Protein AF-A0AAV4HTU6-F1 (afdb_monomer_lite)

Radius of gyration: 28.93 Å; chains: 1; bounding box: 79×58×88 Å

InterPro domains:
  IPR001828 Receptor, ligand binding region [PF01094] (63-268)
  IPR015683 Ionotropic glutamate receptor [PTHR18966] (63-392)
  IPR019594 Ionotropic glutamate receptor, L-glutamate and glycine-binding domain [PF10613] (312-391)
  IPR019594 Ionotropic glutamate receptor, L-glutamate and glycine-binding domain [SM00918] (321-391)
  IPR028082 Periplasmic binding protein-like I [SSF53822] (63-299)

Structure (mmCIF, N/CA/C/O backbone):
data_AF-A0AAV4HTU6-F1
#
_entry.id   AF-A0AAV4HTU6-F1
#
loop_
_atom_site.group_PDB
_atom_site.id
_atom_site.type_symbol
_atom_site.label_atom_id
_atom_site.label_alt_id
_atom_site.label_comp_id
_atom_site.label_asym_id
_atom_site.label_entity_id
_atom_site.label_seq_id
_atom_site.pdbx_PDB_ins_code
_atom_site.Cartn_x
_atom_site.Cartn_y
_atom_site.Cartn_z
_atom_site.occupancy
_atom_site.B_iso_or_equiv
_atom_site.auth_seq_id
_atom_site.auth_comp_id
_atom_site.auth_asym_id
_atom_site.auth_atom_id
_atom_site.pdbx_PDB_model_num
ATOM 1 N N . LEU A 1 1 ? -7.949 -9.772 -6.831 1.00 37.47 1 LEU A N 1
ATOM 2 C CA . LEU A 1 1 ? -7.922 -10.896 -7.798 1.00 37.47 1 LEU A CA 1
ATOM 3 C C . LEU A 1 1 ? -9.117 -10.895 -8.755 1.00 37.47 1 LEU A C 1
ATOM 5 O O . LEU A 1 1 ? -8.896 -10.530 -9.895 1.00 37.47 1 LEU A O 1
ATOM 9 N N . LEU A 1 2 ? -10.366 -11.165 -8.338 1.00 31.00 2 LEU A N 1
ATOM 10 C CA . LEU A 1 2 ? -11.531 -11.206 -9.260 1.00 31.00 2 LEU A CA 1
ATOM 11 C C . LEU A 1 2 ? -11.732 -9.928 -10.101 1.00 31.00 2 LEU A C 1
ATOM 13 O O . LEU A 1 2 ? -11.996 -10.013 -11.293 1.00 31.00 2 LEU A O 1
ATOM 17 N N . ARG A 1 3 ? -11.541 -8.742 -9.507 1.00 34.28 3 ARG A N 1
ATOM 18 C CA . ARG A 1 3 ? -11.608 -7.459 -10.234 1.00 34.28 3 ARG A CA 1
ATOM 19 C C . ARG A 1 3 ? -10.460 -7.245 -11.226 1.00 34.28 3 ARG A C 1
ATOM 21 O O . ARG A 1 3 ? -10.662 -6.590 -12.231 1.00 34.28 3 ARG A O 1
ATOM 28 N N . VAL A 1 4 ? -9.277 -7.790 -10.948 1.00 41.62 4 VAL A N 1
ATOM 29 C CA . VAL A 1 4 ? -8.097 -7.630 -11.818 1.00 41.62 4 VAL A CA 1
ATOM 30 C C . VAL A 1 4 ? -8.128 -8.658 -12.952 1.00 41.62 4 VAL A C 1
ATOM 32 O O . VAL A 1 4 ? -7.769 -8.334 -14.075 1.00 41.62 4 VAL A O 1
ATOM 35 N N . GLN A 1 5 ? -8.658 -9.857 -12.685 1.00 41.72 5 GLN A N 1
ATOM 36 C CA . GLN A 1 5 ? -8.982 -10.853 -13.705 1.00 41.72 5 GLN A CA 1
ATOM 37 C C . GLN A 1 5 ? -10.040 -10.322 -14.683 1.00 41.72 5 GLN A C 1
ATOM 39 O O . GLN A 1 5 ? -9.871 -10.461 -15.882 1.00 41.72 5 GLN A O 1
ATOM 44 N N . HIS A 1 6 ? -11.072 -9.634 -14.182 1.00 42.31 6 HIS A N 1
ATOM 45 C CA . HIS A 1 6 ? -12.067 -8.969 -15.027 1.00 42.31 6 HIS A CA 1
ATOM 46 C C . HIS A 1 6 ? -11.448 -7.889 -15.926 1.00 42.31 6 HIS A C 1
ATOM 48 O O . HIS A 1 6 ? -11.732 -7.852 -17.116 1.00 42.31 6 HIS A O 1
ATOM 54 N N . ILE A 1 7 ? -10.559 -7.049 -15.378 1.00 46.12 7 ILE A N 1
ATOM 55 C CA . ILE A 1 7 ? -9.822 -6.040 -16.159 1.00 46.12 7 ILE A CA 1
ATOM 56 C C . ILE A 1 7 ? -8.935 -6.711 -17.220 1.00 46.12 7 ILE A C 1
ATOM 58 O O . ILE A 1 7 ? -8.851 -6.230 -18.344 1.00 46.12 7 ILE A O 1
ATOM 62 N N . TYR A 1 8 ? -8.295 -7.839 -16.897 1.00 48.00 8 TYR A N 1
ATOM 63 C CA . TYR A 1 8 ? -7.529 -8.624 -17.868 1.00 48.00 8 TYR A CA 1
ATOM 64 C C . TYR A 1 8 ? -8.408 -9.201 -18.983 1.00 48.00 8 TYR A C 1
ATOM 66 O O . TYR A 1 8 ? -8.039 -9.121 -20.153 1.00 48.00 8 TYR A O 1
ATOM 74 N N . ASP A 1 9 ? -9.569 -9.753 -18.635 1.00 49.31 9 ASP A N 1
ATOM 75 C CA . ASP A 1 9 ? -10.504 -10.318 -19.606 1.00 49.31 9 ASP A CA 1
ATOM 76 C C . ASP A 1 9 ? -11.052 -9.224 -20.548 1.00 49.31 9 ASP A C 1
ATOM 78 O O . ASP A 1 9 ? -11.162 -9.463 -21.749 1.00 49.31 9 ASP A O 1
ATOM 82 N N . GLU A 1 10 ? -11.282 -8.004 -20.046 1.00 50.50 10 GLU A N 1
ATOM 83 C CA . GLU A 1 10 ? -11.647 -6.828 -20.856 1.00 50.50 10 GLU A CA 1
ATOM 84 C C . GLU A 1 10 ? -10.492 -6.337 -21.751 1.00 50.50 10 GLU A C 1
ATOM 86 O O . GLU A 1 10 ? -10.703 -6.023 -22.924 1.00 50.50 10 GLU A O 1
ATOM 91 N N . LEU A 1 11 ? -9.255 -6.304 -21.241 1.00 45.00 11 LEU A N 1
ATOM 92 C CA . LEU A 1 11 ? -8.075 -5.889 -22.014 1.00 45.00 11 LEU A CA 1
ATOM 93 C C . LEU A 1 11 ? -7.703 -6.896 -23.110 1.00 45.00 11 LEU A C 1
ATOM 95 O O . LEU A 1 11 ? -7.198 -6.500 -24.155 1.00 45.00 11 LEU A O 1
ATOM 99 N N . LYS A 1 12 ? -7.992 -8.185 -22.910 1.00 43.84 12 LYS A N 1
ATOM 100 C CA . LYS A 1 12 ? -7.754 -9.251 -23.893 1.00 43.84 12 LYS A CA 1
ATOM 101 C C . LYS A 1 12 ? -8.618 -9.110 -25.153 1.00 43.84 12 LYS A C 1
ATOM 103 O O . LYS A 1 12 ? -8.204 -9.560 -26.223 1.00 43.84 12 LYS A O 1
ATOM 108 N N . GLU A 1 13 ? -9.803 -8.502 -25.053 1.00 48.97 13 GLU A N 1
ATOM 109 C CA . GLU A 1 13 ? -10.667 -8.239 -26.216 1.00 48.97 13 GLU A CA 1
ATOM 110 C C . GLU A 1 13 ? -10.166 -7.062 -27.070 1.00 48.97 13 GLU A C 1
ATOM 112 O O . GLU A 1 13 ? -10.355 -7.033 -28.291 1.00 48.97 13 GLU A O 1
ATOM 117 N N . ALA A 1 14 ? -9.455 -6.114 -26.460 1.00 42.72 14 ALA A N 1
ATOM 118 C CA . ALA A 1 14 ? -8.808 -5.018 -27.159 1.00 42.72 14 ALA A CA 1
ATOM 119 C C . ALA A 1 14 ? -7.433 -5.479 -27.661 1.00 42.72 14 ALA A C 1
ATOM 121 O O . ALA A 1 14 ? -6.504 -5.407 -26.885 1.00 42.72 14 ALA A O 1
ATOM 122 N N . ARG A 1 15 ? -7.327 -5.951 -28.921 1.00 39.88 15 ARG A N 1
ATOM 123 C CA . ARG A 1 15 ? -6.167 -6.324 -29.806 1.00 39.88 15 ARG A CA 1
ATOM 124 C C . ARG A 1 15 ? -4.683 -6.315 -29.335 1.00 39.88 15 ARG A C 1
ATOM 126 O O . ARG A 1 15 ? -3.843 -6.827 -30.071 1.00 39.88 15 ARG A O 1
ATOM 133 N N . TYR A 1 16 ? -4.317 -5.773 -28.190 1.00 41.41 16 TYR A N 1
ATOM 134 C CA . TYR A 1 16 ? -3.049 -5.910 -27.496 1.00 41.41 16 TYR A CA 1
ATOM 135 C C . TYR A 1 16 ? -2.930 -7.321 -26.902 1.00 41.41 16 TYR A C 1
ATOM 137 O O . TYR A 1 16 ? -3.671 -7.709 -26.000 1.00 41.41 16 TYR A O 1
ATOM 145 N N . ARG A 1 17 ? -1.979 -8.118 -27.403 1.00 44.34 17 ARG A N 1
ATOM 146 C CA . ARG A 1 17 ? -1.594 -9.393 -26.777 1.00 44.34 17 ARG A CA 1
ATOM 147 C C . ARG A 1 17 ? -0.794 -9.109 -25.503 1.00 44.34 17 ARG A C 1
ATOM 149 O O . ARG A 1 17 ? 0.425 -9.219 -25.503 1.00 44.34 17 ARG A O 1
ATOM 156 N N . VAL A 1 18 ? -1.471 -8.718 -24.429 1.00 44.56 18 VAL A N 1
ATOM 157 C CA . VAL A 1 18 ? -0.856 -8.652 -23.100 1.00 44.56 18 VAL A CA 1
ATOM 158 C C . VAL A 1 18 ? -1.016 -10.025 -22.451 1.00 44.56 18 VAL A C 1
ATOM 160 O O . VAL A 1 18 ? -2.129 -10.425 -22.122 1.00 44.56 18 VAL A O 1
ATOM 163 N N . GLU A 1 19 ? 0.077 -10.769 -22.273 1.00 49.31 19 GLU A N 1
ATOM 164 C CA . GLU A 1 19 ? 0.068 -11.978 -21.442 1.00 49.31 19 GLU A CA 1
ATOM 165 C C . GLU A 1 19 ? 0.246 -11.568 -19.973 1.00 49.31 19 GLU A C 1
ATOM 167 O O . GLU A 1 19 ? 1.336 -11.163 -19.560 1.00 49.31 19 GLU A O 1
ATOM 172 N N . ILE A 1 20 ? -0.836 -11.644 -19.185 1.00 52.19 20 ILE A N 1
ATOM 173 C CA . ILE A 1 20 ? -0.794 -11.430 -17.730 1.00 52.19 20 ILE A CA 1
ATOM 174 C C . ILE A 1 20 ? -0.961 -12.773 -17.021 1.00 52.19 20 ILE A C 1
ATOM 176 O O . ILE A 1 20 ? -2.019 -13.403 -17.060 1.00 52.19 20 ILE A O 1
ATOM 180 N N . GLY A 1 21 ? 0.095 -13.215 -16.344 1.00 53.31 21 GLY A N 1
ATOM 181 C CA . GLY A 1 21 ? 0.077 -14.372 -15.462 1.00 53.31 21 GLY A CA 1
ATOM 182 C C . GLY A 1 21 ? -0.266 -13.963 -14.033 1.00 53.31 21 GLY A C 1
ATOM 183 O O . GLY A 1 21 ? 0.561 -13.376 -13.341 1.00 53.31 21 GLY A O 1
ATOM 184 N N . PHE A 1 22 ? -1.458 -14.316 -13.550 1.00 54.06 22 PHE A N 1
ATOM 185 C CA . PHE A 1 22 ? -1.786 -14.197 -12.125 1.00 54.06 22 PHE A CA 1
ATOM 186 C C . PHE A 1 22 ? -1.301 -15.429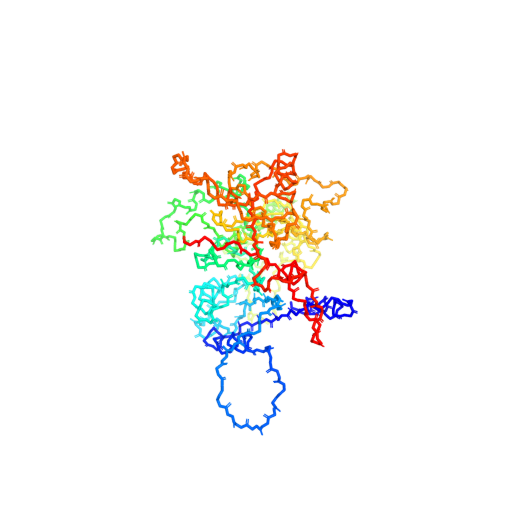 -11.369 1.00 54.06 22 PHE A C 1
ATOM 188 O O . PHE A 1 22 ? -1.655 -16.556 -11.734 1.00 54.06 22 PHE A O 1
ATOM 195 N N . ARG A 1 23 ? -0.528 -15.237 -10.298 1.00 62.12 23 ARG A N 1
ATOM 196 C CA . ARG A 1 23 ? -0.155 -16.319 -9.383 1.00 62.12 23 ARG A CA 1
ATOM 197 C C . ARG A 1 23 ? -0.417 -15.914 -7.944 1.00 62.12 23 ARG A C 1
ATOM 199 O O . ARG A 1 23 ? 0.264 -15.062 -7.377 1.00 62.12 23 ARG A O 1
ATOM 206 N N . ARG A 1 24 ? -1.419 -16.571 -7.366 1.00 59.97 24 ARG A N 1
ATOM 207 C CA . ARG A 1 24 ? -1.610 -16.616 -5.924 1.00 59.97 24 ARG A CA 1
ATOM 208 C C . ARG A 1 24 ? -0.740 -17.744 -5.384 1.00 59.97 24 ARG A C 1
ATOM 210 O O . ARG A 1 24 ? -0.894 -18.882 -5.816 1.00 59.97 24 ARG A O 1
ATOM 217 N N . ILE A 1 25 ? 0.179 -17.418 -4.487 1.00 59.94 25 ILE A N 1
ATOM 218 C CA . ILE A 1 25 ? 1.098 -18.392 -3.902 1.00 59.94 25 ILE A CA 1
ATOM 219 C C . ILE A 1 25 ? 0.526 -18.816 -2.556 1.00 59.94 25 ILE A C 1
ATOM 221 O O . ILE A 1 25 ? 0.583 -18.086 -1.569 1.00 59.94 25 ILE A O 1
ATOM 225 N N . ASP A 1 26 ? -0.073 -20.005 -2.560 1.00 58.34 26 ASP A N 1
ATOM 226 C CA . ASP A 1 26 ? -0.687 -20.637 -1.393 1.00 58.34 26 ASP A CA 1
ATOM 227 C C . ASP A 1 26 ? 0.282 -21.543 -0.623 1.00 58.34 26 ASP A C 1
ATOM 229 O O . ASP A 1 26 ? -0.035 -21.904 0.504 1.00 58.34 26 ASP A O 1
ATOM 233 N N . ASN A 1 27 ? 1.430 -21.905 -1.204 1.00 58.34 27 ASN A N 1
ATOM 234 C CA . ASN A 1 27 ? 2.564 -22.565 -0.554 1.00 58.34 27 ASN A CA 1
ATOM 235 C C . ASN A 1 27 ? 3.856 -22.124 -1.261 1.00 58.34 27 ASN A C 1
ATOM 237 O O . ASN A 1 27 ? 3.961 -22.206 -2.484 1.00 58.34 27 ASN A O 1
ATOM 241 N N . VAL A 1 28 ? 4.831 -21.639 -0.496 1.00 55.44 28 VAL A N 1
ATOM 242 C CA . VAL A 1 28 ? 6.086 -21.097 -1.032 1.00 55.44 28 VAL A CA 1
ATOM 243 C C . VAL A 1 28 ? 7.017 -22.209 -1.548 1.00 55.44 28 VAL A C 1
ATOM 245 O O . VAL A 1 28 ? 7.772 -21.971 -2.487 1.00 55.44 28 VAL A O 1
ATOM 248 N N . GLU A 1 29 ? 6.926 -23.427 -1.001 1.00 55.66 29 GLU A N 1
ATOM 249 C CA . GLU A 1 29 ? 7.744 -24.579 -1.427 1.00 55.66 29 GLU A CA 1
ATOM 250 C C . GLU A 1 29 ? 7.327 -25.117 -2.809 1.00 55.66 29 GLU A C 1
ATOM 252 O O . GLU A 1 29 ? 8.182 -25.481 -3.617 1.00 55.66 29 GLU A O 1
ATOM 257 N N . ASP A 1 30 ? 6.029 -25.078 -3.126 1.00 58.97 30 ASP A N 1
ATOM 258 C CA . ASP A 1 30 ? 5.487 -25.535 -4.417 1.00 58.97 30 ASP A CA 1
ATOM 259 C C . ASP A 1 30 ? 5.660 -24.485 -5.533 1.00 58.97 30 ASP A C 1
ATOM 261 O O . ASP A 1 30 ? 5.650 -24.804 -6.726 1.00 58.97 30 ASP A O 1
ATOM 265 N N . ALA A 1 31 ? 5.890 -23.220 -5.158 1.00 58.91 31 ALA A N 1
ATOM 266 C CA . ALA A 1 31 ? 5.995 -22.102 -6.093 1.00 58.91 31 ALA A CA 1
ATOM 267 C C . ALA A 1 31 ? 7.167 -22.246 -7.079 1.00 58.91 31 ALA A C 1
ATOM 269 O O . ALA A 1 31 ? 7.115 -21.704 -8.184 1.00 58.91 31 ALA A O 1
ATOM 270 N N . HIS A 1 32 ? 8.217 -22.996 -6.722 1.00 60.47 32 HIS A N 1
ATOM 271 C CA . HIS A 1 32 ? 9.373 -23.201 -7.596 1.00 60.47 32 HIS A CA 1
ATOM 272 C C . HIS A 1 32 ? 8.995 -23.916 -8.907 1.00 60.47 32 HIS A C 1
ATOM 274 O O . HIS A 1 32 ? 9.469 -23.542 -9.983 1.00 60.47 32 HIS A O 1
ATOM 280 N N . GLU A 1 33 ? 8.121 -24.928 -8.852 1.00 60.75 33 GLU A N 1
ATOM 281 C CA . GLU A 1 33 ? 7.669 -25.636 -10.056 1.00 60.75 33 GLU A CA 1
ATOM 282 C C . GLU A 1 33 ? 6.745 -24.755 -10.908 1.00 60.75 33 GLU A C 1
ATOM 284 O O . GLU A 1 33 ? 6.847 -24.750 -12.137 1.00 60.75 33 GLU A O 1
ATOM 289 N N . ASP A 1 34 ? 5.916 -23.931 -10.267 1.00 63.50 34 ASP A N 1
ATOM 290 C CA . ASP A 1 34 ? 5.042 -22.979 -10.953 1.00 63.50 34 ASP A CA 1
ATOM 291 C C . ASP A 1 34 ? 5.825 -21.885 -11.691 1.00 63.50 34 ASP A C 1
ATOM 293 O O . ASP A 1 34 ? 5.488 -21.551 -12.832 1.00 63.50 34 ASP A O 1
ATOM 297 N N . PHE A 1 35 ? 6.906 -21.368 -11.098 1.00 62.62 35 PHE A N 1
ATOM 298 C CA . PHE A 1 35 ? 7.805 -20.433 -11.778 1.00 62.62 35 PHE A CA 1
ATOM 299 C C . PHE A 1 35 ? 8.553 -21.101 -12.940 1.00 62.62 35 PHE A C 1
ATOM 301 O O . PHE A 1 35 ? 8.654 -20.510 -14.015 1.00 62.62 35 PHE A O 1
ATOM 308 N N . ARG A 1 36 ? 8.984 -22.366 -12.804 1.00 61.84 36 ARG A N 1
ATOM 309 C CA . ARG A 1 36 ? 9.549 -23.124 -13.941 1.00 61.84 36 ARG A CA 1
ATOM 310 C C . ARG A 1 36 ? 8.542 -23.299 -15.079 1.00 61.84 36 ARG A C 1
ATOM 312 O O . ARG A 1 36 ? 8.907 -23.139 -16.246 1.00 61.84 36 ARG A O 1
ATOM 319 N N . ARG A 1 37 ? 7.277 -23.597 -14.769 1.00 62.84 37 ARG A N 1
ATOM 320 C CA . ARG A 1 37 ? 6.196 -23.702 -15.768 1.00 62.84 37 ARG A CA 1
ATOM 321 C C . ARG A 1 37 ? 5.951 -22.369 -16.470 1.00 62.84 37 ARG A C 1
ATOM 323 O O . ARG A 1 37 ? 5.843 -22.338 -17.688 1.00 62.84 37 ARG A O 1
ATOM 330 N N . LEU A 1 38 ? 5.948 -21.262 -15.729 1.00 61.81 38 LEU A N 1
ATOM 331 C CA . LEU A 1 38 ? 5.842 -19.913 -16.296 1.00 61.81 38 LEU A CA 1
ATOM 332 C C . LEU A 1 38 ? 7.043 -19.522 -17.158 1.00 61.81 38 LEU A C 1
ATOM 334 O O . LEU A 1 38 ? 6.874 -18.793 -18.130 1.00 61.81 38 LEU A O 1
ATOM 338 N N . GLY A 1 39 ? 8.243 -19.999 -16.824 1.00 52.06 39 GLY A N 1
ATOM 339 C CA . GLY A 1 39 ? 9.436 -19.838 -17.652 1.00 52.06 39 GLY A CA 1
ATOM 340 C C . GLY A 1 39 ? 9.348 -20.616 -18.971 1.00 52.06 39 GLY A C 1
ATOM 341 O O . GLY A 1 39 ? 9.809 -20.125 -20.003 1.00 52.06 39 GLY A O 1
ATOM 342 N N . THR A 1 40 ? 8.694 -21.781 -18.960 1.00 55.78 40 THR A N 1
ATOM 343 C CA . THR A 1 40 ? 8.639 -22.734 -20.086 1.00 55.78 40 THR A CA 1
ATOM 344 C C . THR A 1 40 ? 7.389 -22.634 -20.963 1.00 55.78 40 THR A C 1
ATOM 346 O O . THR A 1 40 ? 7.434 -23.095 -22.100 1.00 55.78 40 THR A O 1
ATOM 349 N N . SER A 1 41 ? 6.302 -21.991 -20.519 1.00 45.22 41 SER A N 1
ATOM 350 C CA . SER A 1 41 ? 5.009 -21.924 -21.230 1.00 45.22 41 SER A CA 1
ATOM 351 C C . SER A 1 41 ? 4.972 -21.008 -22.467 1.00 45.22 41 SER A C 1
ATOM 353 O O . SER A 1 41 ? 3.937 -20.427 -22.777 1.00 45.22 41 SER A O 1
ATOM 355 N N . GLY A 1 42 ? 6.084 -20.891 -23.189 1.00 41.31 42 GLY A N 1
ATOM 356 C CA . GLY A 1 42 ? 6.157 -20.319 -24.531 1.00 41.31 42 GLY A CA 1
ATOM 357 C C . GLY A 1 42 ? 6.690 -21.369 -25.500 1.00 41.31 42 GLY A C 1
ATOM 358 O O . GLY A 1 42 ? 7.841 -21.286 -25.912 1.00 41.31 42 GLY A O 1
ATOM 359 N N . GLY A 1 43 ? 5.882 -22.387 -25.814 1.00 32.62 43 GLY A N 1
ATOM 360 C CA . GLY A 1 43 ? 6.263 -23.425 -26.771 1.00 32.62 43 GLY A CA 1
ATOM 361 C C . GLY A 1 43 ? 5.401 -24.686 -26.724 1.00 32.62 43 GLY A C 1
ATOM 362 O O . GLY A 1 43 ? 5.762 -25.640 -26.054 1.00 32.62 43 GLY A O 1
ATOM 363 N N . LEU A 1 44 ? 4.335 -24.676 -27.530 1.00 29.84 44 LEU A N 1
ATOM 364 C CA . LEU A 1 44 ? 3.627 -25.828 -28.108 1.00 29.84 44 LEU A CA 1
ATOM 365 C C . LEU A 1 44 ? 2.791 -26.725 -27.179 1.00 29.84 44 LEU A C 1
ATOM 367 O O . LEU A 1 44 ? 3.214 -27.223 -26.142 1.00 29.84 44 LEU A O 1
ATOM 371 N N . ALA A 1 45 ? 1.569 -26.968 -27.658 1.00 29.20 45 ALA A N 1
ATOM 372 C CA . ALA A 1 45 ? 0.744 -28.102 -27.290 1.00 29.20 45 ALA A CA 1
ATOM 373 C C . ALA A 1 45 ? 1.572 -29.396 -27.297 1.00 29.20 45 ALA A C 1
ATOM 375 O O . ALA A 1 45 ? 2.397 -29.604 -28.187 1.00 29.20 45 ALA A O 1
ATOM 376 N N . GLU A 1 46 ? 1.319 -30.255 -26.312 1.00 29.64 46 GLU A N 1
ATOM 377 C CA . GLU A 1 46 ? 1.823 -31.622 -26.277 1.00 29.64 46 GLU A CA 1
ATOM 378 C C . GLU A 1 46 ? 1.501 -32.329 -27.598 1.00 29.64 46 GLU A C 1
ATOM 380 O O . GLU A 1 46 ? 0.354 -32.710 -27.836 1.00 29.64 46 GLU A O 1
ATOM 385 N N . ASP A 1 47 ? 2.515 -32.552 -28.431 1.00 27.50 47 ASP A N 1
ATOM 386 C CA . ASP A 1 47 ? 2.478 -33.647 -29.386 1.00 27.50 47 ASP A CA 1
ATOM 387 C C . ASP A 1 47 ? 3.546 -34.671 -29.007 1.00 27.50 47 ASP A C 1
ATOM 389 O O . ASP A 1 47 ? 4.729 -34.374 -28.811 1.00 27.50 47 ASP A O 1
ATOM 393 N N . LYS A 1 48 ? 3.078 -35.900 -28.803 1.00 35.75 48 LYS A N 1
ATOM 394 C CA . LYS A 1 48 ? 3.858 -37.021 -28.290 1.00 35.75 48 LYS A CA 1
ATOM 395 C C . LYS A 1 48 ? 4.801 -37.527 -29.377 1.00 35.75 48 LYS A C 1
ATOM 397 O O . LYS A 1 48 ? 4.444 -38.428 -30.127 1.00 35.75 48 LYS A O 1
ATOM 402 N N . SER A 1 49 ? 6.042 -37.055 -29.403 1.00 28.11 49 SER A N 1
ATOM 403 C CA . SER A 1 49 ? 7.159 -37.872 -29.892 1.00 28.11 49 SER A CA 1
ATOM 404 C C . SER A 1 49 ? 8.474 -37.390 -29.290 1.00 28.11 49 SER A C 1
ATOM 406 O O . SER A 1 49 ? 8.821 -36.215 -29.348 1.00 28.11 49 SER A O 1
ATOM 408 N N . GLY A 1 50 ? 9.172 -38.303 -28.617 1.00 35.91 50 GLY A N 1
ATOM 409 C CA . GLY A 1 50 ? 10.409 -37.990 -27.920 1.00 35.91 50 GLY A CA 1
ATOM 410 C C . GLY A 1 50 ? 11.545 -37.676 -28.885 1.00 35.91 50 GLY A C 1
ATOM 411 O O . GLY A 1 50 ? 11.824 -38.466 -29.778 1.00 35.91 50 GLY A O 1
ATOM 412 N N . MET A 1 51 ? 12.238 -36.569 -28.631 1.00 24.81 51 MET A N 1
ATOM 413 C CA . MET A 1 51 ? 13.685 -36.427 -28.793 1.00 24.81 51 MET A CA 1
ATOM 414 C C . MET A 1 51 ? 14.140 -35.170 -28.041 1.00 24.81 51 MET A C 1
ATOM 416 O O . MET A 1 51 ? 13.585 -34.089 -28.218 1.00 24.81 51 MET A O 1
ATOM 420 N N . MET A 1 52 ? 15.141 -35.334 -27.170 1.00 34.91 52 MET A N 1
ATOM 421 C CA . MET A 1 52 ? 15.851 -34.235 -26.515 1.00 34.91 52 MET A CA 1
ATOM 422 C C . MET A 1 52 ? 16.479 -33.327 -27.574 1.00 34.91 52 MET A C 1
ATOM 424 O O . MET A 1 52 ? 17.298 -33.802 -28.352 1.00 34.91 52 MET 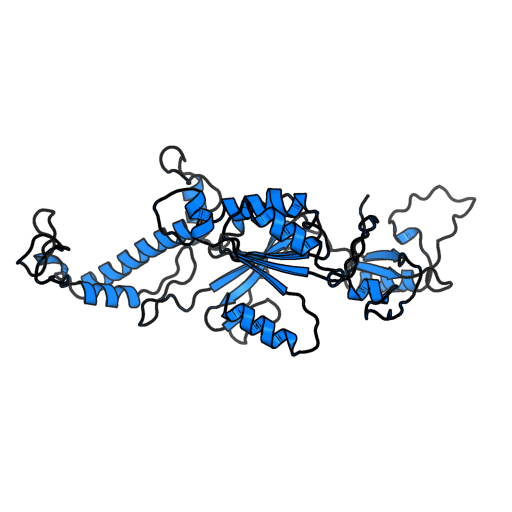A O 1
ATOM 428 N N . ASN A 1 53 ? 16.155 -32.035 -27.552 1.00 25.59 53 ASN A N 1
ATOM 429 C CA . ASN A 1 53 ? 16.991 -30.980 -28.115 1.00 25.59 53 ASN A CA 1
ATOM 430 C C . ASN A 1 53 ? 16.912 -29.741 -27.214 1.00 25.59 53 ASN A C 1
ATOM 432 O O . ASN A 1 53 ? 15.863 -29.434 -26.652 1.00 25.59 53 ASN A O 1
ATOM 436 N N . GLY A 1 54 ? 18.068 -29.105 -27.015 1.00 25.69 54 GLY A N 1
ATOM 437 C CA . GLY A 1 54 ? 18.304 -28.060 -26.023 1.00 25.69 54 GLY A CA 1
ATOM 438 C C . GLY A 1 54 ? 17.405 -26.835 -26.179 1.00 25.69 54 GLY A C 1
ATOM 439 O O . GLY A 1 54 ? 17.112 -26.383 -27.282 1.00 25.69 54 GLY A O 1
ATOM 440 N N . ALA A 1 55 ? 16.995 -26.298 -25.033 1.00 26.83 55 ALA A N 1
ATOM 441 C CA . ALA A 1 55 ? 16.171 -25.110 -24.907 1.00 26.83 55 ALA A CA 1
ATOM 442 C C . ALA A 1 55 ? 16.910 -23.853 -25.408 1.00 26.83 55 ALA A C 1
ATOM 444 O O . ALA A 1 55 ? 17.729 -23.276 -24.695 1.00 26.83 55 ALA A O 1
ATOM 445 N N . GLN A 1 56 ? 16.588 -23.404 -26.621 1.00 27.19 56 GLN A N 1
ATOM 446 C CA . GLN A 1 56 ? 16.674 -21.992 -26.989 1.00 27.19 56 GLN A CA 1
ATOM 447 C C . GLN A 1 56 ? 15.364 -21.328 -26.552 1.00 27.19 56 GLN A C 1
ATOM 449 O O . GLN A 1 56 ? 14.288 -21.677 -27.034 1.00 27.19 56 GLN A O 1
ATOM 454 N N . GLY A 1 57 ? 15.455 -20.436 -25.564 1.00 30.05 57 GLY A N 1
ATOM 455 C CA . GLY A 1 57 ? 14.315 -19.688 -25.042 1.00 30.05 57 GLY A CA 1
ATOM 456 C C . GLY A 1 57 ? 13.754 -18.736 -26.094 1.00 30.05 57 GLY A C 1
ATOM 457 O O . GLY A 1 57 ? 14.517 -18.065 -26.780 1.00 30.05 57 GLY A O 1
ATOM 458 N N . GLY A 1 58 ? 12.427 -18.680 -26.209 1.00 31.25 58 GLY A N 1
ATOM 459 C CA . GLY A 1 58 ? 11.745 -17.694 -27.041 1.00 31.25 58 GLY A CA 1
ATOM 460 C C . GLY A 1 58 ? 12.006 -16.280 -26.524 1.00 31.25 58 GLY A C 1
ATOM 461 O O . GLY A 1 58 ? 11.413 -15.863 -25.529 1.00 31.25 58 GLY A O 1
ATOM 462 N N . GLU A 1 59 ? 12.909 -15.566 -27.189 1.00 39.97 59 GLU A N 1
ATOM 463 C CA . GLU A 1 59 ? 13.087 -14.121 -27.074 1.00 39.97 59 GLU A CA 1
ATOM 464 C C . GLU A 1 59 ? 11.945 -13.427 -27.835 1.00 39.97 59 GLU A C 1
ATOM 466 O O . GLU A 1 59 ? 11.720 -13.721 -29.008 1.00 39.97 59 GLU A O 1
ATOM 471 N N . GLY A 1 60 ? 11.195 -12.542 -27.165 1.00 40.28 60 GLY A N 1
ATOM 472 C CA . GLY A 1 60 ? 10.264 -11.624 -27.838 1.00 40.28 60 GLY A CA 1
ATOM 473 C C . GLY A 1 60 ? 8.919 -11.348 -27.155 1.00 40.28 60 GLY A C 1
ATOM 474 O O . GLY A 1 60 ? 8.207 -10.457 -27.595 1.00 40.28 60 GLY A O 1
ATOM 475 N N . VAL A 1 61 ? 8.533 -12.053 -26.086 1.00 52.41 61 VAL A N 1
ATOM 476 C CA . VAL A 1 61 ? 7.262 -11.765 -25.383 1.00 52.41 61 VAL A CA 1
ATOM 477 C C . VAL A 1 61 ? 7.553 -11.223 -23.990 1.00 52.41 61 VAL A C 1
ATOM 479 O O . VAL A 1 61 ? 8.068 -11.957 -23.146 1.00 52.41 61 VAL A O 1
ATOM 482 N N . GLU A 1 62 ? 7.220 -9.951 -23.749 1.00 53.19 62 GLU A N 1
ATOM 483 C CA . GLU A 1 62 ? 7.199 -9.382 -22.399 1.00 53.19 62 GLU A CA 1
ATOM 484 C C . GLU A 1 62 ? 6.153 -10.105 -21.544 1.00 53.19 62 GLU A C 1
ATOM 486 O O . GLU A 1 62 ? 4.973 -10.176 -21.896 1.00 53.19 62 GLU A O 1
ATOM 491 N N . ARG A 1 63 ? 6.583 -10.651 -20.404 1.00 62.25 63 ARG A N 1
ATOM 492 C CA . ARG A 1 63 ? 5.720 -11.408 -19.493 1.00 62.25 63 ARG A CA 1
ATOM 493 C C . ARG A 1 63 ? 5.373 -10.563 -18.282 1.00 62.25 63 ARG A C 1
ATOM 495 O O . ARG A 1 63 ? 6.246 -10.238 -17.478 1.00 62.25 63 ARG A O 1
ATOM 502 N N . ASN A 1 64 ? 4.087 -10.264 -18.122 1.00 62.31 64 ASN A N 1
ATOM 503 C CA . ASN A 1 64 ? 3.574 -9.534 -16.967 1.00 62.31 64 ASN A CA 1
ATOM 504 C C . ASN A 1 64 ? 3.081 -10.535 -15.919 1.00 62.31 64 ASN A C 1
ATOM 506 O O . ASN A 1 64 ? 2.178 -11.328 -16.181 1.00 62.31 64 ASN A O 1
ATOM 510 N N . ILE A 1 65 ? 3.677 -10.530 -14.732 1.00 66.81 65 ILE A N 1
ATOM 511 C CA . ILE A 1 65 ? 3.412 -11.505 -13.674 1.00 66.81 65 ILE A CA 1
ATOM 512 C C . ILE A 1 65 ? 2.940 -10.766 -12.426 1.00 66.81 65 ILE A C 1
ATOM 514 O O . ILE A 1 65 ? 3.651 -9.940 -11.860 1.00 66.81 65 ILE A O 1
ATOM 518 N N . VAL A 1 66 ? 1.737 -11.091 -11.961 1.00 65.12 66 VAL A N 1
ATOM 519 C CA . VAL A 1 66 ? 1.212 -10.574 -10.693 1.00 65.12 66 VAL A CA 1
ATOM 520 C C . VAL A 1 66 ? 1.438 -11.623 -9.617 1.00 65.12 66 VAL A C 1
ATOM 522 O O . VAL A 1 66 ? 0.890 -12.727 -9.704 1.00 65.12 66 VAL A O 1
ATOM 525 N N . ILE A 1 67 ? 2.235 -11.271 -8.610 1.00 64.12 67 ILE A N 1
ATOM 526 C CA . ILE A 1 67 ? 2.540 -12.135 -7.471 1.00 64.12 67 ILE A CA 1
ATOM 527 C C . ILE A 1 67 ? 1.702 -11.676 -6.289 1.00 64.12 67 ILE A C 1
ATOM 529 O O . ILE A 1 67 ? 1.866 -10.565 -5.784 1.00 64.12 67 ILE A O 1
ATOM 533 N N . ASP A 1 68 ? 0.824 -12.567 -5.846 1.00 66.12 68 ASP A N 1
ATOM 534 C CA . ASP A 1 68 ? 0.068 -12.416 -4.615 1.00 66.12 68 ASP A CA 1
ATOM 535 C C . ASP A 1 68 ? 0.498 -13.505 -3.634 1.00 66.12 68 ASP A C 1
ATOM 537 O O . ASP A 1 68 ? 0.036 -14.647 -3.694 1.00 66.12 68 ASP A O 1
ATOM 541 N N . ALA A 1 69 ? 1.414 -13.143 -2.739 1.00 59.50 69 ALA A N 1
ATOM 542 C CA . ALA A 1 69 ? 1.818 -14.006 -1.640 1.00 59.50 69 ALA A CA 1
ATOM 543 C C . ALA A 1 69 ? 0.949 -13.789 -0.393 1.00 59.50 69 ALA A C 1
ATOM 545 O O . ALA A 1 69 ? 1.319 -14.279 0.659 1.00 59.50 69 ALA A O 1
ATOM 546 N N . SER A 1 70 ? -0.191 -13.083 -0.469 1.00 58.41 70 SER A N 1
ATOM 547 C CA . SER A 1 70 ? -1.020 -12.740 0.700 1.00 58.41 70 SER A CA 1
ATOM 548 C C . SER A 1 70 ? -1.750 -13.926 1.358 1.00 58.41 70 SER A C 1
ATOM 550 O O . SER A 1 70 ? -2.550 -13.739 2.277 1.00 58.41 70 SER A O 1
ATOM 552 N N . SER A 1 71 ? -1.524 -15.154 0.881 1.00 55.31 71 SER A N 1
ATOM 553 C CA . SER A 1 71 ? -2.366 -16.294 1.216 1.00 55.31 71 SER A CA 1
ATOM 554 C C . SER A 1 71 ? -2.160 -16.831 2.632 1.00 55.31 71 SER A C 1
ATOM 556 O O . SER A 1 71 ? -1.087 -17.300 3.007 1.00 55.31 71 SER A O 1
ATOM 558 N N . GLU A 1 72 ? -3.263 -16.886 3.381 1.00 50.44 72 GLU A N 1
ATOM 559 C CA . GLU A 1 72 ? -3.347 -17.480 4.719 1.00 50.44 72 GLU A CA 1
ATOM 560 C C . GLU A 1 72 ? -2.908 -18.962 4.752 1.00 50.44 72 GLU A C 1
ATOM 562 O O . GLU A 1 72 ? -2.438 -19.448 5.779 1.00 50.44 72 GLU A O 1
ATOM 567 N N . SER A 1 73 ? -3.031 -19.710 3.646 1.00 47.25 73 SER A N 1
ATOM 568 C CA . SER A 1 73 ? -2.633 -21.126 3.580 1.00 47.25 73 SER A CA 1
ATOM 569 C C . SER A 1 73 ? -1.119 -21.339 3.483 1.00 47.25 73 SER A C 1
ATOM 571 O O . SER A 1 73 ? -0.631 -22.311 4.059 1.00 47.25 73 SER A O 1
ATOM 573 N N . ALA A 1 74 ? -0.378 -20.413 2.861 1.00 41.97 74 ALA A N 1
ATOM 574 C CA . ALA A 1 74 ? 1.090 -20.473 2.769 1.00 41.97 74 ALA A CA 1
ATOM 575 C C . ALA A 1 74 ? 1.715 -20.272 4.149 1.00 41.97 74 ALA A C 1
ATOM 577 O O . ALA A 1 74 ? 2.685 -20.923 4.529 1.00 41.97 74 ALA A O 1
ATOM 578 N N . TYR A 1 75 ? 1.063 -19.416 4.931 1.00 39.72 75 TYR A N 1
ATOM 579 C CA . TYR A 1 75 ? 1.369 -19.139 6.321 1.00 39.72 75 TYR A CA 1
ATOM 580 C C . TYR A 1 75 ? 0.954 -20.282 7.269 1.00 39.72 75 TYR A C 1
ATOM 582 O O . TYR A 1 75 ? 1.668 -20.588 8.223 1.00 39.72 75 TYR A O 1
ATOM 590 N N . ARG A 1 76 ? -0.146 -21.003 6.985 1.00 41.66 76 ARG A N 1
ATOM 591 C CA . ARG A 1 76 ? -0.582 -22.177 7.779 1.00 41.66 76 ARG A CA 1
ATOM 592 C C . ARG A 1 76 ? 0.419 -23.336 7.776 1.00 41.66 76 ARG A C 1
ATOM 594 O O . ARG A 1 76 ? 0.411 -24.108 8.735 1.00 41.66 76 ARG A O 1
ATOM 601 N N . ALA A 1 77 ? 1.264 -23.453 6.749 1.00 42.03 77 ALA A N 1
ATOM 602 C CA . ALA A 1 77 ? 2.376 -24.406 6.729 1.00 42.03 77 ALA A CA 1
ATOM 603 C C . ALA A 1 77 ? 3.533 -23.989 7.662 1.00 42.03 77 ALA A C 1
ATOM 605 O O . ALA A 1 77 ? 4.337 -24.835 8.047 1.00 42.03 77 ALA A O 1
ATOM 606 N N . LEU A 1 78 ? 3.578 -22.716 8.083 1.00 38.84 78 LEU A N 1
ATOM 607 C CA . LEU A 1 78 ? 4.702 -22.118 8.800 1.00 38.84 78 LEU A CA 1
ATOM 608 C C . LEU A 1 78 ? 4.406 -21.572 10.203 1.00 38.84 78 LEU A C 1
ATOM 610 O O . LEU A 1 78 ? 5.389 -21.269 10.857 1.00 38.84 78 LEU A O 1
ATOM 614 N N . LEU A 1 79 ? 3.155 -21.489 10.700 1.00 30.78 79 LEU A N 1
ATOM 615 C CA . LEU A 1 79 ? 2.777 -21.583 12.136 1.00 30.78 79 LEU A CA 1
ATOM 616 C C . LEU A 1 79 ? 1.271 -21.316 12.380 1.00 30.78 79 LEU A C 1
ATOM 618 O O . LEU A 1 79 ? 0.608 -20.545 11.691 1.00 30.78 79 LEU A O 1
ATOM 622 N N . ARG A 1 80 ? 0.715 -21.982 13.404 1.00 34.59 80 ARG A N 1
ATOM 623 C CA . ARG A 1 80 ? -0.664 -21.807 13.895 1.00 34.59 80 ARG A CA 1
ATOM 624 C C . ARG A 1 80 ? -0.785 -20.554 14.766 1.00 34.59 80 ARG A C 1
ATOM 626 O O . ARG A 1 80 ? 0.027 -20.365 15.659 1.00 34.59 80 ARG A O 1
ATOM 633 N N . GLN A 1 81 ? -1.933 -19.889 14.618 1.00 35.22 81 GLN A N 1
ATOM 634 C CA . GLN A 1 81 ? -2.459 -18.777 15.423 1.00 35.22 81 GLN A CA 1
ATOM 635 C C . GLN A 1 81 ? -1.820 -17.422 15.117 1.00 35.22 81 GLN A C 1
ATOM 637 O O . GLN A 1 81 ? -0.836 -17.047 15.732 1.00 35.22 81 GLN A O 1
ATOM 642 N N . ILE A 1 82 ? -2.433 -16.686 14.192 1.00 32.53 82 ILE A N 1
ATOM 643 C CA . ILE A 1 82 ? -2.999 -15.336 14.369 1.00 32.53 82 ILE A CA 1
ATOM 644 C C . ILE A 1 82 ? -3.493 -14.907 12.968 1.00 32.53 82 ILE A C 1
ATOM 646 O O . ILE A 1 82 ? -2.774 -15.102 11.988 1.00 32.53 82 ILE A O 1
ATOM 650 N N . PRO A 1 83 ? -4.746 -14.445 12.817 1.00 35.66 83 PRO A N 1
ATOM 651 C CA . PRO A 1 83 ? -5.264 -13.994 11.531 1.00 35.66 83 PRO A CA 1
ATOM 652 C C . PRO A 1 83 ? -4.739 -12.582 11.247 1.00 35.66 83 PRO A C 1
ATOM 654 O O . PRO A 1 83 ? -5.276 -11.624 11.794 1.00 35.66 83 PRO A O 1
ATOM 657 N N . GLU A 1 84 ? -3.713 -12.438 10.406 1.00 39.88 84 GLU A N 1
ATOM 658 C CA . GLU A 1 84 ? -3.147 -11.122 10.076 1.00 39.88 84 GLU A CA 1
ATOM 659 C C . GLU A 1 84 ? -2.943 -10.913 8.570 1.00 39.88 84 GLU A C 1
ATOM 661 O O . GLU A 1 84 ? -2.277 -11.676 7.869 1.00 39.88 84 GLU A O 1
ATOM 666 N N . VAL A 1 85 ? -3.543 -9.826 8.080 1.00 40.34 85 VAL A N 1
ATOM 667 C CA . VAL A 1 85 ? -3.315 -9.233 6.762 1.00 40.34 85 VAL A CA 1
ATOM 668 C C . VAL A 1 85 ? -2.035 -8.400 6.877 1.00 40.34 85 VAL A C 1
ATOM 670 O O . VAL A 1 85 ? -2.071 -7.329 7.468 1.00 40.34 85 VAL A O 1
ATOM 673 N N . GLY A 1 86 ? -0.909 -8.902 6.360 1.00 43.91 86 GLY A N 1
ATOM 674 C CA . GLY A 1 86 ? 0.389 -8.196 6.406 1.00 43.91 86 GLY A CA 1
ATOM 675 C C . GLY A 1 86 ? 1.617 -9.112 6.494 1.00 43.91 86 GLY A C 1
ATOM 676 O O . GLY A 1 86 ? 2.696 -8.778 6.006 1.00 43.91 86 GLY A O 1
ATOM 677 N N . MET A 1 87 ? 1.460 -10.338 6.998 1.00 48.78 87 MET A N 1
ATOM 678 C CA . MET A 1 87 ? 2.587 -11.243 7.262 1.00 48.78 87 MET A CA 1
ATOM 679 C C . MET A 1 87 ? 3.033 -12.085 6.053 1.00 48.78 87 MET A C 1
ATOM 681 O O . MET A 1 87 ? 3.049 -13.309 6.122 1.00 48.78 87 MET A O 1
ATOM 685 N N . ASN A 1 88 ? 3.448 -11.459 4.946 1.00 60.22 88 ASN A N 1
ATOM 686 C CA . ASN A 1 88 ? 4.033 -12.199 3.806 1.00 60.22 88 ASN A CA 1
ATOM 687 C C . ASN A 1 88 ? 5.413 -11.723 3.371 1.00 60.22 88 ASN A C 1
ATOM 689 O O . ASN A 1 88 ? 5.934 -12.166 2.350 1.00 60.22 88 ASN A O 1
ATOM 693 N N . ARG A 1 89 ? 6.057 -10.885 4.186 1.00 69.31 89 ARG A N 1
ATOM 694 C CA . ARG A 1 89 ? 7.423 -10.413 3.950 1.00 69.31 89 ARG A CA 1
ATOM 695 C C . ARG A 1 89 ? 8.410 -11.556 3.709 1.00 69.31 89 ARG A C 1
ATOM 697 O O . ARG A 1 89 ? 9.188 -11.490 2.767 1.00 69.31 89 ARG A O 1
ATOM 704 N N . HIS A 1 90 ? 8.360 -12.615 4.520 1.00 69.56 90 HIS A N 1
ATOM 705 C CA . HIS A 1 90 ? 9.230 -13.782 4.337 1.00 69.56 90 HIS A CA 1
ATOM 706 C C . HIS A 1 90 ? 8.953 -14.515 3.020 1.00 69.56 90 HIS A C 1
ATOM 708 O O . HIS A 1 90 ? 9.899 -14.883 2.330 1.00 69.56 90 HIS A O 1
ATOM 714 N N . GLY A 1 91 ? 7.678 -14.671 2.644 1.00 66.94 91 GLY A N 1
ATOM 715 C CA . GLY A 1 91 ? 7.285 -15.276 1.371 1.00 66.94 91 GLY A CA 1
ATOM 716 C C . GLY A 1 91 ? 7.771 -14.455 0.180 1.00 66.94 91 GLY A C 1
ATOM 717 O O . GLY A 1 91 ? 8.467 -14.985 -0.681 1.00 66.94 91 GLY A O 1
ATOM 718 N N . TYR A 1 92 ? 7.491 -13.149 0.167 1.00 74.19 92 TYR A N 1
ATOM 719 C CA . TYR A 1 92 ? 7.981 -12.238 -0.870 1.00 74.19 92 TYR A CA 1
ATOM 720 C C . TYR A 1 92 ? 9.510 -12.217 -0.937 1.00 74.19 92 TYR A C 1
ATOM 722 O O . TYR A 1 92 ? 10.056 -12.355 -2.026 1.00 74.19 92 TYR A O 1
ATOM 730 N N . ASN A 1 93 ? 10.211 -12.127 0.197 1.00 79.94 93 ASN A N 1
ATOM 731 C CA . ASN A 1 93 ? 11.674 -12.146 0.216 1.00 79.94 93 ASN A CA 1
ATOM 732 C C . ASN A 1 93 ? 12.244 -13.468 -0.294 1.00 79.94 93 ASN A C 1
ATOM 734 O O . ASN A 1 93 ? 13.227 -13.446 -1.017 1.00 79.94 93 ASN A O 1
ATOM 738 N N . TYR A 1 94 ? 11.637 -14.610 0.024 1.00 72.06 94 TYR A N 1
ATOM 739 C CA . TYR A 1 94 ? 12.083 -15.891 -0.520 1.00 72.06 94 TYR A CA 1
ATOM 740 C C . TYR A 1 94 ? 11.831 -15.990 -2.032 1.00 72.06 94 TYR A C 1
ATOM 742 O O . TYR A 1 94 ? 12.708 -16.403 -2.791 1.00 72.06 94 TYR A O 1
ATOM 750 N N . ILE A 1 95 ? 10.658 -15.554 -2.501 1.00 70.75 95 ILE A N 1
ATOM 751 C CA . ILE A 1 95 ? 10.330 -15.537 -3.931 1.00 70.75 95 ILE A CA 1
ATOM 752 C C . ILE A 1 95 ? 11.304 -14.636 -4.702 1.00 70.75 95 ILE A C 1
ATOM 754 O O . ILE A 1 95 ? 11.845 -15.046 -5.730 1.00 70.75 95 ILE A O 1
ATOM 758 N N . LEU A 1 96 ? 11.545 -13.427 -4.191 1.00 75.69 96 LEU A N 1
ATOM 759 C CA . LEU A 1 96 ? 12.430 -12.446 -4.805 1.00 75.69 96 LEU A CA 1
ATOM 760 C C . LEU A 1 96 ? 13.896 -12.885 -4.698 1.00 75.69 96 LEU A C 1
ATOM 762 O O . LEU A 1 96 ? 14.578 -13.000 -5.708 1.00 75.69 96 LEU A O 1
ATOM 766 N N . ALA A 1 97 ? 14.406 -13.169 -3.503 1.00 74.69 97 ALA A N 1
ATOM 767 C CA . ALA A 1 97 ? 15.830 -13.436 -3.306 1.00 74.69 97 ALA A CA 1
ATOM 768 C C . ALA A 1 97 ? 16.274 -14.824 -3.799 1.00 74.69 97 ALA A C 1
ATOM 770 O O . ALA A 1 97 ? 17.452 -14.993 -4.130 1.00 74.69 97 ALA A O 1
ATOM 771 N N . THR A 1 98 ? 15.367 -15.805 -3.852 1.00 67.38 98 THR A N 1
ATOM 772 C CA . THR A 1 98 ? 15.697 -17.207 -4.152 1.00 67.38 98 THR A CA 1
ATOM 773 C C . THR A 1 98 ? 15.011 -17.696 -5.423 1.00 67.38 98 THR A C 1
ATOM 775 O O . THR A 1 98 ? 15.696 -17.951 -6.411 1.00 67.38 98 THR A O 1
ATOM 778 N N . LEU A 1 99 ? 13.677 -17.786 -5.446 1.00 68.31 99 LEU A N 1
ATOM 779 C CA . LEU A 1 99 ? 12.973 -18.506 -6.518 1.00 68.31 99 LEU A CA 1
ATOM 780 C C . LEU A 1 99 ? 13.152 -17.874 -7.900 1.00 68.31 99 LEU A C 1
ATOM 782 O O . LEU A 1 99 ? 13.559 -18.562 -8.833 1.00 68.31 99 LEU A O 1
ATOM 786 N N . ILE A 1 100 ? 12.858 -16.580 -8.042 1.00 72.19 100 ILE A N 1
ATOM 787 C CA . ILE A 1 100 ? 12.893 -15.886 -9.338 1.00 72.19 100 ILE A CA 1
ATOM 788 C C . ILE A 1 100 ? 14.317 -15.860 -9.936 1.00 72.19 100 ILE A C 1
ATOM 790 O O . ILE A 1 100 ? 14.460 -16.157 -11.129 1.00 72.19 100 ILE A O 1
ATOM 794 N N . PRO A 1 101 ? 15.380 -15.554 -9.162 1.00 75.50 101 PRO A N 1
ATOM 795 C CA . PRO A 1 101 ? 16.753 -15.638 -9.648 1.00 75.50 101 PRO A CA 1
ATOM 796 C C . PRO A 1 101 ? 17.184 -17.056 -10.032 1.00 75.50 101 PRO A C 1
ATOM 798 O O . PRO A 1 101 ? 17.859 -17.216 -11.045 1.00 75.50 101 PRO A O 1
ATOM 801 N N . GLU A 1 102 ? 16.792 -18.086 -9.273 1.00 71.69 102 GLU A N 1
ATOM 802 C CA . GLU A 1 102 ? 17.156 -19.482 -9.572 1.00 71.69 102 GLU A CA 1
ATOM 803 C C . GLU A 1 102 ? 16.616 -19.959 -10.923 1.00 71.69 102 GLU A C 1
ATOM 805 O O . GLU A 1 102 ? 17.294 -20.703 -11.632 1.00 71.69 102 GLU A O 1
ATOM 810 N N . VAL A 1 103 ? 15.418 -19.513 -11.310 1.00 68.81 103 VAL A N 1
ATOM 811 C CA . VAL A 1 103 ? 14.833 -19.828 -12.625 1.00 68.81 103 VAL A CA 1
ATOM 812 C C . VAL A 1 103 ? 15.231 -18.829 -13.721 1.00 68.81 103 VAL A C 1
ATOM 814 O O . VAL A 1 103 ? 14.768 -18.941 -14.857 1.00 68.81 103 VAL A O 1
ATOM 817 N N . GLY A 1 104 ? 16.085 -17.847 -13.410 1.00 66.56 104 GLY A N 1
ATOM 818 C CA . GLY A 1 104 ? 16.564 -16.844 -14.364 1.00 66.56 104 GLY A CA 1
ATOM 819 C C . GLY A 1 104 ? 15.467 -15.910 -14.883 1.00 66.56 104 GLY A C 1
ATOM 820 O O . GLY A 1 104 ? 15.545 -15.442 -16.021 1.00 66.56 104 GLY A O 1
ATOM 821 N N . MET A 1 105 ? 14.426 -15.659 -14.084 1.00 73.00 105 MET A N 1
ATOM 822 C CA . MET A 1 105 ? 13.325 -14.744 -14.422 1.00 73.00 105 MET A CA 1
ATOM 823 C C . MET A 1 105 ? 13.492 -13.357 -13.770 1.00 73.00 105 MET A C 1
ATOM 825 O O . MET A 1 105 ? 12.557 -12.561 -13.757 1.00 73.00 105 MET A O 1
ATOM 829 N N . ASN A 1 106 ? 14.680 -13.044 -13.242 1.00 72.69 106 ASN A N 1
ATOM 830 C CA . ASN A 1 106 ? 15.080 -11.720 -12.742 1.00 72.69 106 ASN A CA 1
ATOM 831 C C . ASN A 1 106 ? 15.779 -10.868 -13.823 1.00 72.69 106 ASN A C 1
ATOM 833 O O . ASN A 1 106 ? 16.629 -10.040 -13.503 1.00 72.69 106 ASN A O 1
ATOM 837 N N . ARG A 1 107 ? 15.467 -11.102 -15.102 1.00 67.69 107 ARG A N 1
ATOM 838 C CA . ARG A 1 107 ? 16.089 -10.438 -16.257 1.00 67.69 107 ARG A CA 1
ATOM 839 C C . ARG A 1 107 ? 15.075 -9.633 -17.066 1.00 67.69 107 ARG A C 1
ATOM 841 O O . ARG A 1 107 ? 13.875 -9.747 -16.840 1.00 67.69 107 ARG A O 1
ATOM 848 N N . HIS A 1 108 ? 15.563 -8.862 -18.032 1.00 64.50 108 HIS A N 1
ATOM 849 C CA . HIS A 1 108 ? 14.728 -8.148 -19.000 1.00 64.50 108 HIS A CA 1
ATOM 850 C C . HIS A 1 108 ? 13.692 -9.062 -19.688 1.00 64.50 108 HIS A C 1
ATOM 852 O O . HIS A 1 108 ? 13.952 -10.247 -19.917 1.00 64.50 108 HIS A O 1
ATOM 858 N N . GLY A 1 109 ? 12.528 -8.498 -20.025 1.00 62.34 109 GLY A N 1
ATOM 859 C CA . GLY A 1 109 ? 11.381 -9.218 -20.592 1.00 62.34 109 GLY A CA 1
ATOM 860 C C . GLY A 1 109 ? 10.401 -9.764 -19.547 1.00 62.34 109 GLY A C 1
ATOM 861 O O . GLY A 1 109 ? 9.390 -10.358 -19.916 1.00 62.34 109 GLY A O 1
ATOM 862 N N . TYR A 1 110 ? 10.672 -9.550 -18.256 1.00 67.56 110 TYR A N 1
ATOM 863 C CA . TYR A 1 110 ? 9.759 -9.859 -17.156 1.00 67.56 110 TYR A CA 1
ATOM 864 C C . TYR A 1 110 ? 9.362 -8.577 -16.422 1.00 67.56 110 TYR A C 1
ATOM 866 O O . TYR A 1 110 ? 10.217 -7.765 -16.064 1.00 67.56 110 TYR A O 1
ATOM 874 N N . ASN A 1 111 ? 8.066 -8.443 -16.153 1.00 71.56 111 ASN A N 1
ATOM 875 C CA . ASN A 1 111 ? 7.488 -7.366 -15.361 1.00 71.56 111 ASN A CA 1
ATOM 876 C C . ASN A 1 111 ? 6.715 -7.988 -14.194 1.00 71.56 111 ASN A C 1
ATOM 878 O O . ASN A 1 111 ? 5.839 -8.825 -14.412 1.00 71.56 111 ASN A O 1
ATOM 882 N N . TYR A 1 112 ? 7.010 -7.582 -12.964 1.00 77.44 112 TYR A N 1
ATOM 883 C CA . TYR A 1 112 ? 6.348 -8.072 -11.761 1.00 77.44 112 TYR A CA 1
ATOM 884 C C . TYR A 1 112 ? 5.504 -6.988 -11.112 1.00 77.44 112 TYR A C 1
ATOM 886 O O . TYR A 1 112 ? 5.969 -5.869 -10.910 1.00 77.44 112 TYR A O 1
ATOM 894 N N . ILE A 1 113 ? 4.290 -7.352 -10.709 1.00 80.88 113 ILE A N 1
ATOM 895 C CA . ILE A 1 113 ? 3.473 -6.555 -9.795 1.00 80.88 113 ILE A CA 1
ATOM 896 C C . ILE A 1 113 ? 3.337 -7.331 -8.491 1.00 80.88 113 ILE A C 1
ATOM 898 O O . ILE A 1 113 ? 2.771 -8.427 -8.469 1.00 80.88 113 ILE A O 1
ATOM 902 N N . LEU A 1 114 ? 3.852 -6.764 -7.404 1.00 81.62 114 LEU A N 1
ATOM 903 C CA . LEU A 1 114 ? 3.776 -7.343 -6.070 1.00 81.62 114 LEU A CA 1
ATOM 904 C C . LEU A 1 114 ? 2.543 -6.799 -5.350 1.00 81.62 114 LEU A C 1
ATOM 906 O O . LEU A 1 114 ? 2.429 -5.599 -5.090 1.00 81.62 114 LEU A O 1
ATOM 910 N N . ALA A 1 115 ? 1.613 -7.690 -5.007 1.00 79.12 115 ALA A N 1
ATOM 911 C CA . ALA A 1 115 ? 0.405 -7.349 -4.260 1.00 79.12 115 ALA A CA 1
ATOM 912 C C . ALA A 1 115 ? 0.710 -7.239 -2.754 1.00 79.12 115 ALA A C 1
ATOM 914 O O . ALA A 1 115 ? 0.268 -8.048 -1.937 1.00 79.12 115 ALA A O 1
ATOM 915 N N . THR A 1 116 ? 1.519 -6.248 -2.391 1.00 80.44 116 THR A N 1
ATOM 916 C CA . THR A 1 116 ? 1.914 -5.936 -1.013 1.00 80.44 116 THR A CA 1
ATOM 917 C C . THR A 1 116 ? 1.838 -4.434 -0.773 1.00 80.44 116 THR A C 1
ATOM 919 O O . THR A 1 116 ? 1.999 -3.668 -1.718 1.00 80.44 116 THR A O 1
ATOM 922 N N . LEU A 1 117 ? 1.597 -4.031 0.477 1.00 86.81 117 LEU A N 1
ATOM 923 C CA . LEU A 1 117 ? 1.642 -2.637 0.942 1.00 86.81 117 LEU A CA 1
ATOM 924 C C . LEU A 1 117 ? 2.989 -2.272 1.593 1.00 86.81 117 LEU A C 1
ATOM 926 O O . LEU A 1 117 ? 3.173 -1.138 2.031 1.00 86.81 117 LEU A O 1
ATOM 930 N N . ASP A 1 118 ? 3.907 -3.240 1.658 1.00 88.00 118 ASP A N 1
ATOM 931 C CA . ASP A 1 118 ? 5.170 -3.181 2.397 1.00 88.00 118 ASP A CA 1
ATOM 932 C C . ASP A 1 118 ? 6.388 -3.303 1.477 1.00 88.00 118 ASP A C 1
ATOM 934 O O . ASP A 1 118 ? 7.375 -3.962 1.824 1.00 88.00 118 ASP A O 1
ATOM 938 N N . MET A 1 119 ? 6.325 -2.697 0.286 1.00 87.31 119 MET A N 1
ATOM 939 C CA . MET A 1 119 ? 7.415 -2.746 -0.695 1.00 87.31 119 MET A CA 1
ATOM 940 C C . MET A 1 119 ? 8.760 -2.327 -0.097 1.00 87.31 119 MET A C 1
ATOM 942 O O . MET A 1 119 ? 9.758 -2.994 -0.343 1.00 87.31 119 MET A O 1
ATOM 946 N N . SER A 1 120 ? 8.798 -1.297 0.751 1.00 86.19 120 SER A N 1
ATOM 947 C CA . SER A 1 120 ? 10.030 -0.815 1.399 1.00 86.19 120 SER A CA 1
ATOM 948 C C . SER A 1 120 ? 10.716 -1.825 2.320 1.00 86.19 120 SER A C 1
ATOM 950 O O . SER A 1 120 ? 11.891 -1.662 2.642 1.00 86.19 120 SER A O 1
ATOM 952 N N . THR A 1 121 ? 10.012 -2.878 2.736 1.00 84.94 121 THR A N 1
ATOM 953 C CA . THR A 1 121 ? 10.533 -3.893 3.665 1.00 84.94 121 THR A CA 1
ATOM 954 C C . THR A 1 121 ? 11.156 -5.103 2.959 1.00 84.94 121 THR A C 1
ATOM 956 O O . THR A 1 121 ? 11.735 -5.976 3.627 1.00 84.94 121 THR A O 1
ATOM 959 N N . LEU A 1 122 ? 11.000 -5.179 1.632 1.00 86.12 122 LEU A N 1
ATOM 960 C CA . LEU A 1 122 ? 11.444 -6.293 0.801 1.00 86.12 122 LEU A CA 1
ATOM 961 C C . LEU A 1 122 ? 12.892 -6.119 0.327 1.00 86.12 122 LEU A C 1
ATOM 963 O O . LEU A 1 122 ? 13.387 -5.004 0.174 1.00 86.12 122 LEU A O 1
ATOM 967 N N . ASP A 1 123 ? 13.564 -7.243 0.080 1.00 83.12 123 ASP A N 1
ATOM 968 C CA . ASP A 1 123 ? 14.924 -7.266 -0.462 1.00 83.12 123 ASP A CA 1
ATOM 969 C C . ASP A 1 123 ? 14.914 -7.348 -1.997 1.00 83.12 123 ASP A C 1
ATOM 971 O O . ASP A 1 123 ? 14.496 -8.347 -2.588 1.00 83.12 123 ASP A O 1
ATOM 975 N N . PHE A 1 124 ? 15.415 -6.291 -2.639 1.00 83.25 124 PHE A N 1
ATOM 976 C CA . PHE A 1 124 ? 15.517 -6.174 -4.096 1.00 83.25 124 PHE A CA 1
ATOM 977 C C . PHE A 1 124 ? 16.953 -6.224 -4.625 1.00 83.25 124 PHE A C 1
ATOM 979 O O . PHE A 1 124 ? 17.161 -5.968 -5.813 1.00 83.25 124 PHE A O 1
ATOM 986 N N . ALA A 1 125 ? 17.950 -6.578 -3.806 1.00 80.00 125 ALA A N 1
ATOM 987 C CA . ALA A 1 125 ? 19.362 -6.547 -4.204 1.00 80.00 125 ALA A CA 1
ATOM 988 C C . ALA A 1 125 ? 19.649 -7.321 -5.510 1.00 80.00 125 ALA A C 1
ATOM 990 O O . ALA A 1 125 ? 20.483 -6.917 -6.315 1.00 80.00 125 ALA A O 1
ATOM 991 N N . ARG A 1 126 ? 18.910 -8.409 -5.778 1.00 75.50 126 ARG A N 1
ATOM 992 C CA . ARG A 1 126 ? 19.060 -9.233 -6.997 1.00 75.50 126 ARG A CA 1
ATOM 993 C C . ARG A 1 126 ? 18.289 -8.739 -8.230 1.00 75.50 126 ARG A C 1
ATOM 995 O O . ARG A 1 126 ? 18.413 -9.349 -9.293 1.00 75.50 126 ARG A O 1
ATOM 1002 N N . PHE A 1 127 ? 17.505 -7.669 -8.100 1.00 73.88 127 PHE A N 1
ATOM 1003 C CA . PHE A 1 127 ? 16.671 -7.094 -9.168 1.00 73.88 127 PHE A CA 1
ATOM 1004 C C . PHE A 1 127 ? 17.207 -5.749 -9.666 1.00 73.88 127 PHE A C 1
ATOM 1006 O O . PHE A 1 127 ? 16.937 -5.388 -10.807 1.00 73.88 127 PHE A O 1
ATOM 1013 N N . GLN A 1 128 ? 18.027 -5.056 -8.866 1.00 67.38 128 GLN A N 1
ATOM 1014 C CA . GLN A 1 128 ? 18.575 -3.731 -9.194 1.00 67.38 128 GLN A CA 1
ATOM 1015 C C . GLN A 1 128 ? 19.417 -3.704 -10.482 1.00 67.38 128 GLN A C 1
ATOM 1017 O O . GLN A 1 128 ? 19.440 -2.688 -11.167 1.00 67.38 128 GLN A O 1
ATOM 1022 N N . HIS A 1 129 ? 20.050 -4.821 -10.858 1.00 67.31 129 HIS A N 1
ATOM 1023 C CA . HIS A 1 129 ? 20.918 -4.889 -12.046 1.00 67.31 129 HIS A CA 1
ATOM 1024 C C . HIS A 1 129 ? 20.353 -5.755 -13.189 1.00 67.31 129 HIS A C 1
ATOM 1026 O O . HIS A 1 129 ? 20.874 -5.730 -14.305 1.00 67.31 129 HIS A O 1
ATOM 1032 N N . GLY A 1 130 ? 19.272 -6.504 -12.940 1.00 63.22 130 GLY A N 1
ATOM 1033 C CA . GLY A 1 130 ? 18.742 -7.517 -13.861 1.00 63.22 130 GLY A CA 1
ATOM 1034 C C . GLY A 1 130 ? 17.948 -6.971 -15.055 1.00 63.22 130 GLY A C 1
ATOM 1035 O O . GLY A 1 130 ? 17.792 -7.660 -16.062 1.00 63.22 130 GLY A O 1
ATOM 1036 N N . GLY A 1 131 ? 17.472 -5.725 -14.991 1.00 64.88 131 GLY A N 1
ATOM 1037 C CA . GLY A 1 131 ? 16.642 -5.141 -16.054 1.00 64.88 131 GLY A CA 1
ATOM 1038 C C . GLY A 1 131 ? 15.168 -5.550 -16.023 1.00 64.88 131 GLY A C 1
ATOM 1039 O O . GLY A 1 131 ? 14.467 -5.373 -17.010 1.00 64.88 131 GLY A O 1
ATOM 1040 N N . VAL A 1 132 ? 14.732 -6.131 -14.910 1.00 73.06 132 VAL A N 1
ATOM 1041 C CA . VAL A 1 132 ? 13.361 -6.557 -14.624 1.00 73.06 132 VAL A CA 1
ATOM 1042 C C . VAL A 1 132 ? 12.597 -5.408 -13.966 1.00 73.06 132 VAL A C 1
ATOM 1044 O O . VAL A 1 132 ? 13.098 -4.809 -13.014 1.00 73.06 132 VAL A O 1
ATOM 1047 N N . ASN A 1 133 ? 11.378 -5.119 -14.424 1.00 73.81 133 ASN A N 1
ATOM 1048 C CA . ASN A 1 133 ? 10.541 -4.114 -13.768 1.00 73.81 133 ASN A CA 1
ATOM 1049 C C . ASN A 1 133 ? 9.779 -4.762 -12.616 1.00 73.81 133 ASN A C 1
ATOM 1051 O O . ASN A 1 133 ? 9.078 -5.752 -12.815 1.00 73.81 133 ASN A O 1
ATOM 1055 N N . VAL A 1 134 ? 9.896 -4.204 -11.413 1.00 82.94 134 VAL A N 1
ATOM 1056 C CA . VAL A 1 134 ? 9.145 -4.668 -10.241 1.00 82.94 134 VAL A CA 1
ATOM 1057 C C . VAL A 1 134 ? 8.378 -3.494 -9.666 1.00 82.94 134 VAL A C 1
ATOM 1059 O O . VAL A 1 134 ? 8.970 -2.576 -9.108 1.00 82.94 134 VAL A O 1
ATOM 1062 N N . THR A 1 135 ? 7.059 -3.536 -9.794 1.00 83.75 135 THR A N 1
ATOM 1063 C CA . THR A 1 135 ? 6.132 -2.538 -9.264 1.00 83.75 135 THR A CA 1
ATOM 1064 C C . THR A 1 135 ? 5.370 -3.118 -8.079 1.00 83.75 135 THR A C 1
ATOM 1066 O O . THR A 1 135 ? 5.084 -4.311 -8.019 1.00 83.75 135 THR A O 1
ATOM 1069 N N . GLY A 1 136 ? 5.006 -2.281 -7.122 1.00 85.38 136 GLY A N 1
ATOM 1070 C CA . GLY A 1 136 ? 4.147 -2.668 -6.015 1.00 85.38 136 GLY A CA 1
ATOM 1071 C C . GLY A 1 136 ? 3.613 -1.449 -5.292 1.00 85.38 136 GLY A C 1
ATOM 1072 O O . GLY A 1 136 ? 3.637 -0.335 -5.823 1.00 85.38 136 GLY A O 1
ATOM 1073 N N . PHE A 1 137 ? 3.115 -1.666 -4.080 1.00 87.56 137 PHE A N 1
ATOM 1074 C CA . PHE A 1 137 ? 2.397 -0.642 -3.343 1.00 87.56 137 PHE A CA 1
ATOM 1075 C C . PHE A 1 137 ? 3.024 -0.387 -1.972 1.00 87.56 137 PHE A C 1
ATOM 1077 O O . PHE A 1 137 ? 3.602 -1.277 -1.349 1.00 87.56 137 PHE A O 1
ATOM 1084 N N . GLN A 1 138 ? 2.917 0.852 -1.506 1.00 89.12 138 GLN A N 1
ATOM 1085 C CA . GLN A 1 138 ? 3.444 1.284 -0.218 1.00 89.12 138 GLN A CA 1
ATOM 1086 C C . GLN A 1 138 ? 2.363 2.067 0.533 1.00 89.12 138 GLN A C 1
ATOM 1088 O O . GLN A 1 138 ? 1.878 3.088 0.042 1.00 89.12 138 GLN A O 1
ATOM 1093 N N . ALA A 1 139 ? 1.965 1.594 1.716 1.00 89.94 139 ALA A N 1
ATOM 1094 C CA . ALA A 1 139 ? 0.987 2.303 2.553 1.00 89.94 139 ALA A CA 1
ATOM 1095 C C . ALA A 1 139 ? 1.645 3.352 3.464 1.00 89.94 139 ALA A C 1
ATOM 1097 O O . ALA A 1 139 ? 1.100 4.437 3.669 1.00 89.94 139 ALA A O 1
ATOM 1098 N N . VAL A 1 140 ? 2.822 3.038 4.011 1.00 91.62 140 VAL A N 1
ATOM 1099 C CA . VAL A 1 140 ? 3.562 3.935 4.908 1.00 91.62 140 VAL A CA 1
ATOM 1100 C C . VAL A 1 140 ? 4.531 4.791 4.095 1.00 91.62 140 VAL A C 1
ATOM 1102 O O . VAL A 1 140 ? 5.558 4.298 3.632 1.00 91.62 140 VAL A O 1
ATOM 1105 N N . ASP A 1 141 ? 4.188 6.066 3.924 1.00 88.62 141 ASP A N 1
ATOM 1106 C CA . ASP A 1 141 ? 5.014 7.078 3.253 1.00 88.62 141 ASP A CA 1
ATOM 1107 C C . ASP A 1 141 ? 5.955 7.771 4.255 1.00 88.62 141 ASP A C 1
ATOM 1109 O O . ASP A 1 141 ? 5.521 8.627 5.031 1.00 88.62 141 ASP A O 1
ATOM 1113 N N . SER A 1 142 ? 7.241 7.403 4.227 1.00 86.75 142 SER A N 1
ATOM 1114 C CA . SER A 1 142 ? 8.285 7.943 5.111 1.00 86.75 142 SER A CA 1
ATOM 1115 C C . SER A 1 142 ? 8.661 9.390 4.801 1.00 86.75 142 SER A C 1
ATOM 1117 O O . SER A 1 142 ? 9.346 10.017 5.601 1.00 86.75 142 SER A O 1
ATOM 1119 N N . THR A 1 143 ? 8.223 9.938 3.661 1.00 84.44 143 THR A N 1
ATOM 1120 C CA . THR A 1 143 ? 8.479 11.343 3.312 1.00 84.44 143 THR A CA 1
ATOM 1121 C C . THR A 1 143 ? 7.582 12.303 4.095 1.00 84.44 143 THR A C 1
ATOM 1123 O O . THR A 1 143 ? 7.878 13.493 4.189 1.00 84.44 143 THR A O 1
ATOM 1126 N N . ARG A 1 144 ? 6.491 11.803 4.698 1.00 87.06 144 ARG A N 1
ATOM 1127 C CA . ARG A 1 144 ? 5.612 12.621 5.539 1.00 87.06 144 ARG A CA 1
ATOM 1128 C C . ARG A 1 144 ? 6.292 12.924 6.879 1.00 87.06 144 ARG A C 1
ATOM 1130 O O . ARG A 1 144 ? 6.661 11.978 7.574 1.00 87.06 144 ARG A O 1
ATOM 1137 N N . PRO A 1 145 ? 6.366 14.198 7.316 1.00 90.56 145 PRO A N 1
ATOM 1138 C CA . PRO A 1 145 ? 7.087 14.578 8.533 1.00 90.56 145 PRO A CA 1
ATOM 1139 C C . PRO A 1 145 ? 6.657 13.802 9.782 1.00 90.56 145 PRO A C 1
ATOM 1141 O O . PRO A 1 145 ? 7.499 13.278 10.500 1.00 90.56 145 PRO A O 1
ATOM 1144 N N . GLN A 1 146 ? 5.346 13.649 9.994 1.00 92.25 146 GLN A N 1
ATOM 1145 C CA . GLN A 1 146 ? 4.797 12.923 11.145 1.00 92.25 146 GLN A CA 1
ATOM 1146 C C . GLN A 1 146 ? 5.206 11.440 11.157 1.00 92.25 146 GLN A C 1
ATOM 1148 O O . GLN A 1 146 ? 5.438 10.869 12.219 1.00 92.25 146 GLN A O 1
ATOM 1153 N N . VAL A 1 147 ? 5.332 10.827 9.975 1.00 94.19 147 VAL A N 1
ATOM 1154 C CA . VAL A 1 147 ? 5.785 9.439 9.827 1.00 94.19 147 VAL A CA 1
ATOM 1155 C C . VAL A 1 147 ? 7.293 9.349 10.025 1.00 94.19 147 VAL A C 1
ATOM 1157 O O . VAL A 1 147 ? 7.744 8.459 10.733 1.00 94.19 147 VAL A O 1
ATOM 1160 N N . SER A 1 148 ? 8.069 10.276 9.454 1.00 93.31 148 SER A N 1
ATOM 1161 C CA . SER A 1 148 ? 9.526 10.326 9.637 1.00 93.31 148 SER A CA 1
ATOM 1162 C C . SER A 1 148 ? 9.896 10.431 11.115 1.00 93.31 148 SER A C 1
ATOM 1164 O O . SER A 1 148 ? 10.691 9.634 11.599 1.00 93.31 148 SER A O 1
ATOM 1166 N N . THR A 1 149 ? 9.258 11.339 11.860 1.00 95.31 149 THR A N 1
ATOM 1167 C CA . THR A 1 149 ? 9.484 11.480 13.306 1.00 95.31 149 THR A CA 1
ATOM 1168 C C . THR A 1 149 ? 9.129 10.201 14.064 1.00 95.31 149 THR A C 1
ATOM 1170 O O . THR A 1 149 ? 9.911 9.748 14.896 1.00 95.31 149 THR A O 1
ATOM 1173 N N . PHE A 1 150 ? 7.998 9.565 13.741 1.00 95.81 150 PHE A N 1
ATOM 1174 C CA . PHE A 1 150 ? 7.641 8.279 14.346 1.00 95.81 150 PHE A CA 1
ATOM 1175 C C . PHE A 1 150 ? 8.686 7.192 14.045 1.00 95.81 150 PHE A C 1
ATOM 1177 O O . PHE A 1 150 ? 9.045 6.416 14.927 1.00 95.81 150 PHE A O 1
ATOM 1184 N N . LEU A 1 151 ? 9.190 7.130 12.808 1.00 94.31 151 LEU A N 1
ATOM 1185 C CA . LEU A 1 151 ? 10.200 6.153 12.394 1.00 94.31 151 LEU A CA 1
ATOM 1186 C C . LEU A 1 151 ? 11.559 6.394 13.064 1.00 94.31 151 LEU A C 1
ATOM 1188 O O . LEU A 1 151 ? 12.242 5.428 13.391 1.00 94.31 151 LEU A O 1
ATOM 1192 N N . GLU A 1 152 ? 11.944 7.647 13.304 1.00 94.94 152 GLU A N 1
ATOM 1193 C CA . GLU A 1 152 ? 13.154 7.990 14.064 1.00 94.94 152 GLU A CA 1
ATOM 1194 C C . GLU A 1 152 ? 13.068 7.480 15.508 1.00 94.94 152 GLU A C 1
ATOM 1196 O O . GLU A 1 152 ? 14.003 6.846 16.007 1.00 94.94 152 GLU A O 1
ATOM 1201 N N . GLU A 1 153 ? 11.924 7.685 16.166 1.00 95.19 153 GLU A N 1
ATOM 1202 C CA . GLU A 1 153 ? 11.675 7.143 17.503 1.00 95.19 153 GLU A CA 1
ATOM 1203 C C . GLU A 1 153 ? 11.653 5.612 17.483 1.00 95.19 153 GLU A C 1
ATOM 1205 O O . GLU A 1 153 ? 12.336 4.977 18.289 1.00 95.19 153 GLU A O 1
ATOM 1210 N N . TRP A 1 154 ? 10.947 5.011 16.522 1.00 94.81 154 TRP A N 1
ATOM 1211 C CA . TRP A 1 154 ? 10.877 3.562 16.330 1.00 94.81 154 TRP A CA 1
ATOM 1212 C C . TRP A 1 154 ? 12.258 2.927 16.134 1.00 94.81 154 TRP A C 1
ATOM 1214 O O . TRP A 1 154 ? 12.553 1.883 16.724 1.00 94.81 154 TRP A O 1
ATOM 1224 N N . ALA A 1 155 ? 13.130 3.576 15.359 1.00 94.94 155 ALA A N 1
ATOM 1225 C CA . ALA A 1 155 ? 14.502 3.142 15.118 1.00 94.94 155 ALA A CA 1
ATOM 1226 C C . ALA A 1 155 ? 15.385 3.239 16.374 1.00 94.94 155 ALA A C 1
ATOM 1228 O O . ALA A 1 155 ? 16.352 2.490 16.505 1.00 94.94 155 ALA A O 1
ATOM 1229 N N . SER A 1 156 ? 15.054 4.129 17.315 1.00 95.56 156 SER A N 1
ATOM 1230 C CA . SER A 1 156 ? 15.779 4.270 18.586 1.00 95.56 156 SER A CA 1
ATOM 1231 C C . SER A 1 156 ? 15.423 3.195 19.624 1.00 95.56 156 SER A C 1
ATOM 1233 O O . SER A 1 156 ? 16.156 3.002 20.600 1.00 95.56 156 SER A O 1
ATOM 1235 N N . LEU A 1 157 ? 14.309 2.478 19.429 1.00 95.38 157 LEU A N 1
ATOM 1236 C CA . LEU A 1 157 ? 13.848 1.446 20.354 1.00 95.38 157 LEU A CA 1
ATOM 1237 C C . LEU A 1 157 ? 14.753 0.211 20.318 1.00 95.38 157 LEU A C 1
ATOM 1239 O O . LEU A 1 157 ? 15.184 -0.257 19.268 1.00 95.38 157 LEU A O 1
ATOM 1243 N N . GLN A 1 158 ? 15.003 -0.367 21.494 1.00 93.44 158 GLN A N 1
ATOM 1244 C CA . GLN A 1 158 ? 15.831 -1.564 21.615 1.00 93.44 158 GLN A CA 1
ATOM 1245 C C . GLN A 1 158 ? 15.029 -2.826 21.254 1.00 93.44 158 GLN A C 1
ATOM 1247 O O . GLN A 1 158 ? 14.064 -3.138 21.965 1.00 93.44 158 GLN A O 1
ATOM 1252 N N . PRO A 1 159 ? 15.466 -3.627 20.260 1.00 90.50 159 PRO A N 1
ATOM 1253 C CA . PRO A 1 159 ? 14.747 -4.832 19.834 1.00 90.50 159 PRO A CA 1
ATOM 1254 C C . PRO A 1 159 ? 14.580 -5.890 20.935 1.00 90.50 159 PRO A C 1
ATOM 1256 O O . PRO A 1 159 ? 13.663 -6.704 20.892 1.00 90.50 159 PRO A O 1
ATOM 1259 N N . GLY A 1 160 ? 15.466 -5.890 21.939 1.00 90.88 160 GLY A N 1
ATOM 1260 C CA . GLY A 1 160 ? 15.382 -6.808 23.079 1.00 90.88 160 GLY A CA 1
ATOM 1261 C C . GLY A 1 160 ? 14.219 -6.513 24.034 1.00 90.88 160 GLY A C 1
ATOM 1262 O O . GLY A 1 160 ? 13.766 -7.417 24.728 1.00 90.88 160 GLY A O 1
ATOM 1263 N N . VAL A 1 161 ? 13.735 -5.266 24.066 1.00 93.56 161 VAL A N 1
ATOM 1264 C CA . VAL A 1 161 ? 12.562 -4.849 24.857 1.00 93.56 161 VAL A CA 1
ATOM 1265 C C . VAL A 1 161 ? 11.312 -4.829 23.984 1.00 93.56 161 VAL A C 1
ATOM 1267 O O . VAL A 1 161 ? 10.247 -5.257 24.422 1.00 93.56 161 VAL A O 1
ATOM 1270 N N . TRP A 1 162 ? 11.463 -4.365 22.742 1.00 88.50 162 TRP A N 1
ATOM 1271 C CA . TRP A 1 162 ? 10.399 -4.221 21.756 1.00 88.50 162 TRP A CA 1
ATOM 1272 C C . TRP A 1 162 ? 10.728 -5.077 20.527 1.00 88.50 162 TRP A C 1
ATOM 1274 O O . TRP A 1 162 ? 11.372 -4.589 19.596 1.00 88.50 162 TRP A O 1
ATOM 1284 N N . PRO A 1 163 ? 10.338 -6.365 20.512 1.00 87.44 163 PRO A N 1
ATOM 1285 C CA . PRO A 1 163 ? 10.612 -7.244 19.382 1.00 87.44 163 PRO A CA 1
ATOM 1286 C C . PRO A 1 163 ? 10.073 -6.660 18.071 1.00 87.44 163 PRO A C 1
ATOM 1288 O O . PRO A 1 163 ? 8.915 -6.260 18.001 1.00 87.44 163 PRO A O 1
ATOM 1291 N N . GLY A 1 164 ? 10.917 -6.614 17.039 1.00 83.19 164 GLY A N 1
ATOM 1292 C CA . GLY A 1 164 ? 10.570 -6.047 15.729 1.00 83.19 164 GLY A CA 1
ATOM 1293 C C . GLY A 1 164 ? 10.783 -4.534 15.594 1.00 83.19 164 GLY A C 1
ATOM 1294 O O . GLY A 1 164 ? 10.735 -4.036 14.472 1.00 83.19 164 GLY A O 1
ATOM 1295 N N . ALA A 1 165 ? 11.066 -3.818 16.688 1.00 88.56 165 ALA A N 1
ATOM 1296 C CA . ALA A 1 165 ? 11.454 -2.407 16.649 1.00 88.56 165 ALA A CA 1
ATOM 1297 C C . ALA A 1 165 ? 12.949 -2.211 16.350 1.00 88.56 165 ALA A C 1
ATOM 1299 O O . ALA A 1 165 ? 13.684 -3.183 16.157 1.00 88.56 165 ALA A O 1
ATOM 1300 N N . GLY A 1 166 ? 13.408 -0.956 16.296 1.00 90.31 166 GLY A N 1
ATOM 1301 C CA . GLY A 1 166 ? 14.807 -0.621 16.007 1.00 90.31 166 GLY A CA 1
ATOM 1302 C C . GLY A 1 166 ? 15.169 -0.671 14.518 1.00 90.31 166 GLY A C 1
ATOM 1303 O O . GLY A 1 166 ? 16.341 -0.774 14.159 1.00 90.31 166 GLY A O 1
ATOM 1304 N N . THR A 1 167 ? 14.168 -0.644 13.638 1.00 90.19 167 THR A N 1
ATOM 1305 C CA . THR A 1 167 ? 14.322 -0.644 12.177 1.00 90.19 167 THR A CA 1
ATOM 1306 C C . THR A 1 167 ? 14.087 0.750 11.599 1.00 90.19 167 THR A C 1
ATOM 1308 O O . THR A 1 167 ? 13.366 1.552 12.178 1.00 90.19 167 THR A O 1
ATOM 1311 N N . SER A 1 168 ? 14.641 1.035 10.418 1.00 87.06 168 SER A N 1
ATOM 1312 C CA . SER A 1 168 ? 14.387 2.289 9.682 1.00 87.06 168 SER A CA 1
ATOM 1313 C C . SER A 1 168 ? 13.042 2.319 8.942 1.00 87.06 168 SER A C 1
ATOM 1315 O O . SER A 1 168 ? 12.681 3.325 8.340 1.00 87.06 168 SER A O 1
ATOM 1317 N N . TYR A 1 169 ? 12.311 1.206 8.959 1.00 87.12 169 TYR A N 1
ATOM 1318 C CA . TYR A 1 169 ? 10.995 1.041 8.350 1.00 87.12 169 TYR A CA 1
ATOM 1319 C C . TYR A 1 169 ? 10.013 0.492 9.383 1.00 87.12 169 TYR A C 1
ATOM 1321 O O . TYR A 1 169 ? 10.415 -0.114 10.378 1.00 87.12 169 TYR A O 1
ATOM 1329 N N . LEU A 1 170 ? 8.725 0.644 9.096 1.00 88.81 170 LEU A N 1
ATOM 1330 C CA . LEU A 1 170 ? 7.624 0.084 9.869 1.00 88.81 170 LEU A CA 1
ATOM 1331 C C . LEU A 1 170 ? 6.746 -0.740 8.930 1.00 88.81 170 LEU A C 1
ATOM 1333 O O . LEU A 1 170 ? 6.454 -0.298 7.818 1.00 88.81 170 LEU A O 1
ATOM 1337 N N . GLN A 1 171 ? 6.348 -1.932 9.367 1.00 88.19 171 GLN A N 1
ATOM 1338 C CA . GLN A 1 171 ? 5.405 -2.755 8.615 1.00 88.19 171 GLN A CA 1
ATOM 1339 C C . GLN A 1 171 ? 3.996 -2.145 8.673 1.00 88.19 171 GLN A C 1
ATOM 1341 O O . GLN A 1 171 ? 3.617 -1.487 9.647 1.00 88.19 171 GLN A O 1
ATOM 1346 N N . THR A 1 172 ? 3.216 -2.343 7.614 1.00 87.75 172 THR A N 1
ATOM 1347 C CA . THR A 1 172 ? 1.887 -1.741 7.461 1.00 87.75 172 THR A CA 1
ATOM 1348 C C . THR A 1 172 ? 0.917 -2.213 8.542 1.00 87.75 172 THR A C 1
ATOM 1350 O O . THR A 1 172 ? 0.089 -1.427 8.988 1.00 87.75 172 THR A O 1
ATOM 1353 N N . ASP A 1 173 ? 1.023 -3.455 9.009 1.00 86.06 173 ASP A N 1
ATOM 1354 C CA . ASP A 1 173 ? 0.237 -3.993 10.127 1.00 86.06 173 ASP A CA 1
ATOM 1355 C C . ASP A 1 173 ? 0.491 -3.236 11.441 1.00 86.06 173 ASP A C 1
ATOM 1357 O O . ASP A 1 173 ? -0.456 -2.804 12.102 1.00 86.06 173 ASP A O 1
ATOM 1361 N N . ALA A 1 174 ? 1.756 -2.985 11.779 1.00 90.12 174 ALA A N 1
ATOM 1362 C CA . ALA A 1 174 ? 2.148 -2.196 12.937 1.00 90.12 174 ALA A CA 1
ATOM 1363 C C . ALA A 1 174 ? 1.679 -0.739 12.799 1.00 90.12 174 ALA A C 1
ATOM 1365 O O . ALA A 1 174 ? 1.132 -0.174 13.746 1.00 90.12 174 ALA A O 1
ATOM 1366 N N . ALA A 1 175 ? 1.809 -0.149 11.608 1.00 92.31 175 ALA A N 1
ATOM 1367 C CA . ALA A 1 175 ? 1.301 1.194 11.330 1.00 92.31 175 ALA A CA 1
ATOM 1368 C C . ALA A 1 175 ? -0.230 1.281 11.495 1.00 92.31 175 ALA A C 1
ATOM 1370 O O . ALA A 1 175 ? -0.737 2.205 12.128 1.00 92.31 175 ALA A O 1
ATOM 1371 N N . LEU A 1 176 ? -0.971 0.291 10.982 1.00 92.44 176 LEU A N 1
ATOM 1372 C CA . LEU A 1 176 ? -2.423 0.187 11.152 1.00 92.44 176 LEU A CA 1
ATOM 1373 C C . LEU A 1 176 ? -2.816 -0.009 12.621 1.00 92.44 176 LEU A C 1
ATOM 1375 O O . LEU A 1 176 ? -3.850 0.507 13.038 1.00 92.44 176 LEU A O 1
ATOM 1379 N N . ALA A 1 177 ? -2.019 -0.733 13.411 1.00 93.44 177 ALA A N 1
ATOM 1380 C CA . ALA A 1 177 ? -2.265 -0.905 14.841 1.00 93.44 177 ALA A CA 1
ATOM 1381 C C . ALA A 1 177 ? -2.120 0.419 15.607 1.00 93.44 177 ALA A C 1
ATOM 1383 O O . ALA A 1 177 ? -2.937 0.711 16.480 1.00 93.44 177 ALA A O 1
ATOM 1384 N N . VAL A 1 178 ? -1.131 1.243 15.247 1.00 94.94 178 VAL A N 1
ATOM 1385 C CA . VAL A 1 178 ? -0.970 2.596 15.805 1.00 94.94 178 VAL A CA 1
ATOM 1386 C C . VAL A 1 178 ? -2.164 3.477 15.431 1.00 94.94 178 VAL A C 1
ATOM 1388 O O . VAL A 1 178 ? -2.802 4.050 16.313 1.00 94.94 178 VAL A O 1
ATOM 1391 N N . ASP A 1 179 ? -2.548 3.501 14.153 1.00 95.75 179 ASP A N 1
ATOM 1392 C CA . ASP A 1 179 ? -3.711 4.269 13.685 1.00 95.75 179 ASP A CA 1
ATOM 1393 C C . ASP A 1 179 ? -5.034 3.770 14.300 1.00 95.75 179 ASP A C 1
ATOM 1395 O O . ASP A 1 179 ? -5.973 4.541 14.508 1.00 95.75 179 ASP A O 1
ATOM 1399 N N . MET A 1 180 ? -5.133 2.478 14.624 1.00 95.62 180 MET A N 1
ATOM 1400 C CA . MET A 1 180 ? -6.286 1.894 15.313 1.00 95.62 180 MET A CA 1
ATOM 1401 C C . MET A 1 180 ? -6.410 2.395 16.756 1.00 95.62 180 MET A C 1
ATOM 1403 O O . MET A 1 180 ? -7.525 2.682 17.201 1.00 95.62 180 MET A O 1
ATOM 1407 N N . LEU A 1 181 ? -5.294 2.544 17.476 1.00 96.69 181 LEU A N 1
ATOM 1408 C CA . LEU A 1 181 ? -5.302 3.118 18.824 1.00 96.69 181 LEU A CA 1
ATOM 1409 C C . LEU A 1 181 ? -5.733 4.586 18.797 1.00 96.69 181 LEU A C 1
ATOM 1411 O O . LEU A 1 181 ? -6.580 4.980 19.599 1.00 96.69 181 LEU A O 1
ATOM 1415 N N . GLU A 1 182 ? -5.229 5.357 17.834 1.00 96.62 182 GLU A N 1
ATOM 1416 C CA . GLU A 1 182 ? -5.625 6.755 17.634 1.00 96.62 182 GLU A CA 1
ATOM 1417 C C . GLU A 1 182 ? -7.120 6.867 17.295 1.00 96.62 182 GLU A C 1
ATOM 1419 O O . GLU A 1 182 ? -7.863 7.621 17.924 1.00 96.62 182 GLU A O 1
ATOM 1424 N N . THR A 1 183 ? -7.602 6.015 16.383 1.00 96.56 183 THR A N 1
ATOM 1425 C CA . THR A 1 183 ? -9.028 5.891 16.038 1.00 96.56 183 THR A CA 1
ATOM 1426 C C . THR A 1 183 ? -9.892 5.646 17.279 1.00 96.56 183 THR A C 1
ATOM 1428 O O . THR A 1 183 ? -10.946 6.267 17.443 1.00 96.56 183 THR A O 1
ATOM 1431 N N . LEU A 1 184 ? -9.464 4.742 18.167 1.00 96.94 184 LEU A N 1
ATOM 1432 C CA . LEU A 1 184 ? -10.186 4.449 19.401 1.00 96.94 184 LEU A CA 1
ATOM 1433 C C . LEU A 1 184 ? -10.154 5.638 20.371 1.00 96.94 184 LEU A C 1
ATOM 1435 O O . LEU A 1 184 ? -11.190 5.937 20.967 1.00 96.94 184 LEU A O 1
ATOM 1439 N N . SER A 1 185 ? -9.009 6.317 20.510 1.00 97.81 185 SER A N 1
ATOM 1440 C CA . SER A 1 185 ? -8.874 7.494 21.379 1.00 97.81 185 SER A CA 1
ATOM 1441 C C . SER A 1 185 ? -9.818 8.606 20.940 1.00 97.81 185 SER A C 1
ATOM 1443 O O . SER A 1 185 ? -10.683 9.008 21.716 1.00 97.81 185 SER A O 1
ATOM 1445 N N . ILE A 1 186 ? -9.759 9.001 19.662 1.00 97.88 186 ILE A N 1
ATOM 1446 C CA . ILE A 1 186 ? -10.607 10.054 19.085 1.00 97.88 186 ILE A CA 1
ATOM 1447 C C . ILE A 1 186 ? -12.094 9.727 19.284 1.00 97.88 186 ILE A C 1
ATOM 1449 O O . ILE A 1 186 ? -12.881 10.586 19.687 1.00 97.88 186 ILE A O 1
ATOM 1453 N N . ALA A 1 187 ? -12.498 8.477 19.036 1.00 97.50 187 ALA A N 1
ATOM 1454 C CA . ALA A 1 187 ? -13.890 8.062 19.193 1.00 97.50 187 ALA A CA 1
ATOM 1455 C C . ALA A 1 187 ? -14.368 8.131 20.655 1.00 97.50 187 ALA A C 1
ATOM 1457 O O . ALA A 1 187 ? -15.489 8.575 20.921 1.00 97.50 187 ALA A O 1
ATOM 1458 N N . LEU A 1 188 ? -13.545 7.684 21.609 1.00 95.81 188 LEU A N 1
ATOM 1459 C CA . LEU A 1 188 ? -13.889 7.712 23.033 1.00 95.81 188 LEU A CA 1
ATOM 1460 C C . LEU A 1 188 ? -13.871 9.138 23.597 1.00 95.81 188 LEU A C 1
ATOM 1462 O O . LEU A 1 188 ? -14.757 9.487 24.380 1.00 95.81 188 LEU A O 1
ATOM 1466 N N . GLU A 1 189 ? -12.924 9.971 23.170 1.00 96.31 189 GLU A N 1
ATOM 1467 C CA . GLU A 1 189 ? -12.858 11.391 23.521 1.00 96.31 189 GLU A CA 1
ATOM 1468 C C . GLU A 1 189 ? -14.092 12.149 23.025 1.00 96.31 189 GLU A C 1
ATOM 1470 O O . GLU A 1 189 ? -14.718 12.862 23.808 1.00 96.31 189 GLU A O 1
ATOM 1475 N N . ASP A 1 190 ? -14.520 11.929 21.777 1.00 95.88 190 ASP A N 1
ATOM 1476 C CA . ASP A 1 190 ? -15.751 12.512 21.224 1.00 95.88 190 ASP A CA 1
ATOM 1477 C C . ASP A 1 190 ? -16.998 12.090 22.025 1.00 95.88 190 ASP A C 1
ATOM 1479 O O . ASP A 1 190 ? -17.900 12.897 22.275 1.00 95.88 190 ASP A O 1
ATOM 1483 N N . MET A 1 191 ? -17.052 10.838 22.496 1.00 95.56 191 MET A N 1
ATOM 1484 C CA . MET A 1 191 ? -18.140 10.377 23.367 1.00 95.56 191 MET A CA 1
ATOM 1485 C C . MET A 1 191 ? -18.147 11.084 24.725 1.00 95.56 191 MET A C 1
ATOM 1487 O O . MET A 1 191 ? -19.207 11.534 25.166 1.00 95.56 191 MET A O 1
ATOM 1491 N N . VAL A 1 192 ? -16.986 11.200 25.376 1.00 95.00 192 VAL A N 1
ATOM 1492 C CA . VAL A 1 192 ? -16.852 11.875 26.678 1.00 95.00 192 VAL A CA 1
ATOM 1493 C C . VAL A 1 192 ? -17.120 13.376 26.546 1.00 95.00 192 VAL A C 1
ATOM 1495 O O . VAL A 1 192 ? -17.796 13.952 27.395 1.00 95.00 192 VAL A O 1
ATOM 1498 N N . ALA A 1 193 ? -16.673 14.008 25.460 1.00 95.31 193 ALA A N 1
ATOM 1499 C CA . ALA A 1 193 ? -16.920 15.421 25.193 1.00 95.31 193 ALA A CA 1
ATOM 1500 C C . ALA A 1 193 ? -18.417 15.727 25.016 1.00 95.31 193 ALA A C 1
ATOM 1502 O O . ALA A 1 193 ? -18.903 16.746 25.507 1.00 95.31 193 ALA A O 1
ATOM 1503 N N . ARG A 1 194 ? -19.172 14.840 24.349 1.00 94.81 194 ARG A N 1
ATOM 1504 C CA . ARG A 1 194 ? -20.632 14.990 24.191 1.00 94.81 194 ARG A CA 1
ATOM 1505 C C . ARG A 1 194 ? -21.408 14.675 25.467 1.00 94.81 194 ARG A C 1
ATOM 1507 O O . ARG A 1 194 ? -22.431 15.308 25.723 1.00 94.81 194 ARG A O 1
ATOM 1514 N N . GLN A 1 195 ? -20.962 13.686 26.236 1.00 94.38 195 GLN A N 1
ATOM 1515 C CA . GLN A 1 195 ? -21.595 13.278 27.486 1.00 94.38 195 GLN A CA 1
ATOM 1516 C C . GLN A 1 195 ? -20.515 12.902 28.519 1.00 94.38 195 GLN A C 1
ATOM 1518 O O . GLN A 1 195 ? -20.080 11.750 28.554 1.00 94.38 195 GLN A O 1
ATOM 1523 N N . PRO A 1 196 ? -20.133 13.828 29.421 1.00 92.81 196 PRO A N 1
ATOM 1524 C CA . PRO A 1 196 ? -19.046 13.605 30.383 1.00 92.81 196 PRO A CA 1
ATOM 1525 C C . PRO A 1 196 ? -19.242 12.375 31.278 1.00 92.81 196 PRO A C 1
ATOM 1527 O O . PRO A 1 196 ? -18.293 11.655 31.581 1.00 92.81 196 PRO A O 1
ATOM 1530 N N . ASP A 1 197 ? -20.493 12.080 31.640 1.00 89.31 197 ASP A N 1
ATOM 1531 C CA . ASP A 1 197 ? -20.846 10.949 32.503 1.00 89.31 197 ASP A CA 1
ATOM 1532 C C . ASP A 1 197 ? -21.193 9.661 31.731 1.00 89.31 197 ASP A C 1
ATOM 1534 O O . ASP A 1 197 ? -21.721 8.714 32.321 1.00 89.31 197 ASP A O 1
ATOM 1538 N N . VAL A 1 198 ? -20.908 9.580 30.421 1.00 90.50 198 VAL A N 1
ATOM 1539 C CA . VAL A 1 198 ? -21.294 8.435 29.564 1.00 90.50 198 VAL A CA 1
ATOM 1540 C C . VAL A 1 198 ? -20.801 7.095 30.117 1.00 90.50 198 VAL A C 1
ATOM 1542 O O . VAL A 1 198 ? -21.520 6.094 30.084 1.00 90.50 198 VAL A O 1
ATOM 1545 N N . PHE A 1 199 ? -19.613 7.084 30.727 1.00 89.31 199 PHE A N 1
ATOM 1546 C CA . PHE A 1 199 ? -19.017 5.889 31.322 1.00 89.31 199 PHE A CA 1
ATOM 1547 C C . PHE A 1 199 ? -19.102 5.832 32.853 1.00 89.31 199 PHE A C 1
ATOM 1549 O O . PHE A 1 199 ? -18.653 4.843 33.437 1.00 89.31 199 PHE A O 1
ATOM 1556 N N . HIS A 1 200 ? -19.723 6.818 33.512 1.00 85.19 200 HIS A N 1
ATOM 1557 C CA . HIS A 1 200 ? -19.711 6.970 34.974 1.00 85.19 200 HIS A CA 1
ATOM 1558 C C . HIS A 1 200 ? -20.160 5.700 35.717 1.00 85.19 200 HIS A C 1
ATOM 1560 O O . HIS A 1 200 ? -19.524 5.251 36.668 1.00 85.19 200 HIS A O 1
ATOM 1566 N N . TYR A 1 201 ? -21.232 5.058 35.245 1.00 79.62 201 TYR A N 1
ATOM 1567 C CA . TYR A 1 201 ? -21.754 3.834 35.862 1.00 79.62 201 TYR A CA 1
ATOM 1568 C C . TYR A 1 201 ? -21.101 2.540 35.355 1.00 79.62 201 TYR A C 1
ATOM 1570 O O . TYR A 1 201 ? -21.384 1.477 35.912 1.00 79.62 201 TYR A O 1
ATOM 1578 N N . THR A 1 202 ? -20.237 2.634 34.341 1.00 87.00 202 THR A N 1
ATOM 1579 C CA . THR A 1 202 ? -19.614 1.498 33.640 1.00 87.00 202 THR A CA 1
ATOM 1580 C C . THR A 1 202 ? -18.359 1.022 34.363 1.00 87.00 202 THR A C 1
ATOM 1582 O O . THR A 1 202 ? -18.170 -0.182 34.510 1.00 87.00 202 THR A O 1
ATOM 1585 N N . PHE A 1 203 ? -17.532 1.947 34.857 1.00 86.06 203 PHE A N 1
ATOM 1586 C CA . PHE A 1 203 ? -16.286 1.631 35.557 1.00 86.06 203 PHE A CA 1
ATOM 1587 C C . PHE A 1 203 ? -16.443 1.878 37.057 1.00 86.06 203 PHE A C 1
ATOM 1589 O O . PHE A 1 203 ? -16.495 3.017 37.514 1.00 86.06 203 PHE A O 1
ATOM 1596 N N . ARG A 1 204 ? -16.514 0.808 37.855 1.00 81.00 204 ARG A N 1
ATOM 1597 C CA . ARG A 1 204 ? -16.634 0.904 39.319 1.00 81.00 204 ARG A CA 1
ATOM 1598 C C . ARG A 1 204 ? -15.558 0.057 39.978 1.00 81.00 204 ARG A C 1
ATOM 1600 O O . ARG A 1 204 ? -15.493 -1.143 39.742 1.00 81.00 204 ARG A O 1
ATOM 1607 N N . ARG A 1 205 ? -14.725 0.672 40.828 1.00 83.50 205 ARG A N 1
ATOM 1608 C CA . ARG A 1 205 ? -13.646 -0.013 41.579 1.00 83.50 205 ARG A CA 1
ATOM 1609 C C . ARG A 1 205 ? -12.729 -0.870 40.680 1.00 83.50 205 ARG A C 1
ATOM 1611 O O . ARG A 1 205 ? -12.404 -1.999 41.029 1.00 83.50 205 ARG A O 1
ATOM 1618 N N . GLY A 1 206 ? -12.364 -0.352 39.503 1.00 81.94 206 GLY A N 1
ATOM 1619 C CA . GLY A 1 206 ? -11.509 -1.056 38.535 1.00 81.94 206 GLY A CA 1
ATOM 1620 C C . GLY A 1 206 ? -12.190 -2.202 37.775 1.00 81.94 206 GLY A C 1
ATOM 1621 O O . GLY A 1 206 ? -11.514 -2.949 37.077 1.00 81.94 206 GLY A O 1
ATOM 1622 N N . ARG A 1 207 ? -13.514 -2.358 37.901 1.00 85.75 207 ARG A N 1
ATOM 1623 C CA . ARG A 1 207 ? -14.308 -3.368 37.191 1.00 85.75 207 ARG A CA 1
ATOM 1624 C C . ARG A 1 207 ? -15.260 -2.715 36.198 1.00 85.75 207 ARG A C 1
ATOM 1626 O O . ARG A 1 207 ? -15.751 -1.610 36.432 1.00 85.75 207 ARG A O 1
ATOM 1633 N N . ILE A 1 208 ? -15.522 -3.429 35.107 1.00 87.62 208 ILE A N 1
ATOM 1634 C CA . ILE A 1 208 ? -16.459 -3.033 34.052 1.00 87.62 208 ILE A CA 1
ATOM 1635 C C . ILE A 1 208 ? -17.822 -3.652 34.360 1.00 87.62 208 ILE A C 1
ATOM 1637 O O . ILE A 1 208 ? -17.896 -4.827 34.707 1.00 87.62 208 ILE A O 1
ATOM 1641 N N . TYR A 1 209 ? -18.899 -2.890 34.205 1.00 86.75 209 TYR A N 1
ATOM 1642 C CA . TYR A 1 209 ? -20.273 -3.352 34.392 1.00 86.75 209 TYR A CA 1
ATOM 1643 C C . TYR A 1 209 ? -21.132 -3.021 33.170 1.00 86.75 209 TYR A C 1
ATOM 1645 O O . TYR A 1 209 ? -21.026 -1.937 32.598 1.00 86.75 209 TYR A O 1
ATOM 1653 N N . ASN A 1 210 ? -22.016 -3.944 32.788 1.00 87.56 210 ASN A N 1
ATOM 1654 C CA . ASN A 1 210 ? -22.981 -3.760 31.706 1.00 87.56 210 ASN A CA 1
ATOM 1655 C C . ASN A 1 210 ? -24.406 -3.610 32.268 1.00 87.56 210 ASN A C 1
ATOM 1657 O O . ASN A 1 210 ? -24.867 -4.448 33.047 1.00 87.56 210 ASN A O 1
ATOM 1661 N N . MET A 1 211 ? -25.094 -2.524 31.891 1.00 76.62 211 MET A N 1
ATOM 1662 C CA . MET A 1 211 ? -26.459 -2.172 32.325 1.00 76.62 211 MET A CA 1
ATOM 1663 C C . MET A 1 211 ? -26.716 -2.291 33.840 1.00 76.62 211 MET A C 1
ATOM 1665 O O . MET A 1 211 ? -27.821 -2.625 34.254 1.00 76.62 211 MET A O 1
ATOM 1669 N N . ASN A 1 212 ? -25.705 -2.027 34.679 1.00 66.81 212 ASN A N 1
ATOM 1670 C CA . ASN A 1 212 ? -25.773 -2.140 36.146 1.00 66.81 212 ASN A CA 1
ATOM 1671 C C . ASN A 1 212 ? -26.187 -3.528 36.693 1.00 66.81 212 ASN A C 1
ATOM 1673 O O . ASN A 1 212 ? -26.494 -3.633 37.879 1.00 66.81 212 ASN A O 1
ATOM 1677 N N . LEU A 1 213 ? -26.184 -4.584 35.868 1.00 66.62 213 LEU A N 1
ATOM 1678 C CA . LEU A 1 213 ? -26.702 -5.913 36.231 1.00 66.62 213 LEU A CA 1
ATOM 1679 C C . LEU A 1 213 ? -25.669 -7.036 36.091 1.00 66.62 213 LEU A C 1
ATOM 1681 O O . LEU A 1 213 ? -25.779 -8.045 36.784 1.00 66.62 213 LEU A O 1
ATOM 1685 N N . THR A 1 214 ? -24.654 -6.874 35.240 1.00 78.19 214 THR A N 1
ATOM 1686 C CA . THR A 1 214 ? -23.611 -7.890 35.044 1.00 78.19 214 THR A CA 1
ATOM 1687 C C . THR A 1 214 ? -22.221 -7.281 35.108 1.00 78.19 214 THR A C 1
ATOM 1689 O O . THR A 1 214 ? -21.959 -6.250 34.489 1.00 78.19 214 THR A O 1
ATOM 1692 N N . GLU A 1 215 ? -21.320 -7.933 35.839 1.00 84.44 215 GLU A N 1
ATOM 1693 C CA . GLU A 1 215 ? -19.888 -7.652 35.759 1.00 84.44 215 GLU A CA 1
ATOM 1694 C C . GLU A 1 215 ? -19.354 -8.142 34.404 1.00 84.44 215 GLU A C 1
ATOM 1696 O O . GLU A 1 215 ? -19.547 -9.300 34.025 1.00 84.44 215 GLU A O 1
ATOM 1701 N N . GLY A 1 216 ? -18.715 -7.238 33.666 1.00 83.25 216 GLY A N 1
ATOM 1702 C CA . GLY A 1 216 ? -18.164 -7.470 32.339 1.00 83.25 216 GLY A CA 1
ATOM 1703 C C . GLY A 1 216 ? -19.210 -7.694 31.243 1.00 83.25 216 GLY A C 1
ATOM 1704 O O . GLY A 1 216 ? -20.393 -7.367 31.371 1.00 83.25 216 GLY A O 1
ATOM 1705 N N . ILE A 1 217 ? -18.732 -8.256 30.132 1.00 83.62 217 ILE A N 1
ATOM 1706 C CA . ILE A 1 217 ? -19.533 -8.692 28.986 1.00 83.62 217 ILE A CA 1
ATOM 1707 C C . ILE A 1 217 ? -19.433 -10.218 28.944 1.00 83.62 217 ILE A C 1
ATOM 1709 O O . ILE A 1 217 ? -18.410 -10.775 28.554 1.00 83.62 217 ILE A O 1
ATOM 1713 N N . GLN A 1 218 ? -20.473 -10.908 29.409 1.00 82.56 218 GLN A N 1
ATOM 1714 C CA . GLN A 1 218 ? -20.463 -12.368 29.489 1.00 82.56 218 GLN A CA 1
ATOM 1715 C C . GLN A 1 218 ? -20.795 -12.998 28.132 1.00 82.56 218 GLN A C 1
ATOM 1717 O O . GLN A 1 218 ? -21.945 -12.977 27.692 1.00 82.56 218 GLN A O 1
ATOM 1722 N N . CYS A 1 219 ? -19.802 -13.619 27.493 1.00 86.62 219 CYS A N 1
ATOM 1723 C CA . CYS A 1 219 ? -19.961 -14.284 26.193 1.00 86.62 219 CYS A CA 1
ATOM 1724 C C . CYS A 1 219 ? -20.788 -15.582 26.248 1.00 86.62 219 CYS A C 1
ATOM 1726 O O . CYS A 1 219 ? -21.201 -16.090 25.211 1.00 86.62 219 CYS A O 1
ATOM 1728 N N . ASN A 1 220 ? -21.014 -16.142 27.440 1.00 87.81 220 ASN A N 1
ATOM 1729 C CA . ASN A 1 220 ? -21.750 -17.392 27.664 1.00 87.81 220 ASN A CA 1
ATOM 1730 C C . ASN A 1 220 ? -23.100 -17.191 28.379 1.00 87.81 220 ASN A C 1
ATOM 1732 O O . ASN A 1 220 ? -23.779 -18.176 28.684 1.00 87.81 220 ASN A O 1
ATOM 1736 N N . ALA A 1 221 ? -23.494 -15.942 28.646 1.00 82.88 221 ALA A N 1
ATOM 1737 C CA . ALA A 1 221 ? -24.771 -15.638 29.278 1.00 82.88 221 ALA A CA 1
ATOM 1738 C C . ALA A 1 221 ? -25.952 -16.052 28.386 1.00 82.88 221 ALA A C 1
ATOM 1740 O O . ALA A 1 221 ? -25.902 -15.965 27.157 1.00 82.88 221 ALA A O 1
ATOM 1741 N N . LYS A 1 222 ? -27.041 -16.500 29.018 1.00 85.50 222 LYS A N 1
ATOM 1742 C CA . LYS A 1 222 ? -28.289 -16.874 28.346 1.00 85.50 222 LYS A CA 1
ATOM 1743 C C . LYS A 1 222 ? -29.457 -16.133 29.009 1.00 85.50 222 LYS A C 1
ATOM 1745 O O . LYS A 1 222 ? -29.784 -16.469 30.145 1.00 85.50 222 LYS A O 1
ATOM 1750 N N . PRO A 1 223 ? -30.098 -15.164 28.331 1.00 84.88 223 PRO A N 1
ATOM 1751 C CA . PRO A 1 223 ? -29.775 -14.644 26.997 1.00 84.88 223 PRO A CA 1
ATOM 1752 C C . PRO A 1 223 ? -28.464 -13.837 26.975 1.00 84.88 223 PRO A C 1
ATOM 1754 O O . PRO A 1 223 ? -28.025 -13.324 28.003 1.00 84.88 223 PRO A O 1
ATOM 1757 N N . LEU A 1 224 ? -27.857 -13.696 25.793 1.00 86.62 224 LEU A N 1
ATOM 1758 C CA . LEU A 1 224 ? -26.700 -12.818 25.611 1.00 86.62 224 LEU A CA 1
ATOM 1759 C C . LEU A 1 224 ? -27.114 -11.359 25.825 1.00 86.62 224 LEU A C 1
ATOM 1761 O O . LEU A 1 224 ? -28.018 -10.850 25.157 1.00 86.62 224 LEU A O 1
ATOM 1765 N N . LEU A 1 225 ? -26.419 -10.676 26.731 1.00 85.62 225 LEU A N 1
ATOM 1766 C CA . LEU A 1 225 ? -26.596 -9.249 26.970 1.00 85.62 225 LEU A CA 1
ATOM 1767 C C . LEU A 1 225 ? -25.543 -8.475 26.179 1.00 85.62 225 LEU A C 1
ATOM 1769 O O . LEU A 1 225 ? -24.360 -8.484 26.515 1.00 85.62 225 LEU A O 1
ATOM 1773 N N . ARG A 1 226 ? -25.991 -7.787 25.122 1.00 87.62 226 ARG A N 1
ATOM 1774 C CA . ARG A 1 226 ? -25.149 -6.863 24.351 1.00 87.62 226 ARG A CA 1
ATOM 1775 C C . ARG A 1 226 ? -24.602 -5.762 25.262 1.00 87.62 226 ARG A C 1
ATOM 1777 O O . ARG A 1 226 ? -25.279 -5.345 26.203 1.00 87.62 226 ARG A O 1
ATOM 1784 N N . TRP A 1 227 ? -23.404 -5.267 24.973 1.00 88.81 227 TRP A N 1
ATOM 1785 C CA . TRP A 1 227 ? -22.864 -4.136 25.717 1.00 88.81 227 TRP A CA 1
ATOM 1786 C C . TRP A 1 227 ? -23.656 -2.861 25.420 1.00 88.81 227 TRP A C 1
ATOM 1788 O O . TRP A 1 227 ? -23.884 -2.530 24.255 1.00 88.81 227 TRP A O 1
ATOM 1798 N N . MET A 1 228 ? -24.069 -2.144 26.466 1.00 89.94 228 MET A N 1
ATOM 1799 C CA . MET A 1 228 ? -24.933 -0.964 26.348 1.00 89.94 228 MET A CA 1
ATOM 1800 C C . MET A 1 228 ? -24.342 0.166 25.496 1.00 89.94 228 MET A C 1
ATOM 1802 O O . MET A 1 228 ? -25.087 0.861 24.810 1.00 89.94 228 MET A O 1
ATOM 1806 N N . HIS A 1 229 ? -23.013 0.303 25.480 1.00 91.00 229 HIS A N 1
ATOM 1807 C CA . HIS A 1 229 ? -22.316 1.340 24.711 1.00 91.00 229 HIS A CA 1
ATOM 1808 C C . HIS A 1 229 ? -21.898 0.890 23.314 1.00 91.00 229 HIS A C 1
ATOM 1810 O O . HIS A 1 229 ? -21.441 1.714 22.529 1.00 91.00 229 HIS A O 1
ATOM 1816 N N . GLY A 1 230 ? -22.081 -0.391 22.968 1.00 91.69 230 GLY A N 1
ATOM 1817 C CA . GLY A 1 230 ? -21.538 -0.966 21.734 1.00 91.69 230 GLY A CA 1
ATOM 1818 C C . GLY A 1 230 ? -21.954 -0.200 20.475 1.00 91.69 230 GLY A C 1
ATOM 1819 O O . GLY A 1 230 ? -21.109 0.141 19.654 1.00 91.69 230 GLY A O 1
ATOM 1820 N N . GLN A 1 231 ? -23.238 0.154 20.353 1.00 92.56 231 GLN A N 1
ATOM 1821 C CA . GLN A 1 231 ? -23.722 0.922 19.200 1.00 92.56 231 GLN A CA 1
ATOM 1822 C C . GLN A 1 231 ? -23.200 2.366 19.189 1.00 92.56 231 GLN A C 1
ATOM 1824 O O . GLN A 1 231 ? -22.928 2.906 18.120 1.00 92.56 231 GLN A O 1
ATOM 1829 N N . GLN A 1 232 ? -23.075 2.998 20.361 1.00 93.75 232 GLN A N 1
ATOM 1830 C CA . GLN A 1 232 ? -22.588 4.375 20.465 1.00 93.75 232 GLN A CA 1
ATOM 1831 C C . GLN A 1 232 ? -21.112 4.456 20.074 1.00 93.75 232 GLN A C 1
ATOM 1833 O O . GLN A 1 232 ? -20.755 5.302 19.261 1.00 93.75 232 GLN A O 1
ATOM 1838 N N . ILE A 1 233 ? -20.299 3.514 20.558 1.00 94.75 233 ILE A N 1
ATOM 1839 C CA . ILE A 1 233 ? -18.875 3.414 20.223 1.00 94.75 233 ILE A CA 1
ATOM 1840 C C . ILE A 1 233 ? -18.690 3.095 18.749 1.00 94.75 233 ILE A C 1
ATOM 1842 O O . ILE A 1 233 ? -17.923 3.775 18.082 1.00 94.75 233 ILE A O 1
ATOM 1846 N N . TYR A 1 234 ? -19.441 2.137 18.199 1.00 95.12 234 TYR A N 1
ATOM 1847 C CA . TYR A 1 234 ? -19.372 1.848 16.766 1.00 95.12 234 TYR A CA 1
ATOM 1848 C C . TYR A 1 234 ? -19.732 3.074 15.913 1.00 95.12 234 TYR A C 1
ATOM 1850 O O . TYR A 1 234 ? -19.066 3.370 14.925 1.00 95.12 234 TYR A O 1
ATOM 1858 N N . ASN A 1 235 ? -20.748 3.841 16.314 1.00 95.31 235 ASN A N 1
ATOM 1859 C CA . ASN A 1 235 ? -21.118 5.073 15.619 1.00 95.31 235 ASN A CA 1
ATOM 1860 C C . ASN A 1 235 ? -20.084 6.198 15.789 1.00 95.31 235 ASN A C 1
ATOM 1862 O O . ASN A 1 235 ? -19.972 7.025 14.889 1.00 95.31 235 ASN A O 1
ATOM 1866 N N . ALA A 1 236 ? -19.369 6.256 16.915 1.00 96.69 236 ALA A N 1
ATOM 1867 C CA . ALA A 1 236 ? -18.280 7.207 17.134 1.00 96.69 236 ALA A CA 1
ATOM 1868 C C . ALA A 1 236 ? -17.051 6.842 16.288 1.00 96.69 236 ALA A C 1
ATOM 1870 O O . ALA A 1 236 ? -16.530 7.697 15.582 1.00 96.69 236 ALA A O 1
ATOM 1871 N N . LEU A 1 237 ? -16.677 5.557 16.252 1.00 96.62 237 LEU A N 1
ATOM 1872 C CA . LEU A 1 237 ? -15.595 5.034 15.411 1.00 96.62 237 LEU A CA 1
ATOM 1873 C C . LEU A 1 237 ? -15.815 5.359 13.929 1.00 96.62 237 LEU A C 1
ATOM 1875 O O . LEU A 1 237 ? -14.897 5.797 13.254 1.00 96.62 237 LEU A O 1
ATOM 1879 N N . LYS A 1 238 ? -17.044 5.228 13.417 1.00 95.50 238 LYS A N 1
ATOM 1880 C CA . LYS A 1 238 ? -17.346 5.569 12.014 1.00 95.50 238 LYS A CA 1
ATOM 1881 C C . LYS A 1 238 ? -17.238 7.061 11.678 1.00 95.50 238 LYS A C 1
ATOM 1883 O O . LYS A 1 238 ? -17.262 7.412 10.506 1.00 95.50 238 LYS A O 1
ATOM 1888 N N . LYS A 1 239 ? -17.180 7.939 12.681 1.00 95.56 239 LYS A N 1
ATOM 1889 C CA . LYS A 1 239 ? -17.109 9.397 12.497 1.00 95.56 239 LYS A CA 1
ATOM 1890 C C . LYS A 1 239 ? -15.694 9.951 12.614 1.00 95.56 239 LYS A C 1
ATOM 1892 O O . LYS A 1 239 ? -15.529 11.154 12.423 1.00 95.56 239 LYS A O 1
ATOM 1897 N N . VAL A 1 240 ? -14.706 9.123 12.956 1.00 96.69 240 VAL A N 1
ATOM 1898 C CA . VAL A 1 240 ? -13.324 9.596 13.048 1.00 96.69 240 VAL A CA 1
ATOM 1899 C C . VAL A 1 240 ? -12.830 10.030 11.672 1.00 96.69 240 VAL A C 1
ATOM 1901 O O . VAL A 1 240 ? -13.190 9.446 10.646 1.00 96.69 240 VAL A O 1
ATOM 1904 N N . ASN A 1 241 ? -12.020 11.078 11.679 1.00 96.69 241 ASN A N 1
ATOM 1905 C CA . ASN A 1 241 ? -11.401 11.645 10.499 1.00 96.69 241 ASN A CA 1
ATOM 1906 C C . ASN A 1 241 ? -10.094 12.311 10.941 1.00 96.69 241 ASN A C 1
ATOM 1908 O O . ASN A 1 241 ? -10.135 13.316 11.652 1.00 96.69 241 ASN A O 1
ATOM 1912 N N . PHE A 1 242 ? -8.962 11.713 10.579 1.00 96.75 242 PHE A N 1
ATOM 1913 C CA . PHE A 1 242 ? -7.629 12.216 10.910 1.00 96.75 242 PHE A CA 1
ATOM 1914 C C . PHE A 1 242 ? -6.579 11.660 9.940 1.00 96.75 242 PHE A C 1
ATOM 1916 O O . PHE A 1 242 ? -6.844 10.708 9.203 1.00 96.75 242 PHE A O 1
ATOM 1923 N N . ASP A 1 243 ? -5.378 12.235 9.958 1.00 95.50 243 ASP A N 1
ATOM 1924 C CA . ASP A 1 243 ? -4.226 11.715 9.222 1.00 95.50 243 ASP A CA 1
ATOM 1925 C C . ASP A 1 243 ? -3.291 10.964 10.179 1.00 95.50 243 ASP A C 1
ATOM 1927 O O . ASP A 1 243 ? -2.777 11.534 11.142 1.00 95.50 243 ASP A O 1
ATOM 1931 N N . GLY A 1 244 ? -3.097 9.671 9.914 1.00 95.19 244 GLY A N 1
ATOM 1932 C CA . GLY A 1 244 ? -2.249 8.768 10.693 1.00 95.19 244 GLY A CA 1
ATOM 1933 C C . GLY A 1 244 ? -1.010 8.293 9.927 1.00 95.19 244 GLY A C 1
ATOM 1934 O O . GLY A 1 244 ? -0.677 8.784 8.837 1.00 95.19 244 GLY A O 1
ATOM 1935 N N . LEU A 1 245 ? -0.331 7.278 10.461 1.00 95.06 245 LEU A N 1
ATOM 1936 C CA . LEU A 1 245 ? 0.857 6.672 9.855 1.00 95.06 245 LEU A CA 1
ATOM 1937 C C . LEU A 1 245 ? 0.567 6.044 8.492 1.00 95.06 245 LEU A C 1
ATOM 1939 O O . LEU A 1 245 ? 1.427 6.062 7.615 1.00 95.06 245 LEU A O 1
ATOM 1943 N N . THR A 1 246 ? -0.656 5.576 8.255 1.00 92.81 246 THR A N 1
ATOM 1944 C CA . THR A 1 246 ? -1.083 4.994 6.970 1.00 92.81 246 THR A CA 1
ATOM 1945 C C . THR A 1 246 ? -1.830 5.979 6.068 1.00 92.81 246 THR A C 1
ATOM 1947 O O . THR A 1 246 ? -2.552 5.566 5.162 1.00 92.81 246 THR A O 1
ATOM 1950 N N . GLY A 1 247 ? -1.708 7.285 6.318 1.00 92.00 247 GLY A N 1
ATOM 1951 C CA . GLY A 1 247 ? -2.389 8.318 5.536 1.00 92.00 247 GLY A CA 1
ATOM 1952 C C . GLY A 1 247 ? -3.724 8.703 6.150 1.00 92.00 247 GLY A C 1
ATOM 1953 O O . GLY A 1 247 ? -3.926 8.573 7.354 1.00 92.00 247 GLY A O 1
ATOM 1954 N N . HIS A 1 248 ? -4.640 9.161 5.308 1.00 93.25 248 HIS A N 1
ATOM 1955 C CA . HIS A 1 248 ? -5.954 9.599 5.749 1.00 93.25 248 HIS A CA 1
ATOM 1956 C C . HIS A 1 248 ? -6.809 8.429 6.259 1.00 93.25 248 HIS A C 1
ATOM 1958 O O . HIS A 1 248 ? -6.964 7.406 5.574 1.00 93.25 248 HIS A O 1
ATOM 1964 N N . VAL A 1 249 ? -7.354 8.556 7.467 1.00 95.50 249 VAL A N 1
ATOM 1965 C CA . VAL A 1 249 ? -8.182 7.546 8.134 1.00 95.50 249 VAL A CA 1
ATOM 1966 C C . VAL A 1 249 ? -9.603 8.077 8.275 1.00 95.50 249 VAL A C 1
ATOM 1968 O O . VAL A 1 249 ? -9.883 8.965 9.074 1.00 95.50 249 VAL A O 1
ATOM 1971 N N . GLN A 1 250 ? -10.514 7.482 7.510 1.00 94.31 250 GLN A N 1
ATOM 1972 C CA . GLN A 1 250 ? -11.954 7.689 7.630 1.00 94.31 250 GLN A CA 1
ATOM 1973 C C . GLN A 1 250 ? -12.704 6.418 7.222 1.00 94.31 250 GLN A C 1
ATOM 1975 O O . GLN A 1 250 ? -12.184 5.593 6.460 1.00 94.31 250 GLN A O 1
ATOM 1980 N N . PHE A 1 251 ? -13.947 6.280 7.679 1.00 93.44 251 PHE A N 1
ATOM 1981 C CA . PHE A 1 251 ? -14.764 5.090 7.448 1.00 93.44 251 PHE A CA 1
ATOM 1982 C C . PHE A 1 251 ? -16.117 5.427 6.819 1.00 93.44 251 PHE A C 1
ATOM 1984 O O . PHE A 1 251 ? -16.656 6.514 7.007 1.00 93.44 251 PHE A O 1
ATOM 1991 N N . ASP A 1 252 ? -16.671 4.479 6.067 1.00 88.62 252 ASP A N 1
ATOM 1992 C CA . ASP A 1 252 ? -18.047 4.545 5.581 1.00 88.62 252 ASP A CA 1
ATOM 1993 C C . ASP A 1 252 ? -19.061 4.051 6.630 1.00 88.62 252 ASP A C 1
ATOM 1995 O O . ASP A 1 252 ? -18.723 3.616 7.736 1.00 88.62 252 ASP A O 1
ATOM 1999 N N . ASP A 1 253 ? -20.343 4.048 6.260 1.00 91.56 253 ASP A N 1
ATOM 2000 C CA . ASP A 1 253 ? -21.426 3.584 7.131 1.00 91.56 253 ASP A CA 1
ATOM 2001 C C . ASP A 1 253 ? -21.333 2.107 7.543 1.00 91.56 253 ASP A C 1
ATOM 2003 O O . ASP A 1 253 ? -21.968 1.711 8.531 1.00 91.56 253 ASP A O 1
ATOM 2007 N N . ARG A 1 254 ? -20.547 1.305 6.817 1.00 88.94 254 ARG A N 1
ATOM 2008 C CA . ARG A 1 254 ? -20.281 -0.114 7.085 1.00 88.94 254 ARG A CA 1
ATOM 2009 C C . ARG A 1 254 ? -18.989 -0.325 7.882 1.00 88.94 254 ARG A C 1
ATOM 2011 O O . ARG A 1 254 ? -18.696 -1.462 8.247 1.00 88.94 254 ARG A O 1
ATOM 2018 N N . GLY A 1 255 ? -18.242 0.737 8.185 1.00 86.56 255 GLY A N 1
ATOM 2019 C CA . GLY A 1 255 ? -16.952 0.669 8.870 1.00 86.56 255 GLY A CA 1
ATOM 2020 C C . GLY A 1 255 ? -15.786 0.291 7.952 1.00 86.56 255 GLY A C 1
ATOM 2021 O O . GLY A 1 255 ? -14.750 -0.143 8.447 1.00 86.56 255 GLY A O 1
ATOM 2022 N N . GLN A 1 256 ? -15.937 0.412 6.631 1.00 86.50 256 GLN A N 1
ATOM 2023 C CA . GLN A 1 256 ? -14.849 0.206 5.673 1.00 86.50 256 GLN A CA 1
ATOM 2024 C C . GLN A 1 256 ? -14.075 1.503 5.468 1.00 86.50 256 GLN A C 1
ATOM 2026 O O . GLN A 1 256 ? -14.671 2.577 5.382 1.00 86.50 256 GLN A O 1
ATOM 2031 N N . ARG A 1 257 ? -12.745 1.411 5.369 1.00 86.75 257 ARG A N 1
ATOM 2032 C CA . ARG A 1 257 ? -11.902 2.587 5.136 1.00 86.75 257 ARG A CA 1
ATOM 2033 C C . ARG A 1 257 ? -12.198 3.190 3.760 1.00 86.75 257 ARG A C 1
ATOM 2035 O O . ARG A 1 257 ? -12.291 2.466 2.770 1.00 86.75 257 ARG A O 1
ATOM 2042 N N . THR A 1 258 ? -12.322 4.510 3.687 1.00 86.69 258 THR A N 1
ATOM 2043 C CA . THR A 1 258 ? -12.561 5.261 2.439 1.00 86.69 258 THR A CA 1
ATOM 2044 C C . THR A 1 258 ? -11.625 6.464 2.344 1.00 86.69 258 THR A C 1
ATOM 2046 O O . THR A 1 258 ? -10.930 6.760 3.309 1.00 86.69 258 THR A O 1
ATOM 2049 N N . ASN A 1 259 ? -11.557 7.121 1.177 1.00 86.31 259 ASN A N 1
ATOM 2050 C CA . ASN A 1 259 ? -10.701 8.299 0.932 1.00 86.31 259 ASN A CA 1
ATOM 2051 C C . ASN A 1 259 ? -9.238 8.091 1.360 1.00 86.31 259 ASN A C 1
ATOM 2053 O O . ASN A 1 259 ? -8.570 8.995 1.847 1.00 86.31 259 ASN A O 1
ATOM 2057 N N . TYR A 1 260 ? -8.758 6.858 1.217 1.00 87.44 260 TYR A N 1
ATOM 2058 C CA . TYR A 1 260 ? -7.379 6.505 1.497 1.00 87.44 260 TYR A CA 1
ATOM 2059 C C . TYR A 1 260 ? -6.573 6.499 0.202 1.00 87.44 260 TYR A C 1
ATOM 2061 O O . TYR A 1 260 ? -7.110 6.313 -0.902 1.00 87.44 260 TYR A O 1
ATOM 2069 N N . THR A 1 261 ? -5.272 6.686 0.371 1.00 83.69 261 THR A N 1
ATOM 2070 C CA . THR A 1 261 ? -4.276 6.659 -0.689 1.00 83.69 261 THR A CA 1
ATOM 2071 C C . THR A 1 261 ? -3.254 5.571 -0.415 1.00 83.69 261 THR A C 1
ATOM 2073 O O . THR A 1 261 ? -2.963 5.248 0.734 1.00 83.69 261 THR A O 1
ATOM 2076 N N . VAL A 1 262 ? -2.719 4.997 -1.485 1.00 87.88 262 VAL A N 1
ATOM 2077 C CA . VAL A 1 262 ? -1.603 4.055 -1.430 1.00 87.88 262 VAL A CA 1
ATOM 2078 C C . VAL A 1 262 ? -0.604 4.480 -2.489 1.00 87.88 262 VAL A C 1
ATOM 2080 O O . VAL A 1 262 ? -0.993 4.779 -3.617 1.00 87.88 262 VAL A O 1
ATOM 2083 N N . ASP A 1 263 ? 0.672 4.538 -2.146 1.00 86.25 263 ASP A N 1
ATOM 2084 C CA . ASP A 1 263 ? 1.695 4.932 -3.101 1.00 86.25 263 ASP A CA 1
ATOM 2085 C C . ASP A 1 263 ? 2.049 3.764 -4.022 1.00 86.25 263 ASP A C 1
ATOM 2087 O O . ASP A 1 263 ? 2.076 2.606 -3.603 1.00 86.25 263 ASP A O 1
ATOM 2091 N N . ILE A 1 264 ? 2.306 4.074 -5.291 1.00 85.31 264 ILE A N 1
ATOM 2092 C CA . ILE A 1 264 ? 2.759 3.116 -6.298 1.00 85.31 264 ILE A CA 1
ATOM 2093 C C . ILE A 1 264 ? 4.262 3.312 -6.446 1.00 85.31 264 ILE A C 1
ATOM 2095 O O . ILE A 1 264 ? 4.726 4.414 -6.757 1.00 85.31 264 ILE A O 1
ATOM 2099 N N . VAL A 1 265 ? 5.019 2.247 -6.208 1.00 85.19 265 VAL A N 1
ATOM 2100 C CA . VAL A 1 265 ? 6.482 2.274 -6.195 1.00 85.19 265 VAL A CA 1
ATOM 2101 C C . VAL A 1 265 ? 7.047 1.232 -7.152 1.00 85.19 265 VAL A C 1
ATOM 2103 O O . VAL A 1 265 ? 6.473 0.158 -7.323 1.00 85.19 265 VAL A O 1
ATOM 2106 N N . THR A 1 266 ? 8.177 1.548 -7.771 1.00 85.38 266 THR A N 1
ATOM 2107 C CA . THR A 1 266 ? 8.935 0.651 -8.643 1.00 85.38 266 THR A CA 1
ATOM 2108 C C . THR A 1 266 ? 10.375 0.523 -8.163 1.00 85.38 266 THR A C 1
ATOM 2110 O O . THR A 1 266 ? 10.881 1.406 -7.473 1.00 85.38 266 THR A O 1
ATOM 2113 N N . VAL A 1 267 ? 11.047 -0.565 -8.528 1.00 80.00 267 VAL A N 1
ATOM 2114 C CA . VAL A 1 267 ? 12.493 -0.714 -8.331 1.00 80.00 267 VAL A CA 1
ATOM 2115 C C . VAL A 1 267 ? 13.206 -0.141 -9.554 1.00 80.00 267 VAL A C 1
ATOM 2117 O O . VAL A 1 267 ? 13.173 -0.731 -10.631 1.00 80.00 267 VAL A O 1
ATOM 2120 N N . ALA A 1 268 ? 13.838 1.017 -9.387 1.00 68.00 268 ALA A N 1
ATOM 2121 C CA . ALA A 1 268 ? 14.693 1.632 -10.391 1.00 68.00 268 ALA A CA 1
ATOM 2122 C C . ALA A 1 268 ? 16.129 1.097 -10.272 1.00 68.00 268 ALA A C 1
ATOM 2124 O O . ALA A 1 268 ? 16.634 0.859 -9.168 1.00 68.00 268 ALA A O 1
ATOM 2125 N N . MET A 1 269 ? 16.794 0.916 -11.416 1.00 63.41 269 MET A N 1
ATOM 2126 C CA . MET A 1 269 ? 18.194 0.483 -11.443 1.00 63.41 269 MET A CA 1
ATOM 2127 C C . MET A 1 269 ? 19.080 1.521 -10.766 1.00 63.41 269 MET A C 1
ATOM 2129 O O . MET A 1 269 ? 18.888 2.715 -10.976 1.00 63.41 269 MET A O 1
ATOM 2133 N N . ASP A 1 270 ? 20.012 1.056 -9.935 1.00 57.97 270 ASP A N 1
ATOM 2134 C CA . ASP A 1 270 ? 21.016 1.854 -9.213 1.00 57.97 270 ASP A CA 1
ATOM 2135 C C . ASP A 1 270 ? 20.472 2.942 -8.251 1.00 57.97 270 ASP A C 1
ATOM 2137 O O . ASP A 1 270 ? 21.231 3.505 -7.465 1.00 57.97 270 ASP A O 1
ATOM 2141 N N . VAL A 1 271 ? 19.156 3.189 -8.236 1.00 65.31 271 VAL A N 1
ATOM 2142 C CA . VAL A 1 271 ? 18.456 4.135 -7.344 1.00 65.31 271 VAL A CA 1
ATOM 2143 C C . VAL A 1 271 ? 17.693 3.404 -6.232 1.00 65.31 271 VAL A C 1
ATOM 2145 O O . VAL A 1 271 ? 17.550 3.925 -5.127 1.00 65.31 271 VAL A O 1
ATOM 2148 N N . GLY A 1 272 ? 17.224 2.177 -6.486 1.00 71.62 272 GLY A N 1
ATOM 2149 C CA . GLY A 1 272 ? 16.418 1.411 -5.536 1.00 71.62 272 GLY A CA 1
ATOM 2150 C C . GLY A 1 272 ? 14.925 1.713 -5.665 1.00 71.62 272 GLY A C 1
ATOM 2151 O O . GLY A 1 272 ? 14.406 1.843 -6.771 1.00 71.62 272 GLY A O 1
ATOM 2152 N N . LEU A 1 273 ? 14.197 1.760 -4.548 1.00 76.81 273 LEU A N 1
ATOM 2153 C CA . LEU A 1 273 ? 12.753 2.003 -4.583 1.00 76.81 273 LEU A CA 1
ATOM 2154 C C . LEU A 1 273 ? 12.441 3.459 -4.920 1.00 76.81 273 LEU A C 1
ATOM 2156 O O . LEU A 1 273 ? 12.904 4.383 -4.258 1.00 76.81 273 LEU A O 1
ATOM 2160 N N . MET A 1 274 ? 11.586 3.639 -5.916 1.00 79.75 274 MET A N 1
ATOM 2161 C CA . MET A 1 274 ? 11.186 4.931 -6.437 1.00 79.75 274 MET A CA 1
ATOM 2162 C C . MET A 1 274 ? 9.667 5.009 -6.528 1.00 79.75 274 MET A C 1
ATOM 2164 O O . MET A 1 274 ? 9.012 4.123 -7.077 1.00 79.75 274 MET A O 1
ATOM 2168 N N . LYS A 1 275 ? 9.089 6.090 -6.009 1.00 81.56 275 LYS A N 1
ATOM 2169 C CA . LYS A 1 275 ? 7.657 6.363 -6.136 1.00 81.56 275 LYS A CA 1
ATOM 2170 C C . LYS A 1 275 ? 7.345 6.915 -7.522 1.00 81.56 275 LYS A C 1
ATOM 2172 O O . LYS A 1 275 ? 7.950 7.893 -7.946 1.00 81.56 275 LYS A O 1
ATOM 2177 N N . ILE A 1 276 ? 6.384 6.293 -8.200 1.00 81.31 276 ILE A N 1
ATOM 2178 C CA . ILE A 1 276 ? 5.988 6.624 -9.580 1.00 81.31 276 ILE A CA 1
ATOM 2179 C C . ILE A 1 276 ? 4.546 7.128 -9.686 1.00 81.31 276 ILE A C 1
ATOM 2181 O O . ILE A 1 276 ? 4.128 7.620 -10.729 1.00 81.31 276 ILE A O 1
ATOM 2185 N N . GLY A 1 277 ? 3.771 7.020 -8.608 1.00 82.25 277 GLY A N 1
ATOM 2186 C CA . GLY A 1 277 ? 2.404 7.514 -8.571 1.00 82.25 277 GLY A CA 1
ATOM 2187 C C . GLY A 1 277 ? 1.712 7.195 -7.258 1.00 82.25 277 GLY A C 1
ATOM 2188 O O . GLY A 1 277 ? 2.329 6.763 -6.280 1.00 82.25 277 GLY A O 1
ATOM 2189 N N . ARG A 1 278 ? 0.400 7.402 -7.240 1.00 80.12 278 ARG A N 1
ATOM 2190 C CA . ARG A 1 278 ? -0.459 7.141 -6.087 1.00 80.12 278 ARG A CA 1
ATOM 2191 C C . ARG A 1 278 ? -1.802 6.610 -6.556 1.00 80.12 278 ARG A C 1
ATOM 2193 O O . ARG A 1 278 ? -2.374 7.118 -7.507 1.00 80.12 278 ARG A O 1
ATOM 2200 N N . TRP A 1 279 ? -2.338 5.615 -5.873 1.00 82.50 279 TRP A N 1
ATOM 2201 C CA . TRP A 1 279 ? -3.700 5.145 -6.070 1.00 82.50 279 TRP A CA 1
ATOM 2202 C C . TRP A 1 279 ? -4.620 5.767 -5.021 1.00 82.50 279 TRP A C 1
ATOM 2204 O O . TRP A 1 279 ? -4.317 5.738 -3.827 1.00 82.50 279 TRP A O 1
ATOM 2214 N N . HIS A 1 280 ? -5.744 6.325 -5.459 1.00 82.75 280 HIS A N 1
ATOM 2215 C CA . HIS A 1 280 ? -6.793 6.853 -4.598 1.00 82.75 280 HIS A CA 1
ATOM 2216 C C . HIS A 1 280 ? -8.022 5.949 -4.631 1.00 82.75 280 HIS A C 1
ATOM 2218 O O . HIS A 1 280 ? -8.509 5.587 -5.702 1.00 82.75 280 HIS A O 1
ATOM 2224 N N . SER A 1 281 ? -8.594 5.674 -3.460 1.00 79.38 281 SER A N 1
ATOM 2225 C CA . SER A 1 281 ? -9.769 4.801 -3.315 1.00 79.38 281 SER A CA 1
ATOM 2226 C C . SER A 1 281 ? -10.991 5.173 -4.163 1.00 79.38 281 SER A C 1
ATOM 2228 O O . SER A 1 281 ? -11.773 4.291 -4.513 1.00 79.38 281 SER A O 1
ATOM 2230 N N . GLN A 1 282 ? -11.147 6.452 -4.514 1.00 75.38 282 GLN A N 1
ATOM 2231 C CA . GLN A 1 282 ? -12.246 6.943 -5.357 1.00 75.38 282 GLN A CA 1
ATOM 2232 C C . GLN A 1 282 ? -11.838 7.245 -6.803 1.00 75.38 282 GLN A C 1
ATOM 2234 O O . GLN A 1 282 ? -12.672 7.123 -7.694 1.00 75.38 282 GLN A O 1
ATOM 2239 N N . TYR A 1 283 ? -10.587 7.654 -7.037 1.00 76.44 283 TYR A N 1
ATOM 2240 C CA . TYR A 1 283 ? -10.156 8.196 -8.335 1.00 76.44 283 TYR A CA 1
ATOM 2241 C C . TYR A 1 283 ? -9.276 7.228 -9.130 1.00 76.44 283 TYR A C 1
ATOM 2243 O O . TYR A 1 283 ? -9.030 7.457 -10.307 1.00 76.44 283 TYR A O 1
ATOM 2251 N N . GLY A 1 284 ? -8.838 6.122 -8.524 1.00 77.06 284 GLY A N 1
ATOM 2252 C CA . GLY A 1 284 ? -7.952 5.169 -9.176 1.00 77.06 284 GLY A CA 1
ATOM 2253 C C . GLY A 1 284 ? -6.499 5.640 -9.185 1.00 77.06 284 GLY A C 1
ATOM 2254 O O . GLY A 1 284 ? -6.044 6.287 -8.243 1.00 77.06 284 GLY A O 1
ATOM 2255 N N . VAL A 1 285 ? -5.752 5.246 -10.215 1.00 77.69 285 VAL A N 1
ATOM 2256 C CA . VAL A 1 285 ? -4.330 5.578 -10.361 1.00 77.69 285 VAL A CA 1
ATOM 2257 C C . VAL A 1 285 ? -4.178 7.057 -10.714 1.00 77.69 285 VAL A C 1
ATOM 2259 O O . VAL A 1 285 ? -4.846 7.559 -11.606 1.00 77.69 285 VAL A O 1
ATOM 2262 N N . MET A 1 286 ? -3.287 7.737 -10.004 1.00 69.25 286 MET A N 1
ATOM 2263 C CA . MET A 1 286 ? -2.880 9.115 -10.239 1.00 69.25 286 MET A CA 1
ATOM 2264 C C . MET A 1 286 ? -1.366 9.108 -10.459 1.00 69.25 286 MET A C 1
ATOM 2266 O O . MET A 1 286 ? -0.592 8.841 -9.533 1.00 69.25 286 MET A O 1
ATOM 2270 N N . THR A 1 287 ? -0.948 9.358 -11.693 1.00 67.44 287 THR A N 1
ATOM 2271 C CA . THR A 1 287 ? 0.453 9.571 -12.077 1.00 67.44 287 THR A CA 1
ATOM 2272 C C . THR A 1 287 ? 0.696 11.059 -12.322 1.00 67.44 287 THR A C 1
ATOM 2274 O O . THR A 1 287 ? -0.245 11.855 -12.382 1.00 67.44 287 THR A O 1
ATOM 2277 N N . ASN A 1 288 ? 1.963 11.448 -12.463 1.00 54.56 288 ASN A N 1
ATOM 2278 C CA . ASN A 1 288 ? 2.340 12.839 -12.725 1.00 54.56 288 ASN A CA 1
ATOM 2279 C C . ASN A 1 288 ? 1.759 13.385 -14.046 1.00 54.56 288 ASN A C 1
ATOM 2281 O O . ASN A 1 288 ? 1.550 14.591 -14.150 1.00 54.56 288 ASN A O 1
ATOM 2285 N N . ASP A 1 289 ? 1.444 12.509 -15.005 1.00 48.44 289 ASP A N 1
ATOM 2286 C CA . ASP A 1 289 ? 0.923 12.885 -16.325 1.00 48.44 289 ASP A CA 1
ATOM 2287 C C . ASP A 1 289 ? -0.619 12.960 -16.381 1.00 48.44 289 ASP A C 1
ATOM 2289 O O . ASP A 1 289 ? -1.173 13.565 -17.298 1.00 48.44 289 ASP A O 1
ATOM 2293 N N . GLU A 1 290 ? -1.327 12.389 -15.396 1.00 41.75 290 GLU A N 1
ATOM 2294 C CA . GLU A 1 290 ? -2.790 12.188 -15.433 1.00 41.75 290 GLU A CA 1
ATOM 2295 C C . GLU A 1 290 ? -3.536 12.730 -14.198 1.00 41.75 290 GLU A C 1
ATOM 2297 O O . GLU A 1 290 ? -4.669 12.328 -13.922 1.00 41.75 290 GLU A O 1
ATOM 2302 N N . ALA A 1 291 ? -2.938 13.639 -13.420 1.00 36.84 291 ALA A N 1
ATOM 2303 C CA . ALA A 1 291 ? -3.612 14.202 -12.249 1.00 36.84 291 ALA A CA 1
ATOM 2304 C C . ALA A 1 291 ? -4.933 14.913 -12.650 1.00 36.84 291 ALA A C 1
ATOM 2306 O O . ALA A 1 291 ? -4.906 15.845 -13.461 1.00 36.84 291 ALA A O 1
ATOM 2307 N N . PRO A 1 292 ? -6.099 14.522 -12.090 1.00 34.59 292 PRO A N 1
ATOM 2308 C CA . PRO A 1 292 ? -7.369 15.189 -12.363 1.00 34.59 292 PRO A CA 1
ATOM 2309 C C . PRO A 1 292 ? -7.308 16.675 -11.988 1.00 34.59 292 PRO A C 1
ATOM 2311 O O . PRO A 1 292 ? -6.749 17.043 -10.952 1.00 34.59 292 PRO A O 1
ATOM 2314 N N . TYR A 1 293 ? -7.925 17.536 -12.804 1.00 30.42 293 TYR A N 1
ATOM 2315 C CA . TYR A 1 293 ? -8.029 18.973 -12.531 1.00 30.42 293 TYR A CA 1
ATOM 2316 C C . TYR A 1 293 ? -8.539 19.227 -11.099 1.00 30.42 293 TYR A C 1
ATOM 2318 O O . TYR A 1 293 ? -9.707 18.983 -10.800 1.00 30.42 293 TYR A O 1
ATOM 2326 N N . GLY A 1 294 ? -7.664 19.737 -10.224 1.00 36.56 294 GLY A N 1
ATOM 2327 C CA . GLY A 1 294 ? -7.999 20.144 -8.854 1.00 36.56 294 GLY A CA 1
ATOM 2328 C C . GLY A 1 294 ? -7.252 19.422 -7.726 1.00 36.56 294 GLY A C 1
ATOM 2329 O O . GLY A 1 294 ? -7.372 19.853 -6.580 1.00 36.56 294 GLY A O 1
ATOM 2330 N N . THR A 1 295 ? -6.460 18.382 -8.000 1.00 36.12 295 THR A N 1
ATOM 2331 C CA . THR A 1 295 ? -5.572 17.775 -6.989 1.00 36.12 295 THR A CA 1
ATOM 2332 C C . THR A 1 295 ? -4.175 18.391 -7.031 1.00 36.12 295 THR A C 1
ATOM 2334 O O . THR A 1 295 ? -3.641 18.645 -8.108 1.00 36.12 295 THR A O 1
ATOM 2337 N N . VAL A 1 296 ? -3.590 18.642 -5.854 1.00 37.97 296 VAL A N 1
ATOM 2338 C CA . VAL A 1 296 ? -2.235 19.196 -5.696 1.00 37.97 296 VAL A CA 1
ATOM 2339 C C . VAL A 1 296 ? -1.240 18.327 -6.485 1.00 37.97 296 VAL A C 1
ATOM 2341 O O . VAL A 1 296 ? -1.251 17.109 -6.280 1.00 37.97 296 VAL A O 1
ATOM 2344 N N . PRO A 1 297 ? -0.410 18.902 -7.379 1.00 37.69 297 PRO A N 1
ATOM 2345 C CA . PRO A 1 297 ? 0.629 18.157 -8.078 1.00 37.69 297 PRO A CA 1
ATOM 2346 C C . PRO A 1 297 ? 1.511 17.427 -7.069 1.00 37.69 297 PRO A C 1
ATOM 2348 O O . PRO A 1 297 ? 1.864 17.985 -6.029 1.00 37.69 297 PRO A O 1
ATOM 2351 N N . PHE A 1 298 ? 1.838 16.173 -7.367 1.00 46.09 298 PHE A N 1
ATOM 2352 C CA . PHE A 1 298 ? 2.804 15.420 -6.586 1.00 46.09 298 PHE A CA 1
ATOM 2353 C C . PHE A 1 298 ? 4.136 16.189 -6.565 1.00 46.09 298 PHE A C 1
ATOM 2355 O O . PHE A 1 298 ? 4.612 16.634 -7.610 1.00 46.09 298 PHE A O 1
ATOM 2362 N N . ASP A 1 299 ? 4.667 16.414 -5.362 1.00 43.56 299 ASP A N 1
ATOM 2363 C CA . ASP A 1 299 ? 5.817 17.279 -5.107 1.00 43.56 299 ASP A CA 1
ATOM 2364 C C . ASP A 1 299 ? 7.041 16.821 -5.920 1.00 43.56 299 ASP A C 1
ATOM 2366 O O . ASP A 1 299 ? 7.558 15.716 -5.746 1.00 43.56 299 ASP A O 1
ATOM 2370 N N . GLN A 1 300 ? 7.484 17.684 -6.836 1.00 43.50 300 GLN A N 1
ATOM 2371 C CA . GLN A 1 300 ? 8.618 17.469 -7.737 1.00 43.50 300 GLN A CA 1
ATOM 2372 C C . GLN A 1 300 ? 9.977 17.477 -7.013 1.00 43.50 300 GLN A C 1
ATOM 2374 O O . GLN A 1 300 ? 11.000 17.225 -7.646 1.00 43.50 300 GLN A O 1
ATOM 2379 N N . GLN A 1 301 ? 10.029 17.752 -5.705 1.00 39.47 301 GLN A N 1
ATOM 2380 C CA . GLN A 1 301 ? 11.293 18.031 -5.013 1.00 39.47 301 GLN A CA 1
ATOM 2381 C C . GLN A 1 301 ? 12.244 16.836 -4.853 1.00 39.47 301 GLN A C 1
ATOM 2383 O O . GLN A 1 301 ? 13.441 17.060 -4.736 1.00 39.47 301 GLN A O 1
ATOM 2388 N N . ASN A 1 302 ? 11.770 15.587 -4.928 1.00 38.97 302 ASN A N 1
ATOM 2389 C CA . ASN A 1 302 ? 12.657 14.408 -4.894 1.00 38.97 302 ASN A CA 1
ATOM 2390 C C . ASN A 1 302 ? 13.037 13.878 -6.286 1.00 38.97 302 ASN A C 1
ATOM 2392 O O . ASN A 1 302 ? 13.756 12.888 -6.388 1.00 38.97 302 ASN A O 1
ATOM 2396 N N . TYR A 1 303 ? 12.587 14.540 -7.356 1.00 41.09 303 TYR A N 1
ATOM 2397 C CA . TYR A 1 303 ? 13.054 14.289 -8.724 1.00 41.09 303 TYR A CA 1
ATOM 2398 C C . TYR A 1 303 ? 14.275 15.156 -9.069 1.00 41.09 303 TYR A C 1
ATOM 2400 O O . TYR A 1 303 ? 14.540 15.457 -10.231 1.00 41.09 303 TYR A O 1
ATOM 2408 N N . THR A 1 304 ? 15.026 15.591 -8.056 1.00 33.91 304 THR A N 1
ATOM 2409 C CA . THR A 1 304 ? 16.329 16.214 -8.255 1.00 33.91 304 THR A CA 1
ATOM 2410 C C . THR A 1 304 ? 17.354 15.132 -8.575 1.00 33.91 304 THR A C 1
ATOM 2412 O O . THR A 1 304 ? 17.833 14.430 -7.690 1.00 33.91 304 THR A O 1
ATOM 2415 N N . ASP A 1 305 ? 17.679 15.020 -9.858 1.00 38.94 305 ASP A N 1
ATOM 2416 C CA . ASP A 1 305 ? 19.052 15.271 -10.305 1.00 38.94 305 ASP A CA 1
ATOM 2417 C C . ASP A 1 305 ? 20.161 14.416 -9.655 1.00 38.94 305 ASP A C 1
ATOM 2419 O O . ASP A 1 305 ? 21.287 14.867 -9.453 1.00 38.94 305 ASP A O 1
ATOM 2423 N N . ASN A 1 306 ? 19.887 13.142 -9.363 1.00 32.38 306 ASN A N 1
ATOM 2424 C CA . ASN A 1 306 ? 20.963 12.155 -9.353 1.00 32.38 306 ASN A CA 1
ATOM 2425 C C . ASN A 1 306 ? 21.342 11.946 -10.819 1.00 32.38 306 ASN A C 1
ATOM 2427 O O . ASN A 1 306 ? 20.657 11.199 -11.511 1.00 32.38 306 ASN A O 1
ATOM 2431 N N . GLY A 1 307 ? 22.387 12.643 -11.278 1.00 37.03 307 GLY A N 1
ATOM 2432 C CA . GLY A 1 307 ? 22.903 12.739 -12.654 1.00 37.03 307 GLY A CA 1
ATOM 2433 C C . GLY A 1 307 ? 23.267 11.437 -13.387 1.00 37.03 307 GLY A C 1
ATOM 2434 O O . GLY A 1 307 ? 24.120 11.444 -14.272 1.00 37.03 307 GLY A O 1
ATOM 2435 N N . TYR A 1 308 ? 22.611 10.321 -13.084 1.00 40.38 308 TYR A N 1
ATOM 2436 C CA . TYR A 1 308 ? 22.457 9.183 -13.975 1.00 40.38 308 TYR A CA 1
ATOM 2437 C C . TYR A 1 308 ? 21.459 9.556 -15.072 1.00 40.38 308 TYR A C 1
ATOM 2439 O O . TYR A 1 308 ? 20.289 9.173 -15.065 1.00 40.38 308 TYR A O 1
ATOM 2447 N N . MET A 1 309 ? 21.934 10.356 -16.025 1.00 42.84 309 MET A N 1
ATOM 2448 C CA . MET A 1 309 ? 21.229 10.594 -17.274 1.00 42.84 309 MET A CA 1
ATOM 2449 C C . MET A 1 309 ? 21.051 9.236 -17.961 1.00 42.84 309 MET A C 1
ATOM 2451 O O . MET A 1 309 ? 22.025 8.630 -18.407 1.00 42.84 309 MET A O 1
ATOM 2455 N N . TRP A 1 310 ? 19.819 8.728 -17.986 1.00 54.19 310 TRP A N 1
ATOM 2456 C CA . TRP A 1 310 ? 19.444 7.536 -18.739 1.00 54.19 310 TRP A CA 1
ATOM 2457 C C . TRP A 1 310 ? 19.916 7.727 -20.187 1.00 54.19 310 TRP A C 1
ATOM 2459 O O . TRP A 1 310 ? 19.415 8.581 -20.915 1.00 54.19 310 TRP A O 1
ATOM 2469 N N . ALA A 1 311 ? 20.956 6.999 -20.592 1.00 64.00 311 ALA A N 1
ATOM 2470 C CA . ALA A 1 311 ? 21.437 7.078 -21.960 1.00 64.00 311 ALA A CA 1
ATOM 2471 C C . ALA A 1 311 ? 20.436 6.357 -22.869 1.00 64.00 311 ALA A C 1
ATOM 2473 O O . ALA A 1 311 ? 20.158 5.169 -22.687 1.00 64.00 311 ALA A O 1
ATOM 2474 N N . ILE A 1 312 ? 19.888 7.074 -23.846 1.00 78.62 312 ILE A N 1
ATOM 2475 C CA . ILE A 1 312 ? 18.971 6.517 -24.840 1.00 78.62 312 ILE A CA 1
ATOM 2476 C C . ILE A 1 312 ? 19.731 5.560 -25.737 1.00 78.62 312 ILE A C 1
ATOM 2478 O O . ILE A 1 312 ? 20.752 5.920 -26.318 1.00 78.62 312 ILE A O 1
ATOM 2482 N N . ILE A 1 313 ? 19.211 4.351 -25.906 1.00 79.81 313 ILE A N 1
ATOM 2483 C CA . ILE A 1 313 ? 19.777 3.408 -26.862 1.00 79.81 313 ILE A CA 1
ATOM 2484 C C . ILE A 1 313 ? 19.157 3.680 -28.221 1.00 79.81 313 ILE A C 1
ATOM 2486 O O . ILE A 1 313 ? 17.952 3.538 -28.417 1.00 79.81 313 ILE A O 1
ATOM 2490 N N . VAL A 1 314 ? 20.006 4.058 -29.163 1.00 88.19 314 VAL A N 1
ATOM 2491 C CA . VAL A 1 314 ? 19.642 4.311 -30.549 1.00 88.19 314 VAL A CA 1
ATOM 2492 C C . VAL A 1 314 ? 20.044 3.076 -31.348 1.00 88.19 314 VAL A C 1
ATOM 2494 O O . VAL A 1 314 ? 21.228 2.871 -31.625 1.00 88.19 314 VAL A O 1
ATOM 2497 N N . THR A 1 315 ? 19.066 2.225 -31.677 1.00 88.25 315 THR A N 1
ATOM 2498 C CA . THR A 1 315 ? 19.297 1.090 -32.586 1.00 88.25 315 THR A CA 1
ATOM 2499 C C . THR A 1 315 ? 19.498 1.597 -34.015 1.00 88.25 315 THR A C 1
ATOM 2501 O O . THR A 1 315 ? 18.805 2.512 -34.466 1.00 88.25 315 THR A O 1
ATOM 2504 N N . THR A 1 316 ? 20.501 1.069 -34.709 1.00 90.81 316 THR A N 1
ATOM 2505 C CA . THR A 1 316 ? 20.926 1.545 -36.028 1.00 90.81 316 THR A CA 1
ATOM 2506 C C . THR A 1 316 ? 21.645 0.446 -36.826 1.00 90.81 316 THR A C 1
ATOM 2508 O O . THR A 1 316 ? 21.868 -0.659 -36.331 1.00 90.81 316 THR A O 1
ATOM 2511 N N . LEU A 1 317 ? 21.999 0.728 -38.081 1.00 92.06 317 LEU A N 1
ATOM 2512 C CA . LEU A 1 317 ? 22.653 -0.192 -39.016 1.00 92.06 317 LEU A CA 1
ATOM 2513 C C . LEU A 1 317 ? 23.853 0.479 -39.676 1.00 92.06 317 LEU A C 1
ATOM 2515 O O . LEU A 1 317 ? 23.838 1.684 -39.907 1.00 92.06 317 LEU A O 1
ATOM 2519 N N . LEU A 1 318 ? 24.866 -0.313 -40.033 1.00 91.69 318 LEU A N 1
ATOM 2520 C CA . LEU A 1 318 ? 25.982 0.161 -40.849 1.00 91.69 318 LEU A CA 1
ATOM 2521 C C . LEU A 1 318 ? 25.552 0.248 -42.313 1.00 91.69 318 LEU A C 1
ATOM 2523 O O . LEU A 1 318 ? 25.528 -0.754 -43.025 1.00 91.69 318 LEU A O 1
ATOM 2527 N N . GLU A 1 319 ? 25.242 1.456 -42.764 1.00 91.94 319 GLU A N 1
ATOM 2528 C CA . GLU A 1 319 ? 24.847 1.732 -44.138 1.00 91.94 319 GLU A CA 1
ATOM 2529 C C . GLU A 1 319 ? 25.466 3.060 -44.590 1.00 91.94 319 GLU A C 1
ATOM 2531 O O . GLU A 1 319 ? 25.051 4.123 -44.127 1.00 91.94 319 GLU A O 1
ATOM 2536 N N . PRO A 1 320 ? 26.478 3.053 -45.476 1.00 91.12 320 PRO A N 1
ATOM 2537 C CA . PRO A 1 320 ? 27.022 4.286 -46.033 1.00 91.12 320 PRO A CA 1
ATOM 2538 C C . PRO A 1 320 ? 25.967 5.042 -46.863 1.00 91.12 320 PRO A C 1
ATOM 2540 O O . PRO A 1 320 ? 25.295 4.414 -47.682 1.00 91.12 320 PRO A O 1
ATOM 2543 N N . PRO A 1 321 ? 25.843 6.380 -46.746 1.00 92.94 321 PRO A N 1
ATOM 2544 C CA . PRO A 1 321 ? 26.627 7.309 -45.919 1.00 92.94 321 PRO A CA 1
ATOM 2545 C C . PRO A 1 321 ? 25.985 7.635 -44.549 1.00 92.94 321 PRO A C 1
ATOM 2547 O O . PRO A 1 321 ? 26.362 8.615 -43.903 1.00 92.94 321 PRO A O 1
ATOM 2550 N N . PHE A 1 322 ? 24.983 6.866 -44.123 1.00 92.44 322 PHE A N 1
ATOM 2551 C CA . PHE A 1 322 ? 24.196 7.106 -42.914 1.00 92.44 322 PHE A CA 1
ATOM 2552 C C . PHE A 1 322 ? 24.964 6.767 -41.638 1.00 92.44 322 PHE A C 1
ATOM 2554 O O . PHE A 1 322 ? 25.074 7.612 -40.754 1.00 92.44 322 PHE A O 1
ATOM 2561 N N . LEU A 1 323 ? 25.541 5.572 -41.550 1.00 93.50 323 LEU A N 1
ATOM 2562 C CA . LEU A 1 323 ? 26.403 5.192 -40.435 1.00 93.50 323 LEU A CA 1
ATOM 2563 C C . LEU A 1 323 ? 27.505 4.255 -40.915 1.00 93.50 323 LEU A C 1
ATOM 2565 O O . LEU A 1 323 ? 27.259 3.267 -41.605 1.00 93.50 323 LEU A O 1
ATOM 2569 N N . MET A 1 324 ? 28.733 4.580 -40.553 1.00 92.94 324 MET A N 1
ATOM 2570 C CA . MET A 1 324 ? 29.950 3.911 -40.984 1.00 92.94 324 MET A CA 1
ATOM 2571 C C . MET A 1 324 ? 30.880 3.780 -39.784 1.00 92.94 324 MET A C 1
ATOM 2573 O O . MET A 1 324 ? 30.821 4.579 -38.854 1.00 92.94 324 MET A O 1
ATOM 2577 N N . ILE A 1 325 ? 31.743 2.769 -39.791 1.00 89.50 325 ILE A N 1
ATOM 2578 C CA . ILE A 1 325 ? 32.834 2.699 -38.817 1.00 89.50 325 ILE A CA 1
ATOM 2579 C C . ILE A 1 325 ? 33.882 3.727 -39.245 1.00 89.50 325 ILE A C 1
ATOM 2581 O O . ILE A 1 325 ? 34.315 3.707 -40.401 1.00 89.50 325 ILE A O 1
ATOM 2585 N N . ARG A 1 326 ? 34.276 4.607 -38.322 1.00 84.44 326 ARG A N 1
ATOM 2586 C CA . ARG A 1 326 ? 35.320 5.608 -38.548 1.00 84.44 326 ARG A CA 1
ATOM 2587 C C . ARG A 1 326 ? 36.616 4.892 -38.927 1.00 84.44 326 ARG A C 1
ATOM 2589 O O . ARG A 1 326 ? 37.022 3.939 -38.264 1.00 84.44 326 ARG A O 1
ATOM 2596 N N . LYS A 1 327 ? 37.255 5.314 -40.018 1.00 75.56 327 LYS A N 1
ATOM 2597 C CA . LYS A 1 327 ? 38.554 4.758 -40.422 1.00 75.56 327 LYS A CA 1
ATOM 2598 C C . LYS A 1 327 ? 39.646 5.342 -39.529 1.00 75.56 327 LYS A C 1
ATOM 2600 O O . LYS A 1 327 ? 39.748 6.559 -39.425 1.00 75.56 327 LYS A O 1
ATOM 2605 N N . GLU A 1 328 ? 40.459 4.485 -38.919 1.00 64.38 328 GLU A N 1
ATOM 2606 C CA . GLU A 1 328 ? 41.658 4.917 -38.193 1.00 64.38 328 GLU A CA 1
ATOM 2607 C C . GLU A 1 328 ? 42.633 5.584 -39.178 1.00 64.38 328 GLU A C 1
ATOM 2609 O O . GLU A 1 328 ? 42.953 5.021 -40.232 1.00 64.38 328 GLU A O 1
ATOM 2614 N N . GLU A 1 329 ? 43.077 6.808 -38.877 1.00 57.62 329 GLU A N 1
ATOM 2615 C CA . GLU A 1 329 ? 44.086 7.481 -39.691 1.00 57.62 329 GLU A CA 1
ATOM 2616 C C . GLU A 1 329 ? 45.476 6.901 -39.377 1.00 57.62 329 GLU A C 1
ATOM 2618 O O . GLU A 1 329 ? 45.889 6.900 -38.220 1.00 57.62 329 GLU A O 1
ATOM 2623 N N . PRO A 1 330 ? 46.251 6.448 -40.379 1.00 49.00 330 PRO A N 1
ATOM 2624 C CA . PRO A 1 330 ? 47.490 5.702 -40.146 1.00 49.00 330 PRO A CA 1
ATOM 2625 C C . PRO A 1 330 ? 48.653 6.518 -39.544 1.00 49.00 330 PRO A C 1
ATOM 2627 O O . PRO A 1 330 ? 49.706 5.938 -39.301 1.00 49.00 330 PRO A O 1
ATOM 2630 N N . ASN A 1 331 ? 48.500 7.832 -39.325 1.00 51.75 331 ASN A N 1
ATOM 2631 C CA . ASN A 1 331 ? 49.576 8.734 -38.878 1.00 51.75 331 ASN A CA 1
ATOM 2632 C C . ASN A 1 331 ? 49.172 9.705 -37.743 1.00 51.75 331 ASN A C 1
ATOM 2634 O O . ASN A 1 331 ? 49.893 10.674 -37.504 1.00 51.75 331 ASN A O 1
ATOM 2638 N N . GLY A 1 332 ? 48.040 9.494 -37.072 1.00 46.81 332 GLY A N 1
ATOM 2639 C CA . GLY A 1 332 ? 47.640 10.279 -35.899 1.00 46.81 332 GLY A CA 1
ATOM 2640 C C . GLY A 1 332 ? 47.878 9.477 -34.628 1.00 46.81 332 GLY A C 1
ATOM 2641 O O . GLY A 1 332 ? 47.733 8.259 -34.657 1.00 46.81 332 GLY A O 1
ATOM 2642 N N . ASP A 1 333 ? 48.276 10.145 -33.547 1.00 47.78 333 ASP A N 1
ATOM 2643 C CA . ASP A 1 333 ? 48.397 9.555 -32.212 1.00 47.78 333 ASP A CA 1
ATOM 2644 C C . ASP A 1 333 ? 47.168 8.682 -31.895 1.00 47.78 333 ASP A C 1
ATOM 2646 O O . ASP A 1 333 ? 46.065 9.018 -32.327 1.00 47.78 333 ASP A O 1
ATOM 2650 N N . GLU A 1 334 ? 47.350 7.560 -31.189 1.00 49.94 334 GLU A N 1
ATOM 2651 C CA . GLU A 1 334 ? 46.258 6.686 -30.736 1.00 49.94 334 GLU A CA 1
ATOM 2652 C C . GLU A 1 334 ? 45.283 7.504 -29.861 1.00 49.94 334 GLU A C 1
ATOM 2654 O O . GLU A 1 334 ? 45.420 7.560 -28.639 1.00 49.94 334 GLU A O 1
ATOM 2659 N N . GLU A 1 335 ? 44.335 8.214 -30.482 1.00 51.66 335 GLU A N 1
ATOM 2660 C CA . GLU A 1 335 ? 43.265 8.926 -29.791 1.00 51.66 335 GLU A CA 1
ATOM 2661 C C . GLU A 1 335 ? 42.364 7.862 -29.176 1.00 51.66 335 GLU A C 1
ATOM 2663 O O . GLU A 1 335 ? 41.522 7.255 -29.839 1.00 51.66 335 GLU A O 1
ATOM 2668 N N . GLU A 1 336 ? 42.593 7.602 -27.892 1.00 52.69 336 GLU A N 1
ATOM 2669 C CA . GLU A 1 336 ? 41.733 6.776 -27.061 1.00 52.69 336 GLU A CA 1
ATOM 2670 C C . GLU A 1 336 ? 40.291 7.287 -27.219 1.00 52.69 336 GLU A C 1
ATOM 2672 O O . GLU A 1 336 ? 40.004 8.458 -26.955 1.00 52.69 336 GLU A O 1
ATOM 2677 N N . PHE A 1 337 ? 39.395 6.437 -27.735 1.00 54.22 337 PHE A N 1
ATOM 2678 C CA . PHE A 1 337 ? 37.999 6.809 -27.963 1.00 54.22 337 PHE A CA 1
ATOM 2679 C C . PHE A 1 337 ? 37.394 7.348 -26.657 1.00 54.22 337 PHE A C 1
ATOM 2681 O O . PHE A 1 337 ? 37.281 6.617 -25.673 1.00 54.22 337 PHE A O 1
ATOM 2688 N N . VAL A 1 338 ? 36.996 8.625 -26.648 1.00 55.25 338 VAL A N 1
ATOM 2689 C CA . VAL A 1 338 ? 36.439 9.293 -25.456 1.00 55.25 338 VAL A CA 1
ATOM 2690 C C . VAL A 1 338 ? 35.041 8.747 -25.139 1.00 55.25 338 VAL A C 1
ATOM 2692 O O . VAL A 1 338 ? 34.639 8.675 -23.977 1.00 55.25 338 VAL A O 1
ATOM 2695 N N . SER A 1 339 ? 34.309 8.313 -26.167 1.00 65.00 339 SER A N 1
ATOM 2696 C CA . SER A 1 339 ? 33.027 7.621 -26.073 1.00 65.00 339 SER A CA 1
ATOM 2697 C C . SER A 1 339 ? 32.979 6.417 -27.014 1.00 65.00 339 SER A C 1
ATOM 2699 O O . SER A 1 339 ? 33.498 6.453 -28.127 1.00 65.00 339 SER A O 1
ATOM 2701 N N . GLU A 1 340 ? 32.258 5.362 -26.625 1.00 71.44 340 GLU A N 1
ATOM 2702 C CA . GLU A 1 340 ? 32.011 4.208 -27.500 1.00 71.44 340 GLU A CA 1
ATOM 2703 C C . GLU A 1 340 ? 31.256 4.593 -28.793 1.00 71.44 340 GLU A C 1
ATOM 2705 O O . GLU A 1 340 ? 31.345 3.879 -29.788 1.00 71.44 340 GLU A O 1
ATOM 2710 N N . ASN A 1 341 ? 30.576 5.747 -28.826 1.00 84.69 341 ASN A N 1
ATOM 2711 C CA . ASN A 1 341 ? 29.947 6.283 -30.038 1.00 84.69 341 ASN A CA 1
ATOM 2712 C C . ASN A 1 341 ? 30.964 6.821 -31.067 1.00 84.69 341 ASN A C 1
ATOM 2714 O O . ASN A 1 341 ? 30.649 6.855 -32.257 1.00 84.69 341 ASN A O 1
ATOM 2718 N N . ASP A 1 342 ? 32.174 7.206 -30.644 1.00 84.81 342 ASP A N 1
ATOM 2719 C CA . ASP A 1 342 ? 33.182 7.880 -31.488 1.00 84.81 342 ASP A CA 1
ATOM 2720 C C . ASP A 1 342 ? 33.822 6.951 -32.530 1.00 84.81 342 ASP A C 1
ATOM 2722 O O . ASP A 1 342 ? 34.496 7.397 -33.463 1.00 84.81 342 ASP A O 1
ATOM 2726 N N . ARG A 1 343 ? 33.568 5.644 -32.405 1.00 86.06 343 ARG A N 1
ATOM 2727 C CA . ARG A 1 343 ? 33.920 4.628 -33.403 1.00 86.06 343 ARG A CA 1
ATOM 2728 C C . ARG A 1 343 ? 33.081 4.716 -34.680 1.00 86.06 343 ARG A C 1
ATOM 2730 O O . ARG A 1 343 ? 33.394 4.026 -35.651 1.00 86.06 343 ARG A O 1
ATOM 2737 N N . TYR A 1 344 ? 31.996 5.490 -34.673 1.00 90.81 344 TYR A N 1
ATOM 2738 C CA . TYR A 1 344 ? 31.090 5.633 -35.808 1.00 90.81 344 TYR A CA 1
ATOM 2739 C C . TYR A 1 344 ? 31.132 7.051 -36.396 1.00 90.81 344 TYR A C 1
ATOM 2741 O O . TYR A 1 344 ? 31.266 8.042 -35.683 1.00 90.81 344 TYR A O 1
ATOM 2749 N N . GLU A 1 345 ? 30.961 7.145 -37.711 1.00 92.25 345 GLU A N 1
ATOM 2750 C CA . GLU A 1 345 ? 30.829 8.389 -38.472 1.00 92.25 345 GLU A CA 1
ATOM 2751 C C . GLU A 1 345 ? 29.668 8.288 -39.474 1.00 92.25 345 GLU A C 1
ATOM 2753 O O . GLU A 1 345 ? 29.294 7.193 -39.895 1.00 92.25 345 GLU A O 1
ATOM 2758 N N . GLY A 1 346 ? 29.086 9.418 -39.876 1.00 93.56 346 GLY A N 1
ATOM 2759 C CA . GLY A 1 346 ? 28.015 9.467 -40.876 1.00 93.56 346 GLY A CA 1
ATOM 2760 C C . GLY A 1 346 ? 26.796 10.270 -40.428 1.00 93.56 346 GLY A C 1
ATOM 2761 O O . GLY A 1 346 ? 26.684 10.692 -39.277 1.00 93.56 346 GLY A O 1
ATOM 2762 N N . TYR A 1 347 ? 25.857 10.460 -41.356 1.00 94.38 347 TYR A N 1
ATOM 2763 C CA . TYR A 1 347 ? 24.698 11.339 -41.170 1.00 94.38 347 TYR A CA 1
ATOM 2764 C C . TYR A 1 347 ? 23.858 11.020 -39.918 1.00 94.38 347 TYR A C 1
ATOM 2766 O O . TYR A 1 347 ? 23.413 11.927 -39.219 1.00 94.38 347 TYR A O 1
ATOM 2774 N N . THR A 1 348 ? 23.643 9.739 -39.610 1.00 92.75 348 THR A N 1
ATOM 2775 C CA . THR A 1 348 ? 22.833 9.283 -38.468 1.00 92.75 348 THR A CA 1
ATOM 2776 C C . THR A 1 348 ? 23.500 9.591 -37.132 1.00 92.75 348 THR A C 1
ATOM 2778 O O . THR A 1 348 ? 22.807 9.951 -36.182 1.00 92.75 348 THR A O 1
ATOM 2781 N N . LYS A 1 349 ? 24.834 9.490 -37.060 1.00 93.00 349 LYS A N 1
ATOM 2782 C CA . LYS A 1 349 ? 25.604 9.867 -35.868 1.00 93.00 349 LYS A CA 1
ATOM 2783 C C . LYS A 1 349 ? 25.487 11.368 -35.625 1.00 93.00 349 LYS A C 1
ATOM 2785 O O . LYS A 1 349 ? 25.145 11.772 -34.517 1.00 93.00 349 LYS A O 1
ATOM 2790 N N . ASP A 1 350 ? 25.699 12.175 -36.664 1.00 93.50 350 ASP A N 1
ATOM 2791 C CA . ASP A 1 350 ? 25.617 13.638 -36.562 1.00 93.50 350 ASP A CA 1
ATOM 2792 C C . ASP A 1 350 ? 24.206 14.085 -36.148 1.00 93.50 350 ASP A C 1
ATOM 2794 O O . ASP A 1 350 ? 24.036 14.937 -35.275 1.00 93.50 350 ASP A O 1
ATOM 2798 N N . LEU A 1 351 ? 23.173 13.455 -36.714 1.00 93.75 351 LEU A N 1
ATOM 2799 C CA . LEU A 1 351 ? 21.785 13.724 -36.350 1.00 93.75 351 LEU A CA 1
ATOM 2800 C C . LEU A 1 351 ? 21.477 13.340 -34.894 1.00 93.75 351 LEU A C 1
ATOM 2802 O O . LEU A 1 351 ? 20.835 14.117 -34.186 1.00 93.75 351 LEU A O 1
ATOM 2806 N N . ALA A 1 352 ? 21.917 12.163 -34.440 1.00 90.12 352 ALA A N 1
ATOM 2807 C CA . ALA A 1 352 ? 21.718 11.719 -33.060 1.00 90.12 352 ALA A CA 1
ATOM 2808 C C . ALA A 1 352 ? 22.404 12.664 -32.062 1.00 90.12 352 ALA A C 1
ATOM 2810 O O . ALA A 1 352 ? 21.828 12.995 -31.025 1.00 90.12 352 ALA A O 1
ATOM 2811 N N . GLU A 1 353 ? 23.591 13.164 -32.410 1.00 90.62 353 GLU A N 1
ATOM 2812 C CA . GLU A 1 353 ? 24.323 14.138 -31.607 1.00 90.62 353 GLU A CA 1
ATOM 2813 C C . GLU A 1 353 ? 23.570 15.469 -31.473 1.00 90.62 353 GLU A C 1
ATOM 2815 O O . GLU A 1 353 ? 23.421 15.989 -30.365 1.00 90.62 353 GLU A O 1
ATOM 2820 N N . GLU A 1 354 ? 23.030 16.001 -32.572 1.00 93.50 354 GLU A N 1
ATOM 2821 C CA . GLU A 1 354 ? 22.251 17.244 -32.546 1.00 93.50 354 GLU A CA 1
ATOM 2822 C C . GLU A 1 354 ? 20.913 17.091 -31.801 1.00 93.50 354 GLU A C 1
ATOM 2824 O O . GLU A 1 354 ? 20.494 18.005 -31.083 1.00 93.50 354 GLU A O 1
ATOM 2829 N N . ILE A 1 355 ? 20.258 15.925 -31.895 1.00 86.94 355 ILE A N 1
ATOM 2830 C CA . ILE A 1 355 ? 19.063 15.609 -31.092 1.00 86.94 355 ILE A CA 1
ATOM 2831 C C . ILE A 1 355 ? 19.423 15.558 -29.602 1.00 86.94 355 ILE A C 1
ATOM 2833 O O . ILE A 1 355 ? 18.736 16.187 -28.792 1.00 86.94 355 ILE A O 1
ATOM 2837 N N . GLY A 1 356 ? 20.512 14.867 -29.246 1.00 83.25 356 GLY A N 1
ATOM 2838 C CA . GLY A 1 356 ? 21.003 14.767 -27.871 1.00 83.25 356 GLY A CA 1
ATOM 2839 C C . GLY A 1 356 ? 21.313 16.137 -27.265 1.00 83.25 356 GLY A C 1
ATOM 2840 O O . GLY A 1 356 ? 20.826 16.452 -26.179 1.00 83.25 356 GLY A O 1
ATOM 2841 N N . LYS A 1 357 ? 22.016 17.008 -28.006 1.00 85.44 357 LYS A N 1
ATOM 2842 C CA . LYS A 1 357 ? 22.295 18.397 -27.591 1.00 85.44 357 LYS A CA 1
ATOM 2843 C C . LYS A 1 357 ? 21.019 19.210 -27.384 1.00 85.44 357 LYS A C 1
ATOM 2845 O O . LYS A 1 357 ? 20.905 19.937 -26.399 1.00 85.44 357 LYS A O 1
ATOM 2850 N N . ARG A 1 358 ? 20.054 19.102 -28.304 1.00 83.50 358 ARG A N 1
ATOM 2851 C CA . ARG A 1 358 ? 18.815 19.892 -28.258 1.00 83.50 358 ARG A CA 1
ATOM 2852 C C . ARG A 1 358 ? 17.890 19.479 -27.117 1.00 83.50 358 ARG A C 1
ATOM 2854 O O . ARG A 1 358 ? 17.232 20.342 -26.542 1.00 83.50 358 ARG A O 1
ATOM 2861 N N . LEU A 1 359 ? 17.810 18.182 -26.834 1.00 79.81 359 LEU A N 1
ATOM 2862 C CA . LEU A 1 359 ? 16.934 17.628 -25.802 1.00 79.81 359 LEU A CA 1
ATOM 2863 C C . LEU A 1 359 ? 17.635 17.432 -24.450 1.00 79.81 359 LEU A C 1
ATOM 2865 O O . LEU A 1 359 ? 16.963 17.078 -23.490 1.00 79.81 359 LEU A O 1
ATOM 2869 N N . GLN A 1 360 ? 18.945 17.694 -24.373 1.00 76.06 360 GLN A N 1
ATOM 2870 C CA . GLN A 1 360 ? 19.781 17.470 -23.188 1.00 76.06 360 GLN A CA 1
ATOM 2871 C C . GLN A 1 360 ? 19.751 16.002 -22.729 1.00 76.06 360 GLN A C 1
ATOM 2873 O O . GLN A 1 360 ? 19.522 15.706 -21.561 1.00 76.06 360 GLN A O 1
ATOM 2878 N N . LEU A 1 361 ? 19.958 15.077 -23.672 1.00 74.56 361 LEU A N 1
ATOM 2879 C CA . LEU A 1 361 ? 19.911 13.629 -23.442 1.00 74.56 361 LEU A CA 1
ATOM 2880 C C . LEU A 1 361 ? 21.251 12.984 -23.819 1.00 74.56 361 LEU A C 1
ATOM 2882 O O . LEU A 1 361 ? 21.816 13.287 -24.872 1.00 74.56 361 LEU A O 1
ATOM 2886 N N . SER A 1 362 ? 21.729 12.052 -22.991 1.00 78.44 362 SER A N 1
ATOM 2887 C CA . SER A 1 362 ? 22.802 11.117 -23.367 1.00 78.44 362 SER A CA 1
ATOM 2888 C C . SER A 1 362 ? 22.254 10.039 -24.296 1.00 78.44 362 SER A C 1
ATOM 2890 O O . SER A 1 362 ? 21.106 9.623 -24.146 1.00 78.44 362 SER A O 1
ATOM 2892 N N . TYR A 1 363 ? 23.077 9.523 -25.210 1.00 82.06 363 TYR A N 1
ATOM 2893 C CA . TYR A 1 363 ? 22.693 8.405 -26.071 1.00 82.06 363 TYR A CA 1
ATOM 2894 C C . TYR A 1 363 ? 23.852 7.442 -26.343 1.00 82.06 363 TYR A C 1
ATOM 2896 O O . TYR A 1 363 ? 25.023 7.801 -26.215 1.00 82.06 363 TYR A O 1
ATOM 2904 N N . TYR A 1 364 ? 23.510 6.224 -26.752 1.00 83.44 364 TYR A N 1
ATOM 2905 C CA . TYR A 1 364 ? 24.433 5.194 -27.209 1.00 83.44 364 TYR A CA 1
ATOM 2906 C C . TYR A 1 364 ? 23.955 4.587 -28.529 1.00 83.44 364 TYR A C 1
ATOM 2908 O O . TYR A 1 364 ? 22.791 4.193 -28.647 1.00 83.44 364 TYR A O 1
ATOM 2916 N N . LEU A 1 365 ? 24.852 4.485 -29.510 1.00 86.81 365 LEU A N 1
ATOM 2917 C CA . LEU A 1 365 ? 24.586 3.839 -30.794 1.00 86.81 365 LEU A CA 1
ATOM 2918 C C . LEU A 1 365 ? 24.789 2.327 -30.677 1.00 86.81 365 LEU A C 1
ATOM 2920 O O . LEU A 1 365 ? 25.897 1.849 -30.439 1.00 86.81 365 LEU A O 1
ATOM 2924 N N . ARG A 1 366 ? 23.723 1.565 -30.926 1.00 86.06 366 ARG A N 1
ATOM 2925 C CA . ARG A 1 366 ? 23.753 0.101 -30.948 1.00 86.06 366 ARG A CA 1
ATOM 2926 C C . ARG A 1 366 ? 23.430 -0.408 -32.346 1.00 86.06 366 ARG A C 1
ATOM 2928 O O . ARG A 1 366 ? 22.392 -0.070 -32.900 1.00 86.06 366 ARG A O 1
ATOM 2935 N N . LEU A 1 367 ? 24.276 -1.281 -32.885 1.00 86.06 367 LEU A N 1
ATOM 2936 C CA . LEU A 1 367 ? 23.963 -1.974 -34.133 1.00 86.06 367 LEU A CA 1
ATOM 2937 C C . LEU A 1 367 ? 22.900 -3.055 -33.900 1.00 86.06 367 LEU A C 1
ATOM 2939 O O . LEU A 1 367 ? 23.011 -3.829 -32.941 1.00 86.06 367 LEU A O 1
ATOM 2943 N N . ALA A 1 368 ? 21.898 -3.119 -34.780 1.00 84.69 368 ALA A N 1
ATOM 2944 C CA . ALA A 1 368 ? 20.926 -4.209 -34.783 1.00 84.69 368 ALA A CA 1
ATOM 2945 C C . ALA A 1 368 ? 21.677 -5.549 -34.952 1.00 84.69 368 ALA A C 1
ATOM 2947 O O . ALA A 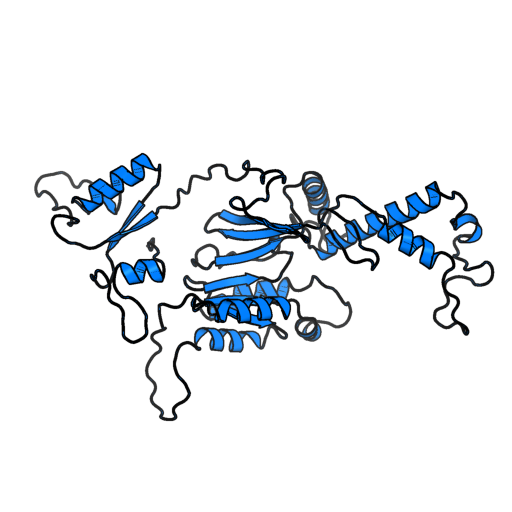1 368 ? 22.470 -5.679 -35.892 1.00 84.69 368 ALA A O 1
ATOM 2948 N N . PRO A 1 369 ? 21.490 -6.540 -34.058 1.00 78.44 369 PRO A N 1
ATOM 2949 C CA . PRO A 1 369 ? 22.333 -7.742 -34.028 1.00 78.44 369 PRO A CA 1
ATOM 2950 C C . PRO A 1 369 ? 22.272 -8.595 -35.298 1.00 78.44 369 PRO A C 1
ATOM 2952 O O . PRO A 1 369 ? 23.246 -9.256 -35.647 1.00 78.44 369 PRO A O 1
ATOM 2955 N N . ASP A 1 370 ? 21.119 -8.599 -35.960 1.00 80.06 370 ASP A N 1
ATOM 2956 C CA . ASP A 1 370 ? 20.857 -9.335 -37.195 1.00 80.06 370 ASP A CA 1
ATOM 2957 C C . ASP A 1 370 ? 21.178 -8.522 -38.460 1.00 80.06 370 ASP A C 1
ATOM 2959 O O . ASP A 1 370 ? 21.157 -9.072 -39.559 1.00 80.06 370 ASP A O 1
ATOM 2963 N N . GLY A 1 371 ? 21.518 -7.235 -38.318 1.00 86.69 371 GLY A N 1
ATOM 2964 C CA . GLY A 1 371 ? 21.842 -6.355 -39.438 1.00 86.69 371 GLY A CA 1
ATOM 2965 C C . GLY A 1 371 ? 20.652 -6.039 -40.350 1.00 86.69 371 GLY A C 1
ATOM 2966 O O . GLY A 1 371 ? 20.863 -5.592 -41.477 1.00 86.69 371 GLY A O 1
ATOM 2967 N N . GLU A 1 372 ? 19.414 -6.267 -39.901 1.00 88.38 372 GLU A N 1
ATOM 2968 C CA . GLU A 1 372 ? 18.210 -6.047 -40.704 1.00 88.38 372 GLU A CA 1
ATOM 2969 C C . GLU A 1 372 ? 17.441 -4.788 -40.265 1.00 88.38 372 GLU A C 1
ATOM 2971 O O . GLU A 1 372 ? 17.418 -4.407 -39.094 1.00 88.38 372 GLU A O 1
ATOM 2976 N N . HIS A 1 373 ? 16.732 -4.140 -41.200 1.00 89.00 373 HIS A N 1
ATOM 2977 C CA . HIS A 1 373 ? 15.800 -3.060 -40.838 1.00 89.00 373 HIS A CA 1
ATOM 2978 C C . HIS A 1 373 ? 14.617 -3.594 -40.030 1.00 89.00 373 HIS A C 1
ATOM 2980 O O . HIS A 1 373 ? 14.195 -2.985 -39.051 1.00 89.00 373 HIS A O 1
ATOM 2986 N N . GLY A 1 374 ? 14.110 -4.753 -40.439 1.00 87.75 374 GLY A N 1
ATOM 2987 C CA . GLY A 1 374 ? 13.079 -5.495 -39.741 1.00 87.75 374 GLY A CA 1
ATOM 2988 C C . GLY A 1 374 ? 11.998 -6.021 -40.664 1.00 87.75 374 GLY A C 1
ATOM 2989 O O . GLY A 1 374 ? 11.545 -5.348 -41.592 1.00 87.75 374 GLY A O 1
ATOM 2990 N N . ARG A 1 375 ? 11.594 -7.261 -40.411 1.00 87.44 375 ARG A N 1
ATOM 2991 C CA . ARG A 1 375 ? 10.566 -7.965 -41.169 1.00 87.44 375 ARG A CA 1
ATOM 2992 C C . ARG A 1 375 ? 9.650 -8.712 -40.215 1.00 87.44 375 ARG A C 1
ATOM 2994 O O . ARG A 1 375 ? 10.111 -9.335 -39.261 1.00 87.44 375 ARG A O 1
ATOM 3001 N N . GLU A 1 376 ? 8.360 -8.692 -40.518 1.00 85.50 376 GLU A N 1
ATOM 3002 C CA . GLU A 1 376 ? 7.383 -9.507 -39.809 1.00 85.50 376 GLU A CA 1
ATOM 3003 C C . GLU A 1 376 ? 7.569 -10.986 -40.168 1.00 85.50 376 GLU A C 1
ATOM 3005 O O . GLU A 1 376 ? 7.567 -11.381 -41.340 1.00 85.50 376 GLU A O 1
ATOM 3010 N N . LEU A 1 377 ? 7.758 -11.813 -39.149 1.00 82.06 377 LEU A N 1
ATOM 3011 C CA . LEU A 1 377 ? 7.844 -13.258 -39.272 1.00 82.06 377 LEU A CA 1
ATOM 3012 C C . LEU A 1 377 ? 6.434 -13.879 -39.270 1.00 82.06 377 LEU A C 1
ATOM 3014 O O . LEU A 1 377 ? 5.498 -13.296 -38.725 1.00 82.06 377 LEU A O 1
ATOM 3018 N N . PRO A 1 378 ? 6.249 -15.099 -39.816 1.00 77.56 378 PRO A N 1
ATOM 3019 C CA . PRO A 1 378 ? 4.937 -15.763 -39.862 1.00 77.56 378 PRO A CA 1
ATOM 3020 C C . PRO A 1 378 ? 4.272 -15.994 -38.493 1.00 77.56 378 PRO A C 1
ATOM 3022 O O . PRO A 1 378 ? 3.070 -16.234 -38.419 1.00 77.56 378 PRO A O 1
ATOM 3025 N N . ASN A 1 379 ? 5.050 -15.953 -37.410 1.00 72.94 379 ASN A N 1
ATOM 3026 C CA . ASN A 1 379 ? 4.582 -16.041 -36.024 1.00 72.94 379 ASN A CA 1
ATOM 3027 C C . ASN A 1 379 ? 4.082 -14.686 -35.458 1.00 72.94 3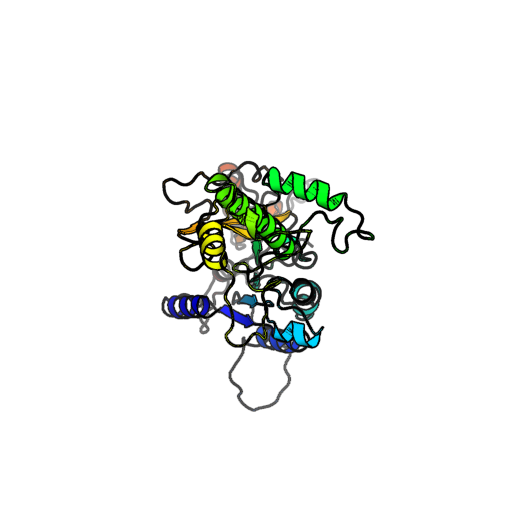79 ASN A C 1
ATOM 3029 O O . ASN A 1 379 ? 3.605 -14.655 -34.323 1.00 72.94 379 ASN A O 1
ATOM 3033 N N . GLY A 1 380 ? 4.175 -13.594 -36.227 1.00 74.94 380 GLY A N 1
ATOM 3034 C CA . GLY A 1 380 ? 3.781 -12.233 -35.848 1.00 74.94 380 GLY A CA 1
ATOM 3035 C C . GLY A 1 380 ? 4.850 -11.428 -35.096 1.00 74.94 380 GLY A C 1
ATOM 3036 O O . GLY A 1 380 ? 4.553 -10.328 -34.638 1.00 74.94 380 GLY A O 1
ATOM 3037 N N . THR A 1 381 ? 6.072 -11.950 -34.929 1.00 76.88 381 THR A N 1
ATOM 3038 C CA . THR A 1 381 ? 7.189 -11.209 -34.310 1.00 76.88 381 THR A CA 1
ATOM 3039 C C . THR A 1 381 ? 8.007 -10.464 -35.363 1.00 76.88 381 THR A C 1
ATOM 3041 O O . THR A 1 381 ? 8.068 -10.894 -36.514 1.00 76.88 381 THR A O 1
ATOM 3044 N N . TRP A 1 382 ? 8.682 -9.384 -34.975 1.00 79.12 382 TRP A N 1
ATOM 3045 C CA . TRP A 1 382 ? 9.505 -8.576 -35.881 1.00 79.12 382 TRP A CA 1
ATOM 3046 C C . TRP A 1 382 ? 11.002 -8.832 -35.677 1.00 79.12 382 TRP A C 1
ATOM 3048 O O . TRP A 1 382 ? 11.452 -8.961 -34.540 1.00 79.12 382 TRP A O 1
ATOM 3058 N N . THR A 1 383 ? 11.761 -8.906 -36.775 1.00 82.94 383 THR A N 1
ATOM 3059 C 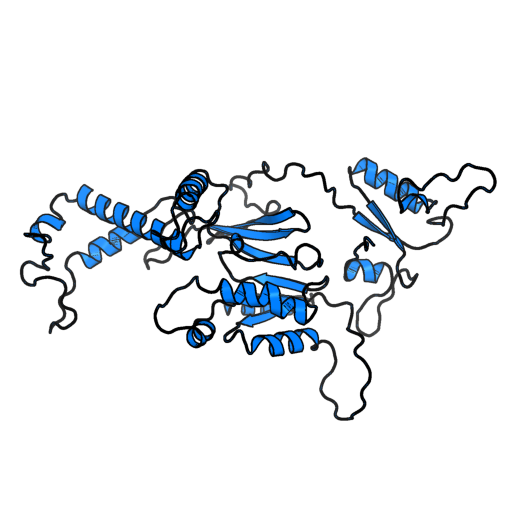CA . THR A 1 383 ? 13.240 -8.886 -36.772 1.00 82.94 383 THR A CA 1
ATOM 3060 C C . THR A 1 383 ? 13.773 -7.454 -36.864 1.00 82.94 383 THR A C 1
ATOM 3062 O O . THR A 1 383 ? 12.991 -6.505 -36.987 1.00 82.94 383 THR A O 1
ATOM 3065 N N . GLY A 1 384 ? 15.094 -7.288 -36.851 1.00 86.06 384 GLY A N 1
ATOM 3066 C CA . GLY A 1 384 ? 15.777 -6.038 -37.151 1.00 86.06 384 GLY A CA 1
ATOM 3067 C C . GLY A 1 384 ? 15.564 -4.935 -36.127 1.00 86.06 384 GLY A C 1
ATOM 3068 O O . GLY A 1 384 ? 15.086 -5.156 -35.014 1.00 86.06 384 GLY A O 1
ATOM 3069 N N . MET A 1 385 ? 15.846 -3.705 -36.553 1.00 87.69 385 MET A N 1
ATOM 3070 C CA . MET A 1 385 ? 15.574 -2.500 -35.762 1.00 87.69 385 MET A CA 1
ATOM 3071 C C . MET A 1 385 ? 14.100 -2.386 -35.337 1.00 87.69 385 MET A C 1
ATOM 3073 O O . MET A 1 385 ? 13.810 -1.889 -34.252 1.00 87.69 385 MET A O 1
ATOM 3077 N N . VAL A 1 386 ? 13.149 -2.853 -36.158 1.00 84.00 386 VAL A N 1
ATOM 3078 C CA . VAL A 1 386 ? 11.726 -2.883 -35.764 1.00 84.00 386 VAL A CA 1
ATOM 3079 C C . VAL A 1 386 ? 11.501 -3.860 -34.608 1.00 84.00 386 VAL A C 1
ATOM 3081 O O . VAL A 1 386 ? 10.817 -3.516 -33.648 1.00 84.00 386 VAL A O 1
ATOM 3084 N N . GLY A 1 387 ? 12.103 -5.049 -34.663 1.00 77.69 387 GLY A N 1
ATOM 3085 C CA . GLY A 1 387 ? 12.086 -6.016 -33.566 1.00 77.69 387 GLY A CA 1
ATOM 3086 C C . GLY A 1 387 ? 12.701 -5.458 -32.285 1.00 77.69 387 GLY A C 1
ATOM 3087 O O . GLY A 1 387 ? 12.119 -5.612 -31.215 1.00 77.69 387 GLY A O 1
ATOM 3088 N N . ASP A 1 388 ? 13.823 -4.748 -32.401 1.00 78.06 388 ASP A N 1
ATOM 3089 C CA . ASP A 1 388 ? 14.479 -4.057 -31.286 1.00 78.06 388 ASP A CA 1
ATOM 3090 C C . ASP A 1 388 ? 13.548 -3.036 -30.603 1.00 78.06 388 ASP A C 1
ATOM 3092 O O . ASP A 1 388 ? 13.531 -2.936 -29.376 1.00 78.06 388 ASP A O 1
ATOM 3096 N N . LEU A 1 389 ? 12.744 -2.294 -31.373 1.00 78.44 389 LEU A N 1
ATOM 3097 C CA . LEU A 1 389 ? 11.772 -1.335 -30.830 1.00 78.44 389 LEU A CA 1
ATOM 3098 C C . LEU A 1 389 ? 10.551 -2.017 -30.204 1.00 78.44 389 LEU A C 1
ATOM 3100 O O . LEU A 1 389 ? 10.039 -1.540 -29.195 1.00 78.44 389 LEU A O 1
ATOM 3104 N N . VAL A 1 390 ? 10.079 -3.118 -30.795 1.00 69.88 390 VAL A N 1
ATOM 3105 C CA . VAL A 1 390 ? 8.908 -3.863 -30.303 1.00 69.88 390 VAL A CA 1
ATOM 3106 C C . VAL A 1 390 ? 9.225 -4.620 -29.011 1.00 69.88 390 VAL A C 1
ATOM 3108 O O . VAL A 1 390 ? 8.366 -4.705 -28.139 1.00 69.88 390 VAL A O 1
ATOM 3111 N N . HIS A 1 391 ? 10.436 -5.166 -28.879 1.00 64.00 391 HIS A N 1
ATOM 3112 C CA . HIS A 1 391 ? 10.831 -6.001 -27.737 1.00 64.00 391 HIS A CA 1
ATOM 3113 C C . HIS A 1 391 ? 11.688 -5.268 -26.690 1.00 64.00 391 HIS A C 1
ATOM 3115 O O . HIS A 1 391 ? 11.954 -5.833 -25.628 1.00 64.00 391 HIS A O 1
ATOM 3121 N N . GLY A 1 392 ? 12.139 -4.046 -26.988 1.00 64.31 392 GLY A N 1
ATOM 3122 C CA . GLY A 1 392 ? 13.054 -3.274 -26.150 1.00 64.31 392 GLY A CA 1
ATOM 3123 C C . GLY A 1 392 ? 14.516 -3.730 -26.259 1.00 64.31 392 GLY A C 1
ATOM 3124 O O . GLY A 1 392 ? 14.830 -4.914 -26.398 1.00 64.31 392 GLY A O 1
ATOM 3125 N N . VAL A 1 393 ? 15.449 -2.778 -26.156 1.00 59.28 393 VAL A N 1
ATOM 3126 C CA . VAL A 1 393 ? 16.899 -3.021 -26.244 1.00 59.28 393 VAL A CA 1
ATOM 3127 C C . VAL A 1 393 ? 17.648 -2.460 -25.040 1.00 59.28 393 VAL A C 1
ATOM 3129 O O . VAL A 1 393 ? 17.348 -1.367 -24.573 1.00 59.28 393 VAL A O 1
ATOM 3132 N N . ARG A 1 394 ? 18.683 -3.180 -24.571 1.00 52.41 394 ARG A N 1
ATOM 3133 C CA . ARG A 1 394 ? 19.665 -2.672 -23.595 1.00 52.41 394 ARG A CA 1
ATOM 3134 C C . ARG A 1 394 ? 21.096 -2.674 -24.152 1.00 52.41 394 ARG A C 1
ATOM 3136 O O . ARG A 1 394 ? 21.453 -3.555 -24.935 1.00 52.41 394 ARG A O 1
ATOM 3143 N N . HIS A 1 395 ? 21.912 -1.711 -23.733 1.00 43.50 395 HIS A N 1
ATOM 3144 C CA . HIS A 1 395 ? 23.368 -1.722 -23.860 1.00 43.50 395 HIS A CA 1
ATOM 3145 C C . HIS A 1 395 ? 23.930 -2.633 -22.763 1.00 43.50 395 HIS A C 1
ATO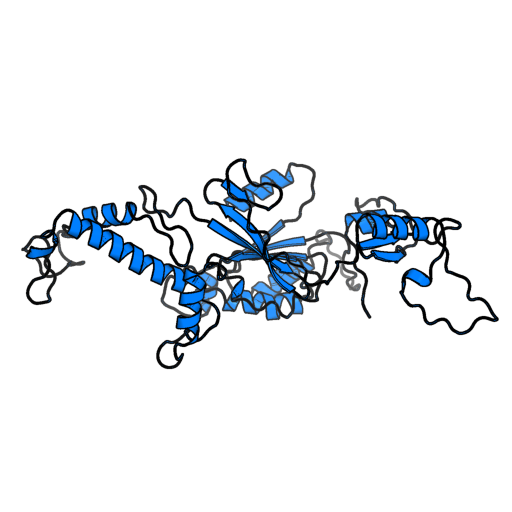M 3147 O O . HIS A 1 395 ? 23.623 -2.447 -21.584 1.00 43.50 395 HIS A O 1
ATOM 3153 N N . ARG A 1 396 ? 24.705 -3.661 -23.126 1.00 36.91 396 ARG A N 1
ATOM 3154 C CA . ARG A 1 396 ? 25.465 -4.426 -22.129 1.00 36.91 396 ARG A CA 1
ATOM 3155 C C . ARG A 1 396 ? 26.694 -3.601 -21.764 1.00 36.91 396 ARG A C 1
ATOM 3157 O O . ARG A 1 396 ? 27.529 -3.393 -22.636 1.00 36.91 396 ARG A O 1
ATOM 3164 N N . TYR A 1 397 ? 26.783 -3.134 -20.522 1.00 30.38 397 TYR A N 1
ATOM 3165 C CA . TYR A 1 397 ? 28.083 -2.800 -19.947 1.00 30.38 397 TYR A CA 1
ATOM 3166 C C . TYR A 1 397 ? 28.805 -4.128 -19.710 1.00 30.38 397 TYR A C 1
ATOM 3168 O O . TYR A 1 397 ? 28.219 -5.043 -19.123 1.00 30.38 397 TYR A O 1
ATOM 3176 N N . HIS A 1 398 ? 30.004 -4.262 -20.270 1.00 27.20 398 HIS A N 1
ATOM 3177 C CA . HIS A 1 398 ? 30.884 -5.396 -20.005 1.00 27.20 398 HIS A CA 1
ATOM 3178 C C . HIS A 1 398 ? 31.615 -5.227 -18.680 1.00 27.20 398 HIS A C 1
ATOM 3180 O O . HIS A 1 398 ? 31.973 -4.071 -18.359 1.00 27.20 398 HIS A O 1
#

pLDDT: mean 72.04, std 20.74, range [24.81, 97.88]

Foldseek 3Di:
DVVVVVVVVVVVVVPDPAAEAEDAPLALVCVLVVVLCVQVPPDDDDDDDDDDDDDPGDAFAQYEYEYHPQHPNNCVVVDDDDDDRFPCQVSQQCCQVPRCVVSPVLAASYEYEYAHQPQVSHDNVSNLPRNYKYKYWHQFDCVDPVLVVVLVVQLVDDCVVPPPTNDSDDTVRVQVVVVVVVLQVQLVVVVCVVPVCPCVLQADPNWGDAPNPDTDQDPPDVVGDDRPCVVSSVVSSQPDWDQGSRGTAHADPVRHGAQGKIWMWIQHHPPGIDTAWMQTRPPGTGGQVRHPPPDDRDDCVVVDDPPPQPAAEDEDADDPQAKHQDDDDPPDDPPDPPDPLSRMDHNNSVVVVVVCVVVVGHYDYDYQPVRDCWDQDPVRAIGTPVNCVSSDDDDDDD

Sequence (398 aa):
LLRVQHIYDELKEARYRVEIGFRRIDNVEDAHEDFRRLGTSGGLAEDKSGMMNGAQGGEGVERNIVIDASSESAYRALLRQIPEVGMNRHGYNYILATLIPEVGMNRHGYNYILATLDMSTLDFARFQHGGVNVTGFQAVDSTRPQVSTFLEEWASLQPGVWPGAGTSYLQTDAALAVDMLETLSIALEDMVARQPDVFHYTFRRGRIYNMNLTEGIQCNAKPLLRWMHGQQIYNALKKVNFDGLTGHVQFDDRGQRTNYTVDIVTVAMDVGLMKIGRWHSQYGVMTNDEAPYGTVPFDQQNYTDNGYMWAIIVTTLLEPPFLMIRKEEPNGDEEEFVSENDRYEGYTKDLAEEIGKRLQLSYYLRLAPDGEHGRELPNGTWTGMVGDLVHGVRHRYH

Secondary structure (DSSP, 8-state):
-HHHHHHHHHHHHSS----EEEEE-S-TTTHHHHHHHHHH-SS----------------S--EEEEEE---HHHHHTT-SS---TTTTHHHHHHIIIIIHHHTT-SSTTEEEEE--SBGGGS--TTTTTTT-EEEEEESS-TTSHHHHHHHHHHHHS-TTTSTT-S-SS--HHHHHHHHHHHHHHHHHHHHHHH-TTTTTTTEETTEEEETTTEES--TT-SS----TTHHHHHHHHTT-EEEETTEEEEB-TTS-B-S-EEEEEEEETTTEEEEEEEEETTTEEEETT---TTSPPPPGGG--------PEEEEE--BTTTBEEPPPPTTS-----SSGGGGEESHHHHHHHHHHHHHT--EEEEE-TT--S--B-TTS-B-HHHHHHHH-------

Organism: NCBI:txid1093978